Protein AF-A0A1G3WPD7-F1 (afdb_monomer_lite)

Sequence (418 aa):
MIDERFGSKCDIFFCYRESGSETAKSIKSYLRQHPKKHFGKVWYSDDESIGNFKLDVQKIISSATAIILFLTPDFTRGFLLPDGKINYDGYVDETGHAYTGCITVEEMIEIERQRQQRDIRIISVNINSYAMTETDLNCLSSVFAQSGILCDTSIPFYSNLNRNNYSRRETQIESFADRLTKGLIKKQVAIDENQPAPEVKKNIFSGLFQNRSSGIEVISEDSYKKIFNDFFVSGKYNKVKVFGYTGEVVNNDLITYADRYIDNIELYMLHRNPIIEQNDELIHNARLANSEIREWDKASSIIKLAKEKWKFQMKREIRYYPHQPIIKGALFCDEVGNPLSAFVNFILWVPVPQDGGSEFKSVPSDMIYISAVVQKKNRDILDRLNSQFDYEWNRGLTQTQLIELYKETEHEKSTTQT

Secondary structure (DSSP, 8-state):
---TTS-S--SEEEE--HHHHHHHHHHHHHHHH-GGG----EEETT--SSS-GGGTHHHHHHH-SEEEEEE-TTTTTTPBPTTS-B---S-B-TTS-B---S--HHHHHHHHHHHHHS--EEEEEEETTS---HHHHHHHHHHHHHTT---SEEEEE-----TT-HHHHHHHHHHHHHHHHHHHHTTTT---S--PPPP------S-TTS---SSEEEE-HHHHHHHHHHHHHTT--SEEEEEESSHHIIIIIIS-TTGGG-TTEEEEEEEE-HHHHHHHHHHHHHHHTTSSSPPP--HHHHHHHHHSPP--SS-EEEEEESS--SEEEEEEEEETTEEEEEEEEEPEE-SS-TT-S-SEE---PPEEEEETTT-GGGHHHHHHHHHHHHHHHHHSBPHHHHHHHHHHHHHHHHHTT-

Radius of gyration: 28.21 Å; chains: 1; bounding box: 67×80×65 Å

pLDDT: mean 70.31, std 15.9, range [28.14, 93.31]

Foldseek 3Di:
DPDPVPPQAAAEEEEDFPVCVVVVVLLVVVCVVCCVLPHDHYYYQDPDDDDDPVVCLLSHLLRYQEYEYEDDLCSQQQAQAPVRDGRQPDDDDPVRHRPPTRDYLVSLLSNVVSVVVDNRAYEYEHEPCHPRDPVSVVSVVRSCVVSVPDHPYYHYQYPPDPVPCPPVVVVSSVVRSVVVSVSVCVVVPPDPPDDDDDDDDPDDPPCVPPDCQALKDFAALVRLVVVVVVCVVVVVFQEKEKEAQDPCCVDPRNDDPVRQPPPSYAYEYEYAQLVLVVVVQVVLCVVCVPPPADGADCSVVVLVVLPDDDDDPHNHFYFYDHDDFFWRMKMFGDDPPQGFKMWTHGWDAQSADPNHYDSTDDDRGGTIIHGCPSPVVSSVVSVVVVVVVVVSSVPTHGSVRSVVVVVVVVVVVVVVVD

Structure (mmCIF, N/CA/C/O backbone):
data_AF-A0A1G3WPD7-F1
#
_entry.id   AF-A0A1G3WPD7-F1
#
loop_
_atom_site.group_PDB
_atom_site.id
_atom_site.type_symbol
_atom_site.label_atom_id
_atom_site.label_alt_id
_atom_site.label_comp_id
_atom_site.label_asym_id
_atom_site.label_entity_id
_atom_site.label_seq_id
_atom_site.pdbx_PDB_ins_code
_atom_site.Cartn_x
_atom_site.Cartn_y
_atom_site.Cartn_z
_atom_site.occupancy
_atom_site.B_iso_or_equiv
_atom_site.auth_seq_id
_atom_site.auth_comp_id
_atom_site.auth_asym_id
_atom_site.auth_atom_id
_atom_site.pdbx_PDB_model_num
ATOM 1 N N . MET A 1 1 ? -16.827 37.307 -33.288 1.00 33.31 1 MET A N 1
ATOM 2 C CA . MET A 1 1 ? -17.334 38.313 -32.332 1.00 33.31 1 MET A CA 1
ATOM 3 C C . MET A 1 1 ? -17.676 37.576 -31.051 1.00 33.31 1 MET A C 1
ATOM 5 O O . MET A 1 1 ? -18.628 36.810 -31.063 1.00 33.31 1 MET A O 1
ATOM 9 N N . ILE A 1 2 ? -16.842 37.703 -30.018 1.00 36.09 2 ILE A N 1
ATOM 10 C CA . ILE A 1 2 ? -17.129 37.166 -28.680 1.00 36.09 2 ILE A CA 1
ATOM 11 C C . ILE A 1 2 ? -18.022 38.204 -27.996 1.00 36.09 2 ILE A C 1
ATOM 13 O O . ILE A 1 2 ? -17.684 39.384 -27.985 1.00 36.09 2 ILE A O 1
ATOM 17 N N . ASP A 1 3 ? -19.193 37.771 -27.540 1.00 36.69 3 ASP A N 1
ATOM 18 C CA . ASP A 1 3 ? -20.237 38.610 -26.951 1.00 36.69 3 ASP A CA 1
ATOM 19 C C . ASP A 1 3 ? -19.708 39.307 -25.677 1.00 36.69 3 ASP A C 1
ATOM 21 O O . ASP A 1 3 ? -19.331 38.645 -24.709 1.00 36.69 3 ASP A O 1
ATOM 25 N N . GLU A 1 4 ? -19.681 40.645 -25.657 1.00 41.97 4 GLU A N 1
ATOM 26 C CA . GLU A 1 4 ? -19.259 41.469 -24.504 1.00 41.97 4 GLU A CA 1
ATOM 27 C C . GLU A 1 4 ? -20.122 41.238 -23.244 1.00 41.97 4 GLU A C 1
ATOM 29 O O . GLU A 1 4 ? -19.782 41.689 -22.149 1.00 41.97 4 GLU A O 1
ATOM 34 N N . ARG A 1 5 ? -21.214 40.465 -23.350 1.00 46.66 5 ARG A N 1
ATOM 35 C CA . ARG A 1 5 ? -21.997 39.979 -22.202 1.00 46.66 5 ARG A CA 1
ATOM 36 C C . ARG A 1 5 ? -21.245 38.975 -21.318 1.00 46.66 5 ARG A C 1
ATOM 38 O O . ARG A 1 5 ? -21.642 38.774 -20.168 1.00 46.66 5 ARG A O 1
ATOM 45 N N . PHE A 1 6 ? -20.118 38.427 -21.775 1.00 50.19 6 PHE A N 1
ATOM 46 C CA . PHE A 1 6 ? -19.198 37.629 -20.956 1.00 50.19 6 PHE A CA 1
ATOM 47 C C . PHE A 1 6 ? -18.169 38.495 -20.212 1.00 50.19 6 PHE A C 1
ATOM 49 O O . PHE A 1 6 ? -16.981 38.183 -20.196 1.00 50.19 6 PHE A O 1
ATOM 56 N N . GLY A 1 7 ? -18.624 39.569 -19.554 1.00 50.00 7 GLY A N 1
ATOM 57 C CA . GLY A 1 7 ? -17.846 40.378 -18.604 1.00 50.00 7 GLY A CA 1
ATOM 58 C C . GLY A 1 7 ? -17.360 39.567 -17.388 1.00 50.00 7 GLY A C 1
ATOM 59 O O . GLY A 1 7 ? -17.998 39.550 -16.329 1.00 50.00 7 GLY A O 1
ATOM 60 N N . SER A 1 8 ? -16.327 38.758 -17.637 1.00 57.44 8 SER A N 1
ATOM 61 C CA . SER A 1 8 ? -14.985 38.663 -17.042 1.00 57.44 8 SER A CA 1
ATOM 62 C C . SER A 1 8 ? -14.787 38.665 -15.527 1.00 57.44 8 SER A C 1
ATOM 64 O O . SER A 1 8 ? -13.667 38.911 -15.078 1.00 57.44 8 SER A O 1
ATOM 66 N N . LYS A 1 9 ? -15.816 38.395 -14.724 1.00 70.44 9 LYS A N 1
ATOM 67 C CA . LYS A 1 9 ? -15.613 38.125 -13.297 1.00 70.44 9 LYS A CA 1
ATOM 68 C C . LYS A 1 9 ? -16.303 36.833 -12.891 1.00 70.44 9 LYS A C 1
ATOM 70 O O . LYS A 1 9 ? -17.529 36.761 -12.833 1.00 70.44 9 LYS A O 1
ATOM 75 N N . CYS A 1 10 ? -15.496 35.805 -12.673 1.00 81.44 10 CYS A N 1
ATOM 76 C CA . CYS A 1 10 ? -15.878 34.594 -11.974 1.00 81.44 10 CYS A CA 1
ATOM 77 C C . CYS A 1 10 ? -15.647 34.835 -10.482 1.00 81.44 10 CYS A C 1
ATOM 79 O O . CYS A 1 10 ? -14.570 35.260 -10.097 1.00 81.44 10 CYS A O 1
ATOM 81 N N . ASP A 1 11 ? -16.623 34.584 -9.621 1.00 83.12 11 ASP A N 1
ATOM 82 C CA . ASP A 1 11 ? -16.382 34.671 -8.179 1.00 83.12 11 ASP A CA 1
ATOM 83 C C . ASP A 1 11 ? -15.937 33.305 -7.654 1.00 83.12 11 ASP A C 1
ATOM 85 O O . ASP A 1 11 ? -14.952 33.225 -6.918 1.00 83.12 11 ASP A O 1
ATOM 89 N N . ILE A 1 12 ? -16.582 32.226 -8.117 1.00 86.19 12 ILE A N 1
ATOM 90 C CA . ILE A 1 12 ? -16.209 30.851 -7.774 1.00 86.19 12 ILE A CA 1
ATOM 91 C C . ILE A 1 12 ? -16.111 29.986 -9.029 1.00 86.19 12 ILE A C 1
ATOM 93 O O . ILE A 1 12 ? -17.072 29.895 -9.790 1.00 86.19 12 ILE A O 1
ATOM 97 N N . PHE A 1 13 ? -14.979 29.311 -9.209 1.00 87.44 13 PHE A N 1
ATOM 98 C CA . PHE A 1 13 ? -14.772 28.335 -10.275 1.00 87.44 13 PHE A CA 1
ATOM 99 C C . PHE A 1 13 ? -14.781 26.915 -9.700 1.00 87.44 13 PHE A C 1
ATOM 101 O O . PHE A 1 13 ? -14.020 26.624 -8.780 1.00 87.44 13 PHE A O 1
ATOM 108 N N . PHE A 1 14 ? -15.644 26.026 -10.192 1.00 87.81 14 PHE A N 1
ATOM 109 C CA . PHE A 1 14 ? -15.629 24.614 -9.804 1.00 87.81 14 PHE A CA 1
ATOM 110 C C . PHE A 1 14 ? -14.839 23.795 -10.825 1.00 87.81 14 PHE A C 1
ATOM 112 O O . PHE A 1 14 ? -15.170 23.774 -12.012 1.00 87.81 14 PHE A O 1
ATOM 119 N N . CYS A 1 15 ? -13.857 23.053 -10.330 1.00 85.31 15 CYS A N 1
ATOM 120 C CA . CYS A 1 15 ? -13.089 22.076 -11.083 1.00 85.31 15 CYS A CA 1
ATOM 121 C C . CYS A 1 15 ? -13.551 20.673 -10.698 1.00 85.31 15 CYS A C 1
ATOM 123 O O . CYS A 1 15 ? -13.460 20.295 -9.527 1.00 85.31 15 CYS A O 1
ATOM 125 N N . TYR A 1 16 ? -14.011 19.885 -11.665 1.00 81.75 16 TYR A N 1
ATOM 126 C CA . TYR A 1 16 ? -14.403 18.495 -11.437 1.00 81.75 16 TYR A CA 1
ATOM 127 C C . TYR A 1 16 ? -14.214 17.623 -12.678 1.00 81.75 16 TYR A C 1
ATOM 129 O O . TYR A 1 16 ? -14.131 18.115 -13.804 1.00 81.75 16 TYR A O 1
ATOM 137 N N . ARG A 1 17 ? -14.192 16.304 -12.463 1.00 76.06 17 ARG A N 1
ATOM 138 C CA . ARG A 1 17 ? -14.418 15.291 -13.507 1.00 76.06 17 ARG A CA 1
ATOM 139 C C . ARG A 1 17 ? -15.891 14.886 -13.545 1.00 76.06 17 ARG A C 1
ATOM 141 O O . ARG A 1 17 ? -16.662 15.251 -12.658 1.00 76.06 17 ARG A O 1
ATOM 148 N N . GLU A 1 18 ? -16.277 14.109 -14.555 1.00 73.25 18 GLU A N 1
ATOM 149 C CA . GLU A 1 18 ? -17.655 13.643 -14.750 1.00 73.25 18 GLU A CA 1
ATOM 150 C C . GLU A 1 18 ? -18.247 13.002 -13.484 1.00 73.25 18 GLU A C 1
ATOM 152 O O . GLU A 1 18 ? -19.363 13.343 -13.089 1.00 73.25 18 GLU A O 1
ATOM 157 N N . SER A 1 19 ? -17.472 12.175 -12.779 1.00 72.88 19 SER A N 1
ATOM 158 C CA . SER A 1 19 ? -17.876 11.528 -11.521 1.00 72.88 19 SER A CA 1
ATOM 159 C C . SER A 1 19 ? -18.213 12.515 -10.385 1.00 72.88 19 SER A C 1
ATOM 161 O O . SER A 1 19 ? -19.010 12.198 -9.498 1.00 72.88 19 SER A O 1
ATOM 163 N N . GLY A 1 20 ? -17.643 13.724 -10.414 1.00 75.12 20 GLY A N 1
ATOM 164 C CA . GLY A 1 20 ? -17.919 14.817 -9.479 1.00 75.12 20 GLY A CA 1
ATOM 165 C C . GLY A 1 20 ? -18.977 15.810 -9.970 1.00 75.12 20 GLY A C 1
ATOM 166 O O . GLY A 1 20 ? -19.434 16.649 -9.186 1.00 75.12 20 GLY A O 1
ATOM 167 N N . SER A 1 21 ? -19.402 15.710 -11.235 1.00 78.75 21 SER A N 1
ATOM 168 C CA . SER A 1 21 ? -20.260 16.700 -11.899 1.00 78.75 21 SER A CA 1
ATOM 169 C C . SER A 1 21 ? -21.636 16.839 -11.251 1.00 78.75 21 SER A C 1
ATOM 171 O O . SER A 1 21 ? -22.102 17.953 -11.022 1.00 78.75 21 SER A O 1
ATOM 173 N N . GLU A 1 22 ? -22.277 15.728 -10.881 1.00 78.56 22 GLU A N 1
ATOM 174 C CA . GLU A 1 22 ? -23.610 15.746 -10.271 1.00 78.56 22 GLU A CA 1
ATOM 175 C C . GLU A 1 22 ? -23.597 16.495 -8.929 1.00 78.56 22 GLU A C 1
ATOM 177 O O . GLU A 1 22 ? -24.483 17.306 -8.639 1.00 78.56 22 GLU A O 1
ATOM 182 N N . THR A 1 23 ? -22.557 16.265 -8.123 1.00 78.12 23 THR A N 1
ATOM 183 C CA . THR A 1 23 ? -22.353 16.936 -6.832 1.00 78.12 23 THR A CA 1
ATOM 184 C C . THR A 1 23 ? -22.113 18.428 -7.035 1.00 78.12 23 THR A C 1
ATOM 186 O O . THR A 1 23 ? -22.788 19.255 -6.416 1.00 78.12 23 THR A O 1
ATOM 189 N N . ALA A 1 24 ? -21.210 18.784 -7.948 1.00 81.88 24 ALA A N 1
ATOM 190 C CA . ALA A 1 24 ? -20.883 20.169 -8.257 1.00 81.88 24 ALA A CA 1
ATOM 191 C C . ALA A 1 24 ? -22.097 20.951 -8.799 1.00 81.88 24 ALA A C 1
ATOM 193 O O . ALA A 1 24 ? -22.402 22.041 -8.308 1.00 81.88 24 ALA A O 1
ATOM 194 N N . LYS A 1 25 ? -22.864 20.365 -9.730 1.00 82.50 25 LYS A N 1
ATOM 195 C CA . LYS A 1 25 ? -24.111 20.943 -10.266 1.00 82.50 25 LYS A CA 1
ATOM 196 C C . LYS A 1 25 ? -25.166 21.123 -9.176 1.00 82.50 25 LYS A C 1
ATOM 198 O O . LYS A 1 25 ? -25.787 22.184 -9.091 1.00 82.50 25 LYS A O 1
ATOM 203 N N . SER A 1 26 ? -25.313 20.137 -8.288 1.00 80.50 26 SER A N 1
ATOM 204 C CA . SER A 1 26 ? -26.239 20.218 -7.149 1.00 80.50 26 SER A CA 1
ATOM 205 C C . SER A 1 26 ? -25.877 21.369 -6.201 1.00 80.50 26 SER A C 1
ATOM 207 O O . SER A 1 26 ? -26.750 22.139 -5.797 1.00 80.50 26 SER A O 1
ATOM 209 N N . ILE A 1 27 ? -24.587 21.542 -5.894 1.00 80.75 27 ILE A N 1
ATOM 210 C CA . ILE A 1 27 ? -24.102 22.639 -5.046 1.00 80.75 27 ILE A CA 1
ATOM 211 C C . ILE A 1 27 ? -24.306 23.988 -5.736 1.00 80.75 27 ILE A C 1
ATOM 213 O O . ILE A 1 27 ? -24.829 24.903 -5.105 1.00 80.75 27 ILE A O 1
ATOM 217 N N . LYS A 1 28 ? -23.980 24.130 -7.029 1.00 83.50 28 LYS A N 1
ATOM 218 C CA . LYS A 1 28 ? -24.237 25.381 -7.769 1.00 83.50 28 LYS A CA 1
ATOM 219 C C . LYS A 1 28 ? -25.720 25.739 -7.758 1.00 83.50 28 LYS A C 1
ATOM 221 O O . LYS A 1 28 ? -26.060 26.893 -7.503 1.00 83.50 28 LYS A O 1
ATOM 226 N N . SER A 1 29 ? -26.597 24.761 -8.002 1.00 82.50 29 SER A N 1
ATOM 227 C CA . SER A 1 29 ? -28.047 24.968 -7.947 1.00 82.50 29 SER A CA 1
ATOM 228 C C . SER A 1 29 ? -28.475 25.483 -6.571 1.00 82.50 29 SER A C 1
ATOM 230 O O . SER A 1 29 ? -29.194 26.479 -6.491 1.00 82.50 29 SER A O 1
ATOM 232 N N . TYR A 1 30 ? -27.967 24.877 -5.492 1.00 80.69 30 TYR A N 1
ATOM 233 C CA . TYR A 1 30 ? -28.238 25.332 -4.129 1.00 80.69 30 TYR A CA 1
ATOM 234 C C . TYR A 1 30 ? -27.736 26.766 -3.889 1.00 80.69 30 TYR A C 1
ATOM 236 O O . TYR A 1 30 ? -28.498 27.603 -3.404 1.00 80.69 30 TYR A O 1
ATOM 244 N N . LEU A 1 31 ? -26.494 27.091 -4.276 1.00 77.94 31 LEU A N 1
ATOM 245 C CA . LEU A 1 31 ? -25.928 28.440 -4.112 1.00 77.94 31 LEU A CA 1
ATOM 246 C C . LEU A 1 31 ? -26.734 29.498 -4.886 1.00 77.94 31 LEU A C 1
ATOM 248 O O . LEU A 1 31 ? -26.989 30.579 -4.359 1.00 77.94 31 LEU A O 1
ATOM 252 N N . ARG A 1 32 ? -27.203 29.172 -6.099 1.00 78.69 32 ARG A N 1
ATOM 253 C CA . ARG A 1 32 ? -28.047 30.051 -6.927 1.00 78.69 32 ARG A CA 1
ATOM 254 C C . ARG A 1 32 ? -29.429 30.289 -6.314 1.00 78.69 32 ARG A C 1
ATOM 256 O O . ARG A 1 32 ? -29.962 31.390 -6.424 1.00 78.69 32 ARG A O 1
ATOM 263 N N . GLN A 1 33 ? -30.015 29.270 -5.687 1.00 78.62 33 GLN A N 1
ATOM 264 C CA . GLN A 1 33 ? -31.327 29.359 -5.034 1.00 78.62 33 GLN A CA 1
ATOM 265 C C . GLN A 1 33 ? -31.285 30.121 -3.698 1.00 78.62 33 GLN A C 1
ATOM 267 O O . GLN A 1 33 ? -32.326 30.569 -3.223 1.00 78.62 33 GLN A O 1
ATOM 272 N N . HIS A 1 34 ? -30.095 30.336 -3.121 1.00 75.00 34 HIS A N 1
ATOM 273 C CA . HIS A 1 34 ? -29.908 31.004 -1.827 1.00 75.00 34 HIS A CA 1
ATOM 274 C C . HIS A 1 34 ? -29.049 32.285 -1.938 1.00 75.00 34 HIS A C 1
ATOM 276 O O . HIS A 1 34 ? -28.017 32.408 -1.269 1.00 75.00 34 HIS A O 1
ATOM 282 N N . PRO A 1 35 ? -29.483 33.298 -2.718 1.00 59.06 35 PRO A N 1
ATOM 283 C CA . PRO A 1 35 ? -28.684 34.486 -3.047 1.00 59.06 35 PRO A CA 1
ATOM 284 C C . PRO A 1 35 ? -28.351 35.375 -1.839 1.00 59.06 35 PRO A C 1
ATOM 286 O O . PRO A 1 35 ? -2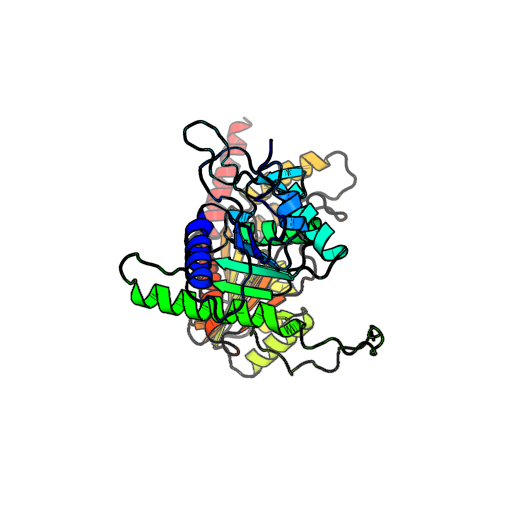7.406 36.159 -1.889 1.00 59.06 35 PRO A O 1
ATOM 289 N N . LYS A 1 36 ? -29.072 35.219 -0.718 1.00 57.66 36 LYS A N 1
ATOM 290 C CA . LYS A 1 36 ? -28.793 35.919 0.549 1.00 57.66 36 LYS A CA 1
ATOM 291 C C . LYS A 1 36 ? -27.421 35.574 1.154 1.00 57.66 36 LYS A C 1
ATOM 293 O O . LYS A 1 36 ? -26.998 36.251 2.083 1.00 57.66 36 LYS A O 1
ATOM 298 N N . LYS A 1 37 ? -26.732 34.545 0.643 1.00 57.28 37 LYS A N 1
ATOM 299 C CA . LYS A 1 37 ? -25.370 34.159 1.052 1.00 57.28 37 LYS A CA 1
ATOM 300 C C . LYS A 1 37 ? -24.254 34.811 0.201 1.00 57.28 37 LYS A C 1
ATOM 302 O O . LYS A 1 37 ? -23.095 34.475 0.394 1.00 57.28 37 LYS A O 1
ATOM 307 N N . HIS A 1 38 ? -24.583 35.764 -0.689 1.00 55.50 38 HIS A N 1
ATOM 308 C CA . HIS A 1 38 ? -23.642 36.581 -1.485 1.00 55.50 38 HIS A CA 1
ATOM 309 C C . HIS A 1 38 ? -22.536 35.796 -2.209 1.00 55.50 38 HIS A C 1
ATOM 311 O O . HIS A 1 38 ? -21.370 36.186 -2.212 1.00 55.50 38 HIS A O 1
ATOM 317 N N . PHE A 1 39 ? -22.903 34.711 -2.881 1.00 64.12 39 PHE A N 1
ATOM 318 C CA . PHE A 1 39 ? -22.011 34.105 -3.864 1.00 64.12 39 PHE A CA 1
ATOM 319 C C . PHE A 1 39 ? -22.238 34.786 -5.201 1.00 64.12 39 PHE A C 1
ATOM 321 O O . PHE A 1 39 ? -23.373 34.858 -5.673 1.00 64.12 39 PHE A O 1
ATOM 328 N N . GLY A 1 40 ? -21.178 35.351 -5.773 1.00 68.00 40 GLY A N 1
ATOM 329 C CA . GLY A 1 40 ? -21.253 35.956 -7.094 1.00 68.00 40 GLY A CA 1
ATOM 330 C C . GLY A 1 40 ? -21.352 34.903 -8.210 1.00 68.00 40 GLY A C 1
ATOM 331 O O . GLY A 1 40 ? -21.926 33.829 -8.020 1.00 68.00 40 GLY A O 1
ATOM 332 N N . LYS A 1 41 ? -20.837 35.190 -9.407 1.00 79.56 41 LYS A N 1
ATOM 333 C CA . LYS A 1 41 ? -20.963 34.290 -10.566 1.00 79.56 41 LYS A CA 1
ATOM 334 C C . LYS A 1 41 ? -20.178 32.992 -10.329 1.00 79.56 41 LYS A C 1
ATOM 336 O O . LYS A 1 41 ? -18.951 33.017 -10.238 1.00 79.56 41 LYS A O 1
ATOM 341 N N . VAL A 1 42 ? -20.891 31.864 -10.262 1.00 79.44 42 VAL A N 1
ATOM 342 C CA . VAL A 1 42 ? -20.303 30.518 -10.158 1.00 79.44 42 VAL A CA 1
ATOM 343 C C . VAL A 1 42 ? -20.179 29.897 -11.547 1.00 79.44 42 VAL A C 1
ATOM 345 O O . VAL A 1 42 ? -21.186 29.725 -12.237 1.00 79.44 42 VAL A O 1
ATOM 348 N N . TRP A 1 43 ? -18.961 29.525 -11.921 1.00 79.94 43 TRP A N 1
ATOM 349 C CA . TRP A 1 43 ? -18.622 28.853 -13.175 1.00 79.94 43 TRP A CA 1
ATOM 350 C C . TRP A 1 43 ? -18.096 27.450 -12.897 1.00 79.94 43 TRP A C 1
ATOM 352 O O . TRP A 1 43 ? -17.606 27.182 -11.802 1.00 79.94 43 TRP A O 1
ATOM 362 N N . TYR A 1 44 ? -18.185 26.550 -13.872 1.00 76.81 44 TYR A N 1
ATOM 363 C CA . TYR A 1 44 ? -17.569 25.235 -13.758 1.00 76.81 44 TYR A CA 1
ATOM 364 C C . TYR A 1 44 ? -17.063 24.699 -15.089 1.00 76.81 44 TYR A C 1
ATOM 366 O O . TYR A 1 44 ? -17.417 25.214 -16.147 1.00 76.81 44 TYR A O 1
ATOM 374 N N . SER A 1 45 ? -16.220 23.674 -15.014 1.00 66.12 45 SER A N 1
ATOM 375 C CA . SER A 1 45 ? -15.400 23.193 -16.126 1.00 66.12 45 SER A CA 1
ATOM 376 C C . SER A 1 45 ? -16.162 22.538 -17.297 1.00 66.12 45 SER A C 1
ATOM 378 O O . SER A 1 45 ? -15.574 22.387 -18.362 1.00 66.12 45 SER A O 1
ATOM 380 N N . ASP A 1 46 ? -17.440 22.162 -17.142 1.00 64.69 46 ASP A N 1
ATOM 381 C CA . ASP A 1 46 ? -18.259 21.493 -18.180 1.00 64.69 46 ASP A CA 1
ATOM 382 C C . ASP A 1 46 ? -19.572 22.226 -18.566 1.00 64.69 46 ASP A C 1
ATOM 384 O O . ASP A 1 46 ? -20.478 21.590 -19.107 1.00 64.69 46 ASP A O 1
ATOM 388 N N . ASP A 1 47 ? -19.727 23.531 -18.286 1.00 50.00 47 ASP A N 1
ATOM 389 C CA . ASP A 1 47 ? -21.003 24.253 -18.496 1.00 50.00 47 ASP A CA 1
ATOM 390 C C . ASP A 1 47 ? -21.381 24.416 -19.985 1.00 50.00 47 ASP A C 1
ATOM 392 O O . ASP A 1 47 ? -21.004 25.371 -20.651 1.00 50.00 47 ASP A O 1
ATOM 396 N N . GLU A 1 48 ? -22.122 23.410 -20.459 1.00 44.94 48 GLU A N 1
ATOM 397 C CA . GLU A 1 48 ? -23.139 23.308 -21.516 1.00 44.94 48 GLU A CA 1
ATOM 398 C C . GLU A 1 48 ? -22.899 23.810 -22.963 1.00 44.94 48 GLU A C 1
ATOM 400 O O . GLU A 1 48 ? -22.733 24.986 -23.266 1.00 44.94 48 GLU A O 1
ATOM 405 N N . SER A 1 49 ? -23.119 22.845 -23.871 1.00 37.72 49 SER A N 1
ATOM 406 C CA . SER A 1 49 ? -23.810 22.858 -25.182 1.00 37.72 49 SER A CA 1
ATOM 407 C C . SER A 1 49 ? -23.398 23.804 -26.318 1.00 37.72 49 SER A C 1
ATOM 409 O O . SER A 1 49 ? -23.774 23.533 -27.460 1.00 37.72 49 SER A O 1
ATOM 411 N N . ILE A 1 50 ? -22.585 24.836 -26.094 1.00 34.22 50 ILE A N 1
ATOM 412 C CA . ILE A 1 50 ? -22.135 25.728 -27.174 1.00 34.22 50 ILE A CA 1
ATOM 413 C C . ILE A 1 50 ? -20.613 25.871 -27.123 1.00 34.22 50 ILE A C 1
ATOM 415 O O . ILE A 1 50 ? -20.075 26.693 -26.399 1.00 34.22 50 ILE A O 1
ATOM 419 N N . GLY A 1 51 ? -19.942 25.036 -27.920 1.00 36.12 51 GLY A N 1
ATOM 420 C CA . GLY A 1 51 ? -18.649 25.296 -28.562 1.00 36.12 51 GLY A CA 1
ATOM 421 C C . GLY A 1 51 ? -17.511 25.896 -27.724 1.00 36.12 51 GLY A C 1
ATOM 422 O O . GLY A 1 51 ? -17.432 27.100 -27.535 1.00 36.12 51 GLY A O 1
ATOM 423 N N . ASN A 1 52 ? -16.513 25.061 -27.415 1.00 41.72 52 ASN A N 1
ATOM 424 C CA . ASN A 1 52 ? -15.111 25.459 -27.222 1.00 41.72 52 ASN A CA 1
ATOM 425 C C . ASN A 1 52 ? -14.823 26.587 -26.210 1.00 41.72 52 ASN A C 1
ATOM 427 O O . ASN A 1 52 ? -14.166 27.571 -26.541 1.00 41.72 52 ASN A O 1
ATOM 431 N N . PHE A 1 53 ? -15.155 26.379 -24.934 1.00 48.44 53 PHE A N 1
ATOM 432 C CA . PHE A 1 53 ? -14.606 27.213 -23.853 1.00 48.44 53 PHE A CA 1
ATOM 433 C C . PHE A 1 53 ? -13.209 26.805 -23.371 1.00 48.44 53 PHE A C 1
ATOM 435 O O . PHE A 1 53 ? -12.625 27.551 -22.589 1.00 48.44 53 PHE A O 1
ATOM 442 N N . LYS A 1 54 ? -12.605 25.711 -23.874 1.00 52.38 54 LYS A N 1
ATOM 443 C CA . LYS A 1 54 ? -11.197 25.366 -23.562 1.00 52.38 54 LYS A CA 1
ATOM 444 C C . LYS A 1 54 ? -10.236 26.553 -23.761 1.00 52.38 54 LYS A C 1
ATOM 446 O O . LYS A 1 54 ? -9.241 26.650 -23.059 1.00 52.38 54 LYS A O 1
ATOM 451 N N . LEU A 1 55 ? -10.547 27.474 -24.679 1.00 52.19 55 LEU A N 1
ATOM 452 C CA . LEU A 1 55 ? -9.721 28.652 -24.961 1.00 52.19 55 LEU A CA 1
ATOM 453 C C . LEU A 1 55 ? -9.849 29.790 -23.927 1.00 52.19 55 LEU A C 1
ATOM 455 O O . LEU A 1 55 ? -8.977 30.654 -23.890 1.00 52.19 55 LEU A O 1
ATOM 459 N N . ASP A 1 56 ? -10.877 29.793 -23.070 1.00 68.44 56 ASP A N 1
ATOM 460 C CA . ASP A 1 56 ? -11.124 30.867 -22.092 1.00 68.44 56 ASP A CA 1
ATOM 461 C C . ASP A 1 56 ? -11.123 30.398 -20.622 1.00 68.44 56 ASP A C 1
ATOM 463 O O . ASP A 1 56 ? -11.201 31.240 -19.723 1.00 68.44 56 ASP A O 1
ATOM 467 N N . VAL A 1 57 ? -10.954 29.098 -20.335 1.00 74.81 57 VAL A N 1
ATOM 468 C CA . VAL A 1 57 ? -10.869 28.577 -18.951 1.00 74.81 57 VAL A CA 1
ATOM 469 C C . VAL A 1 57 ? -9.774 29.282 -18.146 1.00 74.81 57 VAL A C 1
ATOM 471 O O . VAL A 1 57 ? -10.017 29.702 -17.018 1.00 74.81 57 VAL A O 1
ATOM 474 N N . GLN A 1 58 ? -8.603 29.523 -18.739 1.00 75.56 58 GLN A N 1
ATOM 475 C CA . GLN A 1 58 ? -7.519 30.257 -18.073 1.00 75.56 58 GLN A CA 1
ATOM 476 C C . GLN A 1 58 ? -7.916 31.693 -17.700 1.00 75.56 58 GLN A C 1
ATOM 478 O O . GLN A 1 58 ? -7.534 32.179 -16.635 1.00 75.56 58 GLN A O 1
ATOM 483 N N . LYS A 1 59 ? -8.721 32.378 -18.528 1.00 78.19 59 LYS A N 1
ATOM 484 C CA . LYS A 1 59 ? -9.241 33.718 -18.202 1.00 78.19 59 LYS A CA 1
ATOM 485 C C . LYS A 1 59 ? -10.272 33.657 -17.079 1.00 78.19 59 LYS A C 1
ATOM 487 O O . LYS A 1 59 ? -10.276 34.528 -16.212 1.00 78.19 59 LYS A O 1
ATOM 492 N N . ILE A 1 60 ? -11.117 32.626 -17.072 1.00 79.69 60 ILE A N 1
ATOM 493 C CA . ILE A 1 60 ? -12.101 32.396 -16.007 1.00 79.69 60 ILE A CA 1
ATOM 494 C C . ILE A 1 60 ? -11.373 32.144 -14.682 1.00 79.69 60 ILE A C 1
ATOM 496 O O . ILE A 1 60 ? -11.640 32.866 -13.721 1.00 79.69 60 ILE A O 1
ATOM 500 N N . ILE A 1 61 ? -10.395 31.228 -14.663 1.00 82.19 61 ILE A N 1
ATOM 501 C CA . ILE A 1 61 ? -9.500 30.960 -13.522 1.00 82.19 61 ILE A CA 1
ATOM 502 C C . ILE A 1 61 ? -8.809 32.251 -13.073 1.00 82.19 61 ILE A C 1
ATOM 504 O O . ILE A 1 61 ? -8.856 32.599 -11.898 1.00 82.19 61 ILE A O 1
ATOM 508 N N . SER A 1 62 ? -8.255 33.019 -14.015 1.00 82.12 62 SER A N 1
ATOM 509 C CA . SER A 1 62 ? -7.594 34.302 -13.738 1.00 82.12 62 SER A CA 1
ATOM 510 C C . SER A 1 62 ? -8.515 35.356 -13.126 1.00 82.12 62 SER A C 1
ATOM 512 O O . SER A 1 62 ? -8.023 36.332 -12.565 1.00 82.12 62 SER A O 1
ATOM 514 N N . SER A 1 63 ? -9.832 35.225 -13.275 1.00 84.75 63 SER A N 1
ATOM 515 C CA . SER A 1 63 ? -10.808 36.152 -12.694 1.00 84.75 63 SER A CA 1
ATOM 516 C C . SER A 1 63 ? -11.435 35.636 -11.397 1.00 84.75 63 SER A C 1
ATOM 518 O O . SER A 1 63 ? -12.073 36.426 -10.705 1.00 84.75 63 SER A O 1
ATOM 520 N N . ALA A 1 64 ? -11.244 34.348 -11.078 1.00 87.44 64 ALA A N 1
ATOM 521 C CA . ALA A 1 64 ? -11.834 33.659 -9.937 1.00 87.44 64 ALA A CA 1
ATOM 522 C C . ALA A 1 64 ? -11.285 34.178 -8.602 1.00 87.44 64 ALA A C 1
ATOM 524 O O . ALA A 1 64 ? -10.076 34.293 -8.422 1.00 87.44 64 ALA A O 1
ATOM 525 N N . THR A 1 65 ? -12.169 34.438 -7.632 1.00 84.75 65 THR A N 1
ATOM 526 C CA . THR A 1 65 ? -11.758 34.725 -6.240 1.00 84.75 65 THR A CA 1
ATOM 527 C C . THR A 1 65 ? -11.612 33.455 -5.401 1.00 84.75 65 THR A C 1
ATOM 529 O O . THR A 1 65 ? -10.849 33.412 -4.435 1.00 84.75 65 THR A O 1
ATOM 532 N N . ALA A 1 66 ? -12.327 32.398 -5.787 1.00 85.69 66 ALA A N 1
ATOM 533 C CA . ALA A 1 66 ? -12.227 31.079 -5.194 1.00 85.69 66 ALA A CA 1
ATOM 534 C C . ALA A 1 66 ? -12.306 29.988 -6.263 1.00 85.69 66 ALA A C 1
ATOM 536 O O . ALA A 1 66 ? -13.029 30.105 -7.254 1.00 85.69 66 ALA A O 1
ATOM 537 N N . ILE A 1 67 ? -11.590 28.900 -6.022 1.00 87.44 67 ILE A N 1
ATOM 538 C CA . ILE A 1 67 ? -11.520 27.720 -6.867 1.00 87.44 67 ILE A CA 1
ATOM 539 C C . ILE A 1 67 ? -11.833 26.510 -5.998 1.00 87.44 67 ILE A C 1
ATOM 541 O O . ILE A 1 67 ? -11.248 26.325 -4.931 1.00 87.44 67 ILE A O 1
ATOM 545 N N . ILE A 1 68 ? -12.792 25.702 -6.435 1.00 86.94 68 ILE A N 1
ATOM 546 C CA . ILE A 1 68 ? -13.266 24.532 -5.704 1.00 86.94 68 ILE A CA 1
ATOM 547 C C . ILE A 1 68 ? -12.928 23.282 -6.497 1.00 86.94 68 ILE A C 1
ATOM 549 O O . ILE A 1 68 ? -13.472 23.067 -7.575 1.00 86.94 68 ILE A O 1
ATOM 553 N N . LEU A 1 69 ? -12.055 22.449 -5.942 1.00 86.81 69 LEU A N 1
ATOM 554 C CA . LEU A 1 69 ? -11.608 21.200 -6.541 1.00 86.81 69 LEU A CA 1
ATOM 555 C C . LEU A 1 69 ? -12.449 20.047 -5.993 1.00 86.81 69 LEU A C 1
ATOM 557 O O . LEU A 1 69 ? -12.312 19.683 -4.829 1.00 86.81 69 LEU A O 1
ATOM 561 N N . PHE A 1 70 ? -13.311 19.458 -6.811 1.00 84.81 70 PHE A N 1
ATOM 562 C CA . PHE A 1 70 ? -14.071 18.266 -6.442 1.00 84.81 70 PHE A CA 1
ATOM 563 C C . PHE A 1 70 ? -13.236 17.023 -6.716 1.00 84.81 70 PHE A C 1
ATOM 565 O O . PHE A 1 70 ? -13.190 16.527 -7.840 1.00 84.81 70 PHE A O 1
ATOM 572 N N . LEU A 1 71 ? -12.561 16.546 -5.675 1.00 81.19 71 LEU A N 1
ATOM 573 C CA . LEU A 1 71 ? -11.638 15.428 -5.740 1.00 81.19 71 LEU A CA 1
ATOM 574 C C . LEU A 1 71 ? -12.410 14.110 -5.696 1.00 81.19 71 LEU A C 1
ATOM 576 O O . LEU A 1 71 ? -13.098 13.790 -4.724 1.00 81.19 71 LEU A O 1
ATOM 580 N N . THR A 1 72 ? -12.271 13.364 -6.779 1.00 77.31 72 THR A N 1
ATOM 581 C CA . THR A 1 72 ? -12.778 12.013 -7.017 1.00 77.31 72 THR A CA 1
ATOM 582 C C . THR A 1 72 ? -11.598 11.108 -7.391 1.00 77.31 72 THR A C 1
ATOM 584 O O . THR A 1 72 ? -10.540 11.629 -7.756 1.00 77.31 72 THR A O 1
ATOM 587 N N . PRO A 1 73 ? -11.718 9.769 -7.309 1.00 71.38 73 PRO A N 1
ATOM 588 C CA . PRO A 1 73 ? -10.624 8.860 -7.682 1.00 71.38 73 PRO A CA 1
ATOM 589 C C . PRO A 1 73 ? -10.069 9.106 -9.094 1.00 71.38 73 PRO A C 1
ATOM 591 O O . PRO A 1 73 ? -8.874 9.021 -9.333 1.00 71.38 73 PRO A O 1
ATOM 594 N N . ASP A 1 74 ? -10.931 9.498 -10.031 1.00 72.06 74 ASP A N 1
ATOM 595 C CA . ASP A 1 74 ? -10.576 9.806 -11.417 1.00 72.06 74 ASP A CA 1
ATOM 596 C C . ASP A 1 74 ? -10.103 11.255 -11.646 1.00 72.06 74 ASP A C 1
ATOM 598 O O . ASP A 1 74 ? -9.814 11.628 -12.784 1.00 72.06 74 ASP A O 1
ATOM 602 N N . PHE A 1 75 ? -10.001 12.088 -10.602 1.00 76.25 75 PHE A N 1
ATOM 603 C CA . PHE A 1 75 ? -9.677 13.513 -10.735 1.00 76.25 75 PHE A CA 1
ATOM 604 C C . PHE A 1 75 ? -8.360 13.759 -11.484 1.00 76.25 75 PHE A C 1
ATOM 606 O O . PHE A 1 75 ? -8.294 14.629 -12.358 1.00 76.25 75 PHE A O 1
ATOM 613 N N . THR A 1 76 ? -7.338 12.953 -11.194 1.00 69.50 76 THR A N 1
ATOM 614 C CA . THR A 1 76 ? -5.989 13.053 -11.777 1.00 69.50 76 THR A CA 1
ATOM 615 C C . THR A 1 76 ? -5.782 12.219 -13.036 1.00 69.50 76 THR A C 1
ATOM 617 O O . THR A 1 76 ? -4.673 12.201 -13.572 1.00 69.50 76 THR A O 1
ATOM 620 N N . ARG A 1 77 ? -6.814 11.538 -13.552 1.00 69.38 77 ARG A N 1
ATOM 621 C CA . ARG A 1 77 ? -6.692 10.819 -14.827 1.00 69.38 77 ARG A CA 1
ATOM 622 C C . ARG A 1 77 ? -6.368 11.798 -15.953 1.00 69.38 77 ARG A C 1
ATOM 624 O O . ARG A 1 77 ? -6.971 12.864 -16.062 1.00 69.38 77 ARG A O 1
ATOM 631 N N . GLY A 1 78 ? -5.407 11.429 -16.788 1.00 61.19 78 GLY A N 1
ATOM 632 C CA . GLY A 1 78 ? -4.856 12.264 -17.850 1.00 61.19 78 GLY A CA 1
ATOM 633 C C . GLY A 1 78 ? -3.743 13.215 -17.400 1.00 61.19 78 GLY A C 1
ATOM 634 O O . GLY A 1 78 ? -3.209 13.933 -18.240 1.00 61.19 78 GLY A O 1
ATOM 635 N N . PHE A 1 79 ? -3.368 13.240 -16.115 1.00 66.88 79 PHE A N 1
ATOM 636 C CA . PHE A 1 79 ? -2.230 14.040 -15.659 1.00 66.88 79 PHE A CA 1
ATOM 637 C C . PHE A 1 79 ? -0.904 13.342 -15.937 1.00 66.88 79 PHE A C 1
ATOM 639 O O . PHE A 1 79 ? -0.809 12.118 -15.850 1.00 66.88 79 PHE A O 1
ATOM 646 N N . LEU A 1 80 ? 0.124 14.127 -16.258 1.00 58.25 80 LEU A N 1
ATOM 647 C CA . LEU A 1 80 ? 1.487 13.628 -16.366 1.00 58.25 80 LEU A CA 1
ATOM 648 C C . LEU A 1 80 ? 1.996 13.286 -14.958 1.00 58.25 80 LEU A C 1
ATOM 650 O O . LEU A 1 80 ? 2.024 14.137 -14.073 1.00 58.25 80 LEU A O 1
ATOM 654 N N . LEU A 1 81 ? 2.351 12.026 -14.755 1.00 60.16 81 LEU A N 1
ATOM 655 C CA . LEU A 1 81 ? 2.971 11.499 -13.551 1.00 60.16 81 LEU A CA 1
ATOM 656 C C . LEU A 1 81 ? 4.447 11.925 -13.475 1.00 60.16 81 LEU A C 1
ATOM 658 O O . LEU A 1 81 ? 5.052 12.274 -14.494 1.00 60.16 81 LEU A O 1
ATOM 662 N N . PRO A 1 82 ? 5.073 11.839 -12.285 1.00 49.50 82 PRO A N 1
ATOM 663 C CA . PRO A 1 82 ? 6.487 12.171 -12.101 1.00 49.50 82 PRO A CA 1
ATOM 664 C C . PRO A 1 82 ? 7.470 11.408 -12.981 1.00 49.50 82 PRO A C 1
ATOM 666 O O . PRO A 1 82 ? 8.560 11.906 -13.240 1.00 49.50 82 PRO A O 1
ATOM 669 N N . ASP A 1 83 ? 7.101 10.212 -13.434 1.00 62.78 83 ASP A N 1
ATOM 670 C CA . ASP A 1 83 ? 7.915 9.390 -14.329 1.00 62.78 83 ASP A CA 1
ATOM 671 C C . ASP A 1 83 ? 7.721 9.748 -15.817 1.00 62.78 83 ASP A C 1
ATOM 673 O O . ASP A 1 83 ? 8.227 9.049 -16.694 1.00 62.78 83 ASP A O 1
ATOM 677 N N . GLY A 1 84 ? 6.988 10.828 -16.110 1.00 60.84 84 GLY A N 1
ATOM 678 C CA . GLY A 1 84 ? 6.700 11.302 -17.462 1.00 60.84 84 GLY A CA 1
ATOM 679 C C . GLY A 1 84 ? 5.592 10.526 -18.176 1.00 60.84 84 GLY A C 1
ATOM 680 O O . GLY A 1 84 ? 5.309 10.817 -19.338 1.00 60.84 84 GLY A O 1
ATOM 681 N N . LYS A 1 85 ? 4.947 9.552 -17.521 1.00 64.50 85 LYS A N 1
ATOM 682 C CA . LYS A 1 85 ? 3.797 8.840 -18.093 1.00 64.50 85 LYS A CA 1
ATOM 683 C C . LYS A 1 85 ? 2.510 9.584 -17.805 1.00 64.50 85 LYS A C 1
ATOM 685 O O . LYS A 1 85 ? 2.356 10.195 -16.762 1.00 64.50 85 LYS A O 1
ATOM 690 N N . ILE A 1 86 ? 1.543 9.500 -18.703 1.00 61.00 86 ILE A N 1
ATOM 691 C CA . ILE A 1 86 ? 0.204 10.022 -18.431 1.00 61.00 86 ILE A CA 1
ATOM 692 C C . ILE A 1 86 ? -0.553 8.985 -17.591 1.00 61.00 86 ILE A C 1
ATOM 694 O O . ILE A 1 86 ? -0.534 7.792 -17.900 1.00 61.00 86 ILE A O 1
ATOM 698 N N . ASN A 1 87 ? -1.217 9.435 -16.526 1.00 63.47 87 ASN A N 1
ATOM 699 C CA . ASN A 1 87 ? -2.088 8.608 -15.702 1.00 63.47 87 ASN A CA 1
ATOM 700 C C . ASN A 1 87 ? -3.325 8.185 -16.511 1.00 63.47 87 ASN A C 1
ATOM 702 O O . ASN A 1 87 ? -4.330 8.896 -16.544 1.00 63.47 87 ASN A O 1
ATOM 706 N N . TYR A 1 88 ? -3.243 7.041 -17.184 1.00 61.62 88 TYR A N 1
ATOM 707 C CA . TYR A 1 88 ? -4.317 6.496 -18.016 1.00 61.62 88 TYR A CA 1
ATOM 708 C C . TYR A 1 88 ? -5.196 5.472 -17.302 1.00 61.62 88 TYR A C 1
ATOM 710 O O . TYR A 1 88 ? -5.913 4.744 -17.984 1.00 61.62 88 TYR A O 1
ATOM 718 N N . ASP A 1 89 ? -5.147 5.376 -15.971 1.00 52.41 89 ASP A N 1
ATOM 719 C CA . ASP A 1 89 ? -5.757 4.256 -15.255 1.00 52.41 89 ASP A CA 1
ATOM 720 C C . ASP A 1 89 ? -7.283 4.168 -15.501 1.00 52.41 89 ASP A C 1
ATOM 722 O O . ASP A 1 89 ? -8.097 4.834 -14.858 1.00 52.41 89 ASP A O 1
ATOM 726 N N . GLY A 1 90 ? -7.673 3.344 -16.482 1.00 49.47 90 GLY A N 1
ATOM 727 C CA . GLY A 1 90 ? -8.910 2.574 -16.479 1.00 49.47 90 GLY A CA 1
ATOM 728 C C . GLY A 1 90 ? -10.050 2.898 -17.450 1.00 49.47 90 GLY A C 1
ATOM 729 O O . GLY A 1 90 ? -10.943 2.065 -17.495 1.00 49.47 90 GLY A O 1
ATOM 730 N N . TYR A 1 91 ? -10.109 3.994 -18.218 1.00 47.97 91 TYR A N 1
ATOM 731 C CA . TYR A 1 91 ? -11.268 4.224 -19.117 1.00 47.97 91 TYR A CA 1
ATOM 732 C C . TYR A 1 91 ? -10.902 4.972 -20.405 1.00 47.97 91 TYR A C 1
ATOM 734 O O . TYR A 1 91 ? -10.861 6.203 -20.464 1.00 47.97 91 TYR A O 1
ATOM 742 N N . VAL A 1 92 ? -10.665 4.187 -21.451 1.00 52.50 92 VAL A N 1
ATOM 743 C CA . VAL A 1 92 ? -10.823 4.609 -22.841 1.00 52.50 92 VAL A CA 1
ATOM 744 C C . VAL A 1 92 ? -12.270 4.276 -23.198 1.00 52.50 92 VAL A C 1
ATOM 746 O O . VAL A 1 92 ? -12.724 3.182 -22.854 1.00 52.50 92 VAL A O 1
ATOM 749 N N . ASP A 1 93 ? -13.025 5.202 -23.786 1.00 52.50 93 ASP A N 1
ATOM 750 C CA . ASP A 1 93 ? -14.389 4.872 -24.202 1.00 52.50 93 ASP A CA 1
ATOM 751 C C . ASP A 1 93 ? -14.385 3.750 -25.259 1.00 52.50 93 ASP A C 1
ATOM 753 O O . ASP A 1 93 ? -13.341 3.363 -25.793 1.00 52.50 93 ASP A O 1
ATOM 757 N N . GLU A 1 94 ? -15.562 3.215 -25.582 1.00 48.75 94 GLU A N 1
ATOM 758 C CA . GLU A 1 94 ? -15.721 2.133 -26.567 1.00 48.75 94 GLU A CA 1
ATOM 759 C C . GLU A 1 94 ? -15.152 2.488 -27.958 1.00 48.75 94 GLU A C 1
ATOM 761 O O . GLU A 1 94 ? -14.962 1.612 -28.801 1.00 48.75 94 GLU A O 1
ATOM 766 N N . THR A 1 95 ? -14.864 3.770 -28.199 1.00 51.75 95 THR A N 1
ATOM 767 C CA . THR A 1 95 ? -14.328 4.302 -29.453 1.00 51.75 95 THR A CA 1
ATOM 768 C C . THR A 1 95 ? -12.820 4.554 -29.419 1.00 51.75 95 THR A C 1
ATOM 770 O O . THR A 1 95 ? -12.257 5.020 -30.409 1.00 51.75 95 THR A O 1
ATOM 773 N N . GLY A 1 96 ? -12.137 4.225 -28.319 1.00 50.66 96 GLY A N 1
ATOM 774 C CA . GLY A 1 96 ? -10.694 4.415 -28.204 1.00 50.66 96 GLY A CA 1
ATOM 775 C C . GLY A 1 96 ? -10.282 5.840 -27.811 1.00 50.66 96 GLY A C 1
ATOM 776 O O . GLY A 1 96 ? -9.086 6.139 -27.798 1.00 50.66 96 GLY A O 1
ATOM 777 N N . HIS A 1 97 ? -11.229 6.713 -27.448 1.00 52.00 97 HIS A N 1
ATOM 778 C CA . HIS A 1 97 ? -10.908 8.046 -26.952 1.00 52.00 97 HIS A CA 1
ATOM 779 C C . HIS A 1 97 ? -10.684 8.008 -25.440 1.00 52.00 97 HIS A C 1
ATOM 781 O O . HIS A 1 97 ? -11.540 7.593 -24.655 1.00 52.00 97 HIS A O 1
ATOM 787 N N . ALA A 1 98 ? -9.501 8.454 -25.014 1.00 51.94 98 ALA A N 1
ATOM 788 C CA . ALA A 1 98 ? -9.249 8.718 -23.607 1.00 51.94 98 ALA A CA 1
ATOM 789 C C . ALA A 1 98 ? -10.220 9.810 -23.148 1.00 51.94 98 ALA A C 1
ATOM 791 O O . ALA A 1 98 ? -10.273 10.882 -23.758 1.00 51.94 98 ALA A O 1
ATOM 792 N N . TYR A 1 99 ? -10.978 9.544 -22.083 1.00 51.19 99 TYR A N 1
ATOM 793 C CA . TYR A 1 99 ? -11.894 10.524 -21.511 1.00 51.19 99 TYR A CA 1
ATOM 794 C C . TYR A 1 99 ? -11.122 11.798 -21.140 1.00 51.19 99 TYR A C 1
ATOM 796 O O . TYR A 1 99 ? -10.391 11.851 -20.148 1.00 51.19 99 TYR A O 1
ATOM 804 N N . THR A 1 100 ? -11.275 12.852 -21.944 1.00 50.62 100 THR A N 1
ATOM 805 C CA . THR A 1 100 ? -10.711 14.164 -21.637 1.00 50.62 100 THR A CA 1
ATOM 806 C C . THR A 1 100 ? -11.590 14.805 -20.580 1.00 50.62 100 THR A C 1
ATOM 808 O O . THR A 1 100 ? -12.527 15.535 -20.897 1.00 50.62 100 THR A O 1
ATOM 811 N N . GLY A 1 101 ? -11.347 14.508 -19.307 1.00 49.62 101 GLY A N 1
ATOM 812 C CA . GLY A 1 101 ? -12.023 15.281 -18.271 1.00 49.62 101 GLY A CA 1
ATOM 813 C C . GLY A 1 101 ? -11.593 16.760 -18.307 1.00 49.62 101 GLY A C 1
ATOM 814 O O . GLY A 1 101 ? -10.618 17.141 -18.958 1.00 49.62 101 GLY A O 1
ATOM 815 N N . CYS A 1 102 ? -12.353 17.586 -17.604 1.00 59.69 102 CYS A N 1
ATOM 816 C CA . CYS A 1 102 ? -12.467 19.011 -17.887 1.00 59.69 102 CYS A CA 1
ATOM 817 C C . CYS A 1 102 ? -11.388 19.913 -17.263 1.00 59.69 102 CYS A C 1
ATOM 819 O O . CYS A 1 102 ? -11.461 21.119 -17.463 1.00 59.69 102 CYS A O 1
ATOM 821 N N . ILE A 1 103 ? -10.421 19.359 -16.518 1.00 66.38 103 ILE A N 1
ATOM 822 C CA . ILE A 1 103 ? -9.243 20.102 -16.059 1.00 66.38 103 ILE A CA 1
ATOM 823 C C . ILE A 1 103 ? -7.953 19.404 -16.496 1.00 66.38 103 ILE A C 1
ATOM 825 O O . ILE A 1 103 ? -7.796 18.187 -16.353 1.00 66.38 103 ILE A O 1
ATOM 829 N N . THR A 1 104 ? -7.052 20.180 -17.075 1.00 69.31 104 THR A N 1
ATOM 830 C CA . THR A 1 104 ? -5.745 19.789 -17.604 1.00 69.31 104 THR A CA 1
ATOM 831 C C . THR A 1 104 ? -4.640 20.116 -16.601 1.00 69.31 104 THR A C 1
ATOM 833 O O . THR A 1 104 ? -4.853 20.855 -15.636 1.00 69.31 104 THR A O 1
ATOM 836 N N . VAL A 1 105 ? -3.445 19.563 -16.815 1.00 67.81 105 VAL A N 1
ATOM 837 C CA . VAL A 1 105 ? -2.273 19.897 -15.990 1.00 67.81 105 VAL A CA 1
ATOM 838 C C . VAL A 1 105 ? -1.935 21.381 -16.143 1.00 67.81 105 VAL A C 1
ATOM 840 O O . VAL A 1 105 ? -1.639 22.053 -15.161 1.00 67.81 105 VAL A O 1
ATOM 843 N N . GLU A 1 106 ? -2.060 21.917 -17.354 1.00 70.25 106 GLU A N 1
ATOM 844 C CA . GLU A 1 106 ? -1.834 23.325 -17.665 1.00 70.25 106 GLU A CA 1
ATOM 845 C C . GLU A 1 106 ? -2.786 24.244 -16.889 1.00 70.25 106 GLU A C 1
ATOM 847 O O . GLU A 1 106 ? -2.368 25.277 -16.369 1.00 70.25 106 GLU A O 1
ATOM 852 N N . GLU A 1 107 ? -4.058 23.863 -16.757 1.00 76.38 107 GLU A N 1
ATOM 853 C CA . GLU A 1 107 ? -5.032 24.612 -15.955 1.00 76.38 107 GLU A CA 1
ATOM 854 C C . GLU A 1 107 ? -4.740 24.513 -14.452 1.00 76.38 107 GLU A C 1
ATOM 856 O O . GLU A 1 107 ? -4.921 25.494 -13.737 1.00 76.38 107 GLU A O 1
ATOM 861 N N . MET A 1 108 ? -4.228 23.378 -13.965 1.00 75.19 108 MET A N 1
ATOM 862 C CA . MET A 1 108 ? -3.786 23.230 -12.570 1.00 75.19 108 MET A CA 1
ATOM 863 C C . MET A 1 108 ? -2.553 24.087 -12.257 1.00 75.19 108 MET A C 1
ATOM 865 O O . MET A 1 108 ? -2.505 24.746 -11.217 1.00 75.19 108 MET A O 1
ATOM 869 N N . ILE A 1 109 ? -1.589 24.144 -13.178 1.00 73.38 109 ILE A N 1
ATOM 870 C CA . ILE A 1 109 ? -0.431 25.042 -13.082 1.00 73.38 109 ILE A CA 1
ATOM 871 C C . ILE A 1 109 ? -0.893 26.502 -13.082 1.00 73.38 109 ILE A C 1
ATOM 873 O O . ILE A 1 109 ? -0.410 27.305 -12.287 1.00 73.38 109 ILE A O 1
ATOM 877 N N . GLU A 1 110 ? -1.850 26.855 -13.941 1.00 78.75 110 GLU A N 1
ATOM 878 C CA . GLU A 1 110 ? -2.414 28.204 -13.992 1.00 78.75 110 GLU A CA 1
ATOM 879 C C . GLU A 1 110 ? -3.126 28.581 -12.684 1.00 78.75 110 GLU A C 1
ATOM 881 O O . GLU A 1 110 ? -2.958 29.699 -12.200 1.00 78.75 110 GLU A O 1
ATOM 886 N N . ILE A 1 111 ? -3.865 27.651 -12.069 1.00 81.19 111 ILE A N 1
ATOM 887 C CA . ILE A 1 111 ? -4.481 27.841 -10.747 1.00 81.19 111 ILE A CA 1
ATOM 888 C C . ILE A 1 111 ? -3.424 28.192 -9.698 1.00 81.19 111 ILE A C 1
ATOM 890 O O . ILE A 1 111 ? -3.586 29.181 -8.977 1.00 81.19 111 ILE A O 1
ATOM 894 N N . GLU A 1 112 ? -2.333 27.426 -9.628 1.00 77.69 112 GLU A N 1
ATOM 895 C CA . GLU A 1 112 ? -1.259 27.716 -8.675 1.00 77.69 112 GLU A CA 1
ATOM 896 C C . GLU A 1 112 ? -0.582 29.050 -8.986 1.00 77.69 112 GLU A C 1
ATOM 898 O O . GLU A 1 112 ? -0.366 29.867 -8.089 1.00 77.69 112 GLU A O 1
ATOM 903 N N . ARG A 1 113 ? -0.294 29.318 -10.262 1.00 79.12 113 ARG A N 1
ATOM 904 C CA . ARG A 1 113 ? 0.315 30.580 -10.689 1.00 79.12 113 ARG A CA 1
ATOM 905 C C . ARG A 1 113 ? -0.525 31.774 -10.242 1.00 79.12 113 ARG A C 1
ATOM 907 O O . ARG A 1 113 ? 0.017 32.766 -9.760 1.00 79.12 113 ARG A O 1
ATOM 914 N N . GLN A 1 114 ? -1.846 31.687 -10.380 1.00 81.19 114 GLN A N 1
ATOM 915 C CA . GLN A 1 114 ? -2.755 32.752 -9.962 1.00 81.19 114 GLN A CA 1
ATOM 916 C C . GLN A 1 114 ? -2.834 32.876 -8.436 1.00 81.19 114 GLN A C 1
ATOM 918 O O . GLN A 1 114 ? -2.850 33.998 -7.931 1.00 81.19 114 GLN A O 1
ATOM 923 N N . ARG A 1 115 ? -2.791 31.760 -7.699 1.00 81.06 115 ARG A N 1
ATOM 924 C CA . ARG A 1 115 ? -2.691 31.746 -6.230 1.00 81.06 115 ARG A CA 1
ATOM 925 C C . ARG A 1 115 ? -1.393 32.376 -5.712 1.00 81.06 115 ARG A C 1
ATOM 927 O O . ARG A 1 115 ? -1.402 33.040 -4.682 1.00 81.06 115 ARG A O 1
ATOM 934 N N . GLN A 1 116 ? -0.275 32.200 -6.410 1.00 76.94 116 GLN A N 1
ATOM 935 C CA . GLN A 1 116 ? 0.991 32.844 -6.037 1.00 76.94 116 GLN A CA 1
ATOM 936 C C . GLN A 1 116 ? 0.976 34.353 -6.305 1.00 76.94 116 GLN A C 1
ATOM 938 O O . GLN A 1 116 ? 1.641 35.117 -5.611 1.00 76.94 116 GLN A O 1
ATOM 943 N N . GLN A 1 117 ? 0.223 34.789 -7.316 1.00 81.12 117 GLN A N 1
ATOM 944 C CA . GLN A 1 117 ? 0.153 36.192 -7.722 1.00 81.12 117 GLN A CA 1
ATOM 945 C C . GLN A 1 117 ? -0.929 36.989 -6.984 1.00 81.12 117 GLN A C 1
ATOM 947 O O . GLN A 1 117 ? -0.867 38.219 -6.973 1.00 81.12 117 GLN A O 1
ATOM 952 N N . ARG A 1 118 ? -1.952 36.326 -6.431 1.00 83.06 118 ARG A N 1
ATOM 953 C CA . ARG A 1 118 ? -3.150 36.954 -5.849 1.00 83.06 118 ARG A CA 1
ATOM 954 C C . ARG A 1 118 ? -3.738 36.076 -4.746 1.00 83.06 118 ARG A C 1
ATOM 956 O O . ARG A 1 118 ? -3.562 34.866 -4.759 1.00 83.06 118 ARG A O 1
ATOM 963 N N . ASP A 1 119 ? -4.516 36.664 -3.837 1.00 77.56 119 ASP A N 1
ATOM 964 C CA . ASP A 1 119 ? -5.231 35.914 -2.787 1.00 77.56 119 ASP A CA 1
ATOM 965 C C . ASP A 1 119 ? -6.459 35.185 -3.367 1.00 77.56 119 ASP A C 1
ATOM 967 O O . ASP A 1 119 ? -7.605 35.603 -3.200 1.00 77.56 119 ASP A O 1
ATOM 971 N N . ILE A 1 120 ? -6.204 34.106 -4.110 1.00 81.19 120 ILE A N 1
ATOM 972 C CA . ILE A 1 120 ? -7.227 33.182 -4.607 1.00 81.19 120 ILE A CA 1
ATOM 973 C C . ILE A 1 120 ? -7.337 32.018 -3.638 1.00 81.19 120 ILE A C 1
ATOM 975 O O . ILE A 1 120 ? -6.335 31.416 -3.256 1.00 81.19 120 ILE A O 1
ATOM 979 N N . ARG A 1 121 ? -8.573 31.676 -3.271 1.00 81.00 121 ARG A N 1
ATOM 980 C CA . ARG A 1 121 ? -8.836 30.574 -2.341 1.00 81.00 121 ARG A CA 1
ATOM 981 C C . ARG A 1 121 ? -8.958 29.260 -3.078 1.00 81.00 121 ARG A C 1
ATOM 983 O O . ARG A 1 121 ? -9.796 29.158 -3.969 1.00 81.00 121 ARG A O 1
ATOM 990 N N . ILE A 1 122 ? -8.217 28.243 -2.658 1.00 81.69 122 ILE A N 1
ATOM 991 C CA . ILE A 1 122 ? -8.349 26.888 -3.205 1.00 81.69 122 ILE A CA 1
ATOM 992 C C . ILE A 1 122 ? -8.976 25.980 -2.150 1.00 81.69 122 ILE A C 1
ATOM 994 O O . ILE A 1 122 ? -8.393 25.723 -1.096 1.00 81.69 122 ILE A O 1
ATOM 998 N N . ILE A 1 123 ? -10.174 25.474 -2.435 1.00 80.38 123 ILE A N 1
ATOM 999 C CA . ILE A 1 123 ? -10.925 24.589 -1.541 1.00 80.38 123 ILE A CA 1
ATOM 1000 C C . ILE A 1 123 ? -11.033 23.214 -2.188 1.00 80.38 123 ILE A C 1
ATOM 1002 O O . ILE A 1 123 ? -11.612 23.084 -3.262 1.00 80.38 123 ILE A O 1
ATOM 1006 N N . SER A 1 124 ? -10.537 22.173 -1.524 1.00 79.81 124 SER A N 1
ATOM 1007 C CA . SER A 1 124 ? -10.754 20.794 -1.958 1.00 79.81 124 SER A CA 1
ATOM 1008 C C . SER A 1 124 ? -12.018 20.205 -1.342 1.00 79.81 124 SER A C 1
ATOM 1010 O O . SER A 1 124 ? -12.341 20.414 -0.171 1.00 79.81 124 SER A O 1
ATOM 1012 N N . VAL A 1 125 ? -12.749 19.448 -2.149 1.00 76.88 125 VAL A N 1
ATOM 1013 C CA . VAL A 1 125 ? -13.988 18.765 -1.798 1.00 76.88 125 VAL A CA 1
ATOM 1014 C C . VAL A 1 125 ? -13.792 17.291 -2.087 1.00 76.88 125 VAL A C 1
ATOM 1016 O O . VAL A 1 125 ? -13.846 16.878 -3.238 1.00 76.88 125 VAL A O 1
ATOM 1019 N N . ASN A 1 126 ? -13.563 16.497 -1.045 1.00 73.69 126 ASN A N 1
ATOM 1020 C CA . ASN A 1 126 ? -13.344 15.061 -1.202 1.00 73.69 126 ASN A CA 1
ATOM 1021 C C . ASN A 1 126 ? -14.698 14.365 -1.328 1.00 73.69 126 ASN A C 1
ATOM 1023 O O . ASN A 1 126 ? -15.427 14.255 -0.334 1.00 73.69 126 ASN A O 1
ATOM 1027 N N . ILE A 1 127 ? -15.049 13.930 -2.538 1.00 70.31 127 ILE A N 1
ATOM 1028 C CA . ILE A 1 127 ? -16.306 13.232 -2.812 1.00 70.31 127 ILE A CA 1
ATOM 1029 C C . ILE A 1 127 ? -16.125 11.753 -2.458 1.00 70.31 127 ILE A C 1
ATOM 1031 O O . ILE A 1 127 ? -15.492 10.984 -3.172 1.00 70.31 127 ILE A O 1
ATOM 1035 N N . ASN A 1 128 ? -16.720 11.355 -1.339 1.00 61.53 128 ASN A N 1
ATOM 1036 C CA . ASN A 1 128 ? -16.519 10.061 -0.692 1.00 61.53 128 ASN A CA 1
ATOM 1037 C C . ASN A 1 128 ? -17.441 8.937 -1.216 1.00 61.53 128 ASN A C 1
ATOM 1039 O O . ASN A 1 128 ? -17.499 7.883 -0.588 1.00 61.53 128 ASN A O 1
ATOM 1043 N N . SER A 1 129 ? -18.197 9.129 -2.313 1.00 50.81 129 SER A N 1
ATOM 1044 C CA . SER A 1 129 ? -19.016 8.040 -2.908 1.00 50.81 129 SER A CA 1
ATOM 1045 C C . SER A 1 129 ? -18.180 6.896 -3.458 1.00 50.81 129 SER A C 1
ATOM 1047 O O . SER A 1 129 ? -18.683 5.787 -3.598 1.00 50.81 129 SER A O 1
ATOM 1049 N N . TYR A 1 130 ? -16.925 7.168 -3.793 1.00 51.66 130 TYR A N 1
ATOM 1050 C CA . TYR A 1 130 ? -16.010 6.208 -4.378 1.00 51.66 130 TYR A CA 1
ATOM 1051 C C . TYR A 1 130 ? -14.763 6.243 -3.506 1.00 51.66 130 TYR A C 1
ATOM 1053 O O . TYR A 1 130 ? -14.107 7.278 -3.424 1.00 51.66 130 TYR A O 1
ATOM 1061 N N . ALA A 1 131 ? -14.493 5.167 -2.767 1.00 55.09 131 ALA A N 1
ATOM 1062 C CA . ALA A 1 131 ? -13.320 5.098 -1.904 1.00 55.09 131 ALA A CA 1
ATOM 1063 C C . ALA A 1 131 ? -12.066 5.368 -2.751 1.00 55.09 131 ALA A C 1
ATOM 1065 O O . ALA A 1 131 ? -11.749 4.575 -3.634 1.00 55.09 131 ALA A O 1
ATOM 1066 N N . MET A 1 132 ? -11.396 6.501 -2.518 1.00 57.66 132 MET A N 1
ATOM 1067 C CA . MET A 1 132 ? -10.131 6.809 -3.184 1.00 57.66 132 MET A CA 1
ATOM 1068 C C . MET A 1 132 ? -9.114 5.760 -2.757 1.00 57.66 132 MET A C 1
ATOM 1070 O O . MET A 1 132 ? -8.935 5.521 -1.558 1.00 57.66 132 MET A O 1
ATOM 1074 N N . THR A 1 133 ? -8.490 5.104 -3.727 1.00 58.38 133 THR A N 1
ATOM 1075 C CA . THR A 1 133 ? -7.420 4.154 -3.446 1.00 58.38 133 THR A CA 1
ATOM 1076 C C . THR A 1 133 ? -6.168 4.907 -2.996 1.00 58.38 133 THR A C 1
ATOM 1078 O O . THR A 1 133 ? -6.025 6.112 -3.210 1.00 58.38 133 THR A O 1
ATOM 1081 N N . GLU A 1 134 ? -5.233 4.201 -2.366 1.00 55.84 134 GLU A N 1
ATOM 1082 C CA . GLU A 1 134 ? -3.934 4.775 -2.005 1.00 55.84 134 GLU A CA 1
ATOM 1083 C C . GLU A 1 134 ? -3.171 5.274 -3.244 1.00 55.84 134 GLU A C 1
ATOM 1085 O O . GLU A 1 134 ? -2.533 6.322 -3.194 1.00 55.84 134 GLU A O 1
ATOM 1090 N N . THR A 1 135 ? -3.323 4.597 -4.387 1.00 60.59 135 THR A N 1
ATOM 1091 C CA . THR A 1 135 ? -2.797 5.043 -5.684 1.00 60.59 135 THR A CA 1
ATOM 1092 C C . THR A 1 135 ? -3.393 6.385 -6.106 1.00 60.59 135 THR A C 1
ATOM 1094 O O . THR A 1 135 ? -2.646 7.283 -6.495 1.00 60.59 135 THR A O 1
ATOM 1097 N N . ASP A 1 136 ? -4.710 6.564 -5.968 1.00 57.12 136 ASP A N 1
ATOM 1098 C CA . ASP A 1 136 ? -5.383 7.824 -6.311 1.00 57.12 136 ASP A CA 1
ATOM 1099 C C . ASP A 1 136 ? -4.907 8.967 -5.405 1.00 57.12 136 ASP A C 1
ATOM 1101 O O . ASP A 1 136 ? -4.614 10.067 -5.876 1.00 57.12 136 ASP A O 1
ATOM 1105 N N . LEU A 1 137 ? -4.772 8.695 -4.101 1.00 59.75 137 LEU A N 1
ATOM 1106 C CA . LEU A 1 137 ? -4.286 9.659 -3.110 1.00 59.75 137 LEU A CA 1
ATOM 1107 C C . LEU A 1 137 ? -2.818 10.032 -3.337 1.00 59.75 137 LEU A C 1
ATOM 1109 O O . LEU A 1 137 ? -2.467 11.210 -3.234 1.00 59.75 137 LEU A O 1
ATOM 1113 N N . ASN A 1 138 ? -1.970 9.064 -3.682 1.00 59.34 138 ASN A N 1
ATOM 1114 C CA . ASN A 1 138 ? -0.564 9.297 -4.003 1.00 59.34 138 ASN A CA 1
ATOM 1115 C C . ASN A 1 138 ? -0.413 10.065 -5.317 1.00 59.34 138 ASN A C 1
ATOM 1117 O O . ASN A 1 138 ? 0.395 10.988 -5.391 1.00 59.34 138 ASN A O 1
ATOM 1121 N N . CYS A 1 139 ? -1.227 9.753 -6.328 1.00 61.62 139 CYS A N 1
ATOM 1122 C CA . CYS A 1 139 ? -1.255 10.498 -7.581 1.00 61.62 139 CYS A CA 1
ATOM 1123 C C . CYS A 1 139 ? -1.696 11.951 -7.352 1.00 61.62 139 CYS A C 1
ATOM 1125 O O . CYS A 1 139 ? -1.016 12.872 -7.796 1.00 61.62 139 CYS A O 1
ATOM 1127 N N . LEU A 1 140 ? -2.771 12.178 -6.591 1.00 62.25 140 LEU A N 1
ATOM 1128 C CA . LEU A 1 140 ? -3.220 13.520 -6.198 1.00 62.25 140 LEU A CA 1
ATOM 1129 C C . LEU A 1 140 ? -2.159 14.287 -5.426 1.00 62.25 140 LEU A C 1
ATOM 1131 O O . LEU A 1 140 ? -1.860 15.428 -5.770 1.00 62.25 140 LEU A O 1
ATOM 1135 N N . SER A 1 141 ? -1.567 13.654 -4.417 1.00 62.84 141 SER A N 1
ATOM 1136 C CA . SER A 1 141 ? -0.521 14.269 -3.599 1.00 62.84 141 SER A CA 1
ATOM 1137 C C . SER A 1 141 ? 0.702 14.616 -4.440 1.00 62.84 141 SER A C 1
ATOM 1139 O O . SER A 1 141 ? 1.266 15.693 -4.286 1.00 62.84 141 SER A O 1
ATOM 1141 N N . SER A 1 142 ? 1.084 13.735 -5.366 1.00 62.00 142 SER A N 1
ATOM 1142 C CA . SER A 1 142 ? 2.213 13.940 -6.266 1.00 62.00 142 SER A CA 1
ATOM 1143 C C . SER A 1 142 ? 1.965 15.081 -7.250 1.00 62.00 142 SER A C 1
ATOM 1145 O O . SER A 1 142 ? 2.790 15.986 -7.351 1.00 62.00 142 SER A O 1
ATOM 1147 N N . VAL A 1 143 ? 0.803 15.102 -7.903 1.00 59.59 143 VAL A N 1
ATOM 1148 C CA . VAL A 1 143 ? 0.410 16.178 -8.821 1.00 59.59 143 VAL A CA 1
ATOM 1149 C C . VAL A 1 143 ? 0.344 17.507 -8.082 1.00 59.59 143 VAL A C 1
ATOM 1151 O O . VAL A 1 143 ? 0.827 18.515 -8.593 1.00 59.59 143 VAL A O 1
ATOM 1154 N N . PHE A 1 144 ? -0.238 17.531 -6.881 1.00 64.31 144 PHE A N 1
ATOM 1155 C CA . PHE A 1 144 ? -0.370 18.760 -6.102 1.00 64.31 144 PHE A CA 1
ATOM 1156 C C . PHE A 1 144 ? 0.997 19.239 -5.615 1.00 64.31 144 PHE A C 1
ATOM 1158 O O . PHE A 1 144 ? 1.280 20.428 -5.707 1.00 64.31 144 PHE A O 1
ATOM 1165 N N . ALA A 1 145 ? 1.880 18.330 -5.197 1.00 59.69 145 ALA A N 1
ATOM 1166 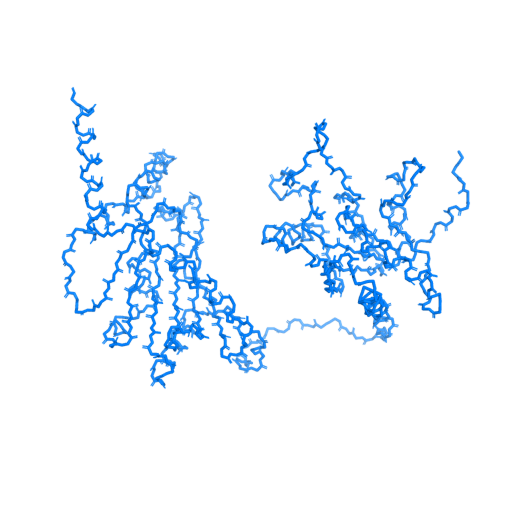C CA . ALA A 1 145 ? 3.251 18.664 -4.826 1.00 59.69 145 ALA A CA 1
ATOM 1167 C C . ALA A 1 145 ? 4.059 19.211 -6.015 1.00 59.69 145 ALA A C 1
ATOM 1169 O O . ALA A 1 145 ? 4.730 20.230 -5.878 1.00 59.69 145 ALA A O 1
ATOM 1170 N N . GLN A 1 146 ? 3.966 18.580 -7.190 1.00 58.03 146 GLN A N 1
ATOM 1171 C CA . GLN A 1 146 ? 4.659 19.025 -8.405 1.00 58.03 146 GLN A CA 1
ATOM 1172 C C . GLN A 1 146 ? 4.122 20.347 -8.942 1.00 58.03 146 GLN A C 1
ATOM 1174 O O . GLN A 1 146 ? 4.888 21.187 -9.405 1.00 58.03 146 GLN A O 1
ATOM 1179 N N . SER A 1 147 ? 2.807 20.531 -8.858 1.00 50.53 147 SER A N 1
ATOM 1180 C CA . SER A 1 147 ? 2.140 21.751 -9.306 1.00 50.53 147 SER A CA 1
ATOM 1181 C C . SER A 1 147 ? 2.179 22.855 -8.248 1.00 50.53 147 SER A C 1
ATOM 1183 O O . SER A 1 147 ? 1.645 23.920 -8.508 1.00 50.53 147 SER A O 1
ATOM 1185 N N . GLY A 1 148 ? 2.759 22.613 -7.063 1.00 51.06 148 GLY A N 1
ATOM 1186 C CA . GLY A 1 148 ? 2.809 23.561 -5.941 1.00 51.06 148 GLY A CA 1
ATOM 1187 C C . GLY A 1 148 ? 1.460 23.849 -5.266 1.00 51.06 148 GLY A C 1
ATOM 1188 O O . GLY A 1 148 ? 1.375 24.737 -4.420 1.00 51.06 148 GLY A O 1
ATOM 1189 N N . ILE A 1 149 ? 0.409 23.103 -5.612 1.00 56.16 149 ILE A N 1
ATOM 1190 C CA . ILE A 1 149 ? -0.972 23.375 -5.210 1.00 56.16 149 ILE A CA 1
ATOM 1191 C C . ILE A 1 149 ? -1.164 23.030 -3.739 1.00 56.16 149 ILE A C 1
ATOM 1193 O O . ILE A 1 149 ? -1.250 21.863 -3.354 1.00 56.16 149 ILE A O 1
ATOM 1197 N N . LEU A 1 150 ? -1.306 24.060 -2.907 1.00 56.06 150 LEU A N 1
ATOM 1198 C CA . LEU A 1 150 ? -1.726 23.913 -1.518 1.00 56.06 150 LEU A CA 1
ATOM 1199 C C . LEU A 1 150 ? -3.204 24.297 -1.417 1.00 56.06 150 LEU A C 1
ATOM 1201 O O . LEU A 1 150 ? -3.598 25.413 -1.752 1.00 56.06 150 LEU A O 1
ATOM 1205 N N . CYS A 1 151 ? -4.027 23.361 -0.950 1.00 59.69 151 CYS A N 1
ATOM 1206 C CA . CYS A 1 151 ? -5.432 23.630 -0.663 1.00 59.69 151 CYS A CA 1
ATOM 1207 C C . CYS A 1 151 ? -5.551 24.335 0.694 1.00 59.69 151 CYS A C 1
ATOM 1209 O O . CYS A 1 151 ? -5.082 23.811 1.704 1.00 59.69 151 CYS A O 1
ATOM 1211 N N . ASP A 1 152 ? -6.237 25.476 0.739 1.00 53.97 152 ASP A N 1
ATOM 1212 C CA . ASP A 1 152 ? -6.451 26.242 1.975 1.00 53.97 152 ASP A CA 1
ATOM 1213 C C . ASP A 1 152 ? -7.420 25.534 2.926 1.00 53.97 152 ASP A C 1
ATOM 1215 O O . ASP A 1 152 ? -7.411 25.734 4.141 1.00 53.97 152 ASP A O 1
ATOM 1219 N N . THR A 1 153 ? -8.345 24.749 2.376 1.00 61.97 153 THR A N 1
ATOM 1220 C CA . THR A 1 153 ? -9.379 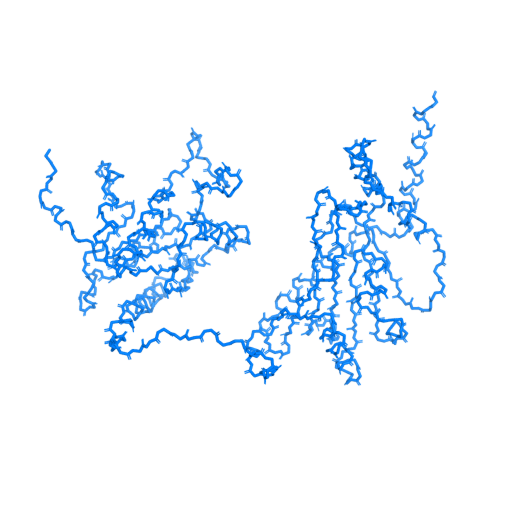24.052 3.142 1.00 61.97 153 THR A CA 1
ATOM 1221 C C . THR A 1 153 ? -9.774 22.774 2.424 1.00 61.97 153 THR A C 1
ATOM 1223 O O . THR A 1 153 ? -9.978 22.785 1.213 1.00 61.97 153 THR A O 1
ATOM 1226 N N . SER A 1 154 ? -9.934 21.688 3.180 1.00 62.44 154 SER A N 1
ATOM 1227 C CA . SER A 1 154 ? -10.468 20.426 2.671 1.00 62.44 154 SER A CA 1
ATOM 1228 C C . SER A 1 154 ? -11.799 20.101 3.338 1.00 62.44 154 SER A C 1
ATOM 1230 O O . SER A 1 154 ? -11.923 20.143 4.565 1.00 62.44 154 SER A O 1
ATOM 1232 N N . ILE A 1 155 ? -12.813 19.807 2.528 1.00 66.44 155 ILE A N 1
ATOM 1233 C CA . ILE A 1 155 ? -14.184 19.577 2.972 1.00 66.44 155 ILE A CA 1
ATOM 1234 C C . ILE A 1 155 ? -14.625 18.171 2.529 1.00 66.44 155 ILE A C 1
ATOM 1236 O O . ILE A 1 155 ? -14.832 17.945 1.338 1.00 66.44 155 ILE A O 1
ATOM 1240 N N . PRO A 1 156 ? -14.839 17.216 3.453 1.00 61.91 156 PRO A N 1
ATOM 1241 C CA . PRO A 1 156 ? -15.339 15.894 3.084 1.00 61.91 156 PRO A CA 1
ATOM 1242 C C . PRO A 1 156 ? -16.823 15.962 2.701 1.00 61.91 156 PRO A C 1
ATOM 1244 O O . PRO A 1 156 ? -17.630 16.520 3.455 1.00 61.91 156 PRO A O 1
ATOM 1247 N N . PHE A 1 157 ? -17.202 15.373 1.567 1.00 63.91 157 PHE A N 1
ATOM 1248 C CA . PHE A 1 157 ? -18.585 15.249 1.103 1.00 63.91 157 PHE A CA 1
ATOM 1249 C C . PHE A 1 157 ? -18.949 13.775 0.907 1.00 63.91 157 PHE A C 1
ATOM 1251 O O . PHE A 1 157 ? -18.423 13.105 0.028 1.00 63.91 157 PHE A O 1
ATOM 1258 N N . TYR A 1 158 ? -19.853 13.254 1.735 1.00 61.69 158 TYR A N 1
ATOM 1259 C CA . TYR A 1 158 ? -20.283 11.859 1.661 1.00 61.69 158 TYR A CA 1
ATOM 1260 C C . TYR A 1 158 ? -21.490 11.725 0.733 1.00 61.69 158 TYR A C 1
ATOM 1262 O O . TYR A 1 158 ? -22.629 11.876 1.169 1.00 61.69 158 TYR A O 1
ATOM 1270 N N . SER A 1 159 ? -21.258 11.393 -0.532 1.00 56.31 159 SER A N 1
ATOM 1271 C CA . SER A 1 159 ? -22.307 11.032 -1.492 1.00 56.31 159 SER A CA 1
ATOM 1272 C C . SER A 1 159 ? -22.744 9.573 -1.307 1.00 56.31 159 SER A C 1
ATOM 1274 O O . SER A 1 159 ? -22.734 8.778 -2.238 1.00 56.31 159 SER A O 1
ATOM 1276 N N . ASN A 1 160 ? -23.190 9.195 -0.105 1.00 48.94 160 ASN A N 1
ATOM 1277 C CA . ASN A 1 160 ? -23.973 7.962 0.068 1.00 48.94 160 ASN A CA 1
ATOM 1278 C C . ASN A 1 160 ? -25.410 8.219 -0.401 1.00 48.94 160 ASN A C 1
ATOM 1280 O O . ASN A 1 160 ? -26.354 8.273 0.388 1.00 48.94 160 ASN A O 1
ATOM 1284 N N . LEU A 1 161 ? -25.566 8.444 -1.703 1.00 47.69 161 LEU A N 1
ATOM 1285 C CA . LEU A 1 161 ? -26.844 8.739 -2.329 1.00 47.69 161 LEU A CA 1
ATOM 1286 C C . LEU A 1 161 ? -27.310 7.525 -3.123 1.00 47.69 161 LEU A C 1
ATOM 1288 O O . LEU A 1 161 ? -27.218 7.474 -4.344 1.00 47.69 161 LEU A O 1
ATOM 1292 N N . ASN A 1 162 ? -27.909 6.567 -2.414 1.00 42.62 162 ASN A N 1
ATOM 1293 C CA . ASN A 1 162 ? -28.971 5.789 -3.042 1.00 42.62 162 ASN A CA 1
ATOM 1294 C C . ASN A 1 162 ? -30.030 6.791 -3.530 1.00 42.62 162 ASN A C 1
ATOM 1296 O O . ASN A 1 162 ? -30.522 7.591 -2.731 1.00 42.62 162 ASN A O 1
ATOM 1300 N N . ARG A 1 163 ? -30.384 6.745 -4.824 1.00 47.72 163 ARG A N 1
ATOM 1301 C CA . ARG A 1 163 ? -31.315 7.669 -5.515 1.00 47.72 163 ARG A CA 1
ATOM 1302 C C . ARG A 1 163 ? -32.680 7.870 -4.821 1.00 47.72 163 ARG A C 1
ATOM 1304 O O . ARG A 1 163 ? -33.409 8.789 -5.170 1.00 47.72 163 ARG A O 1
ATOM 1311 N N . ASN A 1 164 ? -33.009 7.063 -3.813 1.00 47.75 164 ASN A N 1
ATOM 1312 C CA . ASN A 1 164 ? -34.329 6.977 -3.190 1.00 47.75 164 ASN A CA 1
ATOM 1313 C C . ASN A 1 164 ? -34.555 7.887 -1.961 1.00 47.75 164 ASN A C 1
ATOM 1315 O O . ASN A 1 164 ? -35.615 7.794 -1.354 1.00 47.75 164 ASN A O 1
ATOM 1319 N N . ASN A 1 165 ? -33.615 8.758 -1.563 1.00 49.91 165 ASN A N 1
ATOM 1320 C CA . ASN A 1 165 ? -33.797 9.656 -0.403 1.00 49.91 165 ASN A CA 1
ATOM 1321 C C . ASN A 1 165 ? -33.434 11.121 -0.714 1.00 49.91 165 ASN A C 1
ATOM 1323 O O . ASN A 1 165 ? -32.414 11.641 -0.256 1.00 49.91 165 ASN A O 1
ATOM 1327 N N . TYR A 1 166 ? -34.304 11.801 -1.467 1.00 51.66 166 TYR A N 1
ATOM 1328 C CA . TYR A 1 166 ? -34.159 13.216 -1.844 1.00 51.66 166 TYR A CA 1
ATOM 1329 C C . TYR A 1 166 ? -34.031 14.173 -0.642 1.00 51.66 166 TYR A C 1
ATOM 1331 O O . TYR A 1 166 ? -33.185 15.061 -0.661 1.00 51.66 166 TYR A O 1
ATOM 1339 N N . SER A 1 167 ? -34.788 13.962 0.440 1.00 56.22 167 SER A N 1
ATOM 1340 C CA . SER A 1 167 ? -34.758 14.857 1.611 1.00 56.22 167 SER A CA 1
ATOM 1341 C C . SER A 1 167 ? -33.417 14.838 2.354 1.00 56.22 167 SER A C 1
ATOM 1343 O O . SER A 1 167 ? -32.910 15.881 2.756 1.00 56.22 167 SER A O 1
ATOM 1345 N N . ARG A 1 168 ? -32.779 13.664 2.483 1.00 59.22 168 ARG A N 1
ATOM 1346 C CA . ARG A 1 168 ? -31.439 13.545 3.092 1.00 59.22 168 ARG A CA 1
ATOM 1347 C C . ARG A 1 168 ? -30.356 14.201 2.235 1.00 59.22 168 ARG A C 1
ATOM 1349 O O . ARG A 1 168 ? -29.394 14.735 2.784 1.00 59.22 168 ARG A O 1
ATOM 1356 N N . ARG A 1 169 ? -30.524 14.174 0.909 1.00 64.38 169 ARG A N 1
ATOM 1357 C CA . ARG A 1 169 ? -29.615 14.806 -0.052 1.00 64.38 169 ARG A CA 1
ATOM 1358 C C . ARG A 1 169 ? -29.603 16.325 0.101 1.00 64.38 169 ARG A C 1
ATOM 1360 O O . ARG A 1 169 ? -28.526 16.911 0.161 1.00 64.38 169 ARG A O 1
ATOM 1367 N N . GLU A 1 170 ? -30.773 16.950 0.207 1.00 66.38 170 GLU A N 1
ATOM 1368 C CA . GLU A 1 170 ? -30.885 18.404 0.384 1.00 66.38 170 GLU A CA 1
ATOM 1369 C C . GLU A 1 170 ? -30.237 18.874 1.689 1.00 66.38 170 GLU A C 1
ATOM 1371 O O . GLU A 1 170 ? -29.413 19.784 1.653 1.00 66.38 170 GLU A O 1
ATOM 1376 N N . THR A 1 171 ? -30.492 18.199 2.817 1.00 69.19 171 THR A N 1
ATOM 1377 C CA . THR A 1 171 ? -29.871 18.551 4.109 1.00 69.19 171 THR A CA 1
ATOM 1378 C C . THR A 1 171 ? -28.342 18.416 4.083 1.00 69.19 171 THR A C 1
ATOM 1380 O O . THR A 1 171 ? -27.628 19.215 4.691 1.00 69.19 171 THR A O 1
ATOM 1383 N N . GLN A 1 172 ? -27.809 17.419 3.368 1.00 67.62 172 GLN A N 1
ATOM 1384 C CA . GLN A 1 172 ? -26.361 17.244 3.209 1.00 67.62 172 GLN A CA 1
ATOM 1385 C C . GLN A 1 172 ? -25.740 18.314 2.310 1.00 67.62 172 GLN A C 1
ATOM 1387 O O . GLN A 1 172 ? -24.670 18.826 2.642 1.00 67.62 172 GLN A O 1
ATOM 1392 N N . ILE A 1 173 ? -26.398 18.668 1.203 1.00 71.94 173 ILE A N 1
ATOM 1393 C CA . ILE A 1 173 ? -25.954 19.748 0.311 1.00 71.94 173 ILE A CA 1
ATOM 1394 C C . ILE A 1 173 ? -26.003 21.088 1.040 1.00 71.94 173 ILE A C 1
ATOM 1396 O O . ILE A 1 173 ? -25.051 21.854 0.943 1.00 71.94 173 ILE A O 1
ATOM 1400 N N . GLU A 1 174 ? -27.055 21.353 1.810 1.00 73.69 174 GLU A N 1
ATOM 1401 C CA . GLU A 1 174 ? -27.190 22.561 2.623 1.00 73.69 174 GLU A CA 1
ATOM 1402 C C . GLU A 1 174 ? -26.085 22.657 3.679 1.00 73.69 174 GLU A C 1
ATOM 1404 O O . GLU A 1 174 ? -25.340 23.637 3.713 1.00 73.69 174 GLU A O 1
ATOM 1409 N N . SER A 1 175 ? -25.898 21.603 4.480 1.00 72.69 175 SER A N 1
ATOM 1410 C CA . SER A 1 175 ? -24.821 21.545 5.475 1.00 72.69 175 SER A CA 1
ATOM 1411 C C . SER A 1 175 ? -23.440 21.703 4.829 1.00 72.69 175 SER A C 1
ATOM 1413 O O . SER A 1 175 ? -22.560 22.393 5.353 1.00 72.69 175 SER A O 1
ATOM 1415 N N . PHE A 1 176 ? -23.237 21.096 3.658 1.00 72.31 176 PHE A N 1
ATOM 1416 C CA . PHE A 1 176 ? -22.009 21.236 2.890 1.00 72.31 176 PHE A CA 1
ATOM 1417 C C . PHE A 1 176 ? -21.806 22.673 2.399 1.00 72.31 176 PHE A C 1
ATOM 1419 O O . PHE A 1 176 ? -20.734 23.239 2.622 1.00 72.31 176 PHE A O 1
ATOM 1426 N N . ALA A 1 177 ? -22.824 23.269 1.781 1.00 71.12 177 ALA A N 1
ATOM 1427 C CA . ALA A 1 177 ? -22.791 24.631 1.274 1.00 71.12 177 ALA A CA 1
ATOM 1428 C C . ALA A 1 177 ? -22.548 25.635 2.407 1.00 71.12 177 ALA A C 1
ATOM 1430 O O . ALA A 1 177 ? -21.793 26.585 2.224 1.00 71.12 177 ALA A O 1
ATOM 1431 N N . ASP A 1 178 ? -23.076 25.395 3.607 1.00 71.88 178 ASP A N 1
ATOM 1432 C CA . ASP A 1 178 ? -22.790 26.206 4.794 1.00 71.88 178 ASP A CA 1
ATOM 1433 C C . ASP A 1 178 ? -21.334 26.115 5.247 1.00 71.88 178 ASP A C 1
ATOM 1435 O O . ASP A 1 178 ? -20.723 27.127 5.602 1.00 71.88 178 ASP A O 1
ATOM 1439 N N . ARG A 1 179 ? -20.736 24.920 5.232 1.00 69.31 179 ARG A N 1
ATOM 1440 C CA . ARG A 1 179 ? -19.301 24.768 5.534 1.00 69.31 179 ARG A CA 1
ATOM 1441 C C . ARG A 1 179 ? -18.439 25.430 4.470 1.00 69.31 179 ARG A C 1
ATOM 1443 O O . ARG A 1 179 ? -17.462 26.087 4.821 1.00 69.31 179 ARG A O 1
ATOM 1450 N N . LEU A 1 180 ? -18.828 25.298 3.204 1.00 68.69 180 LEU A N 1
ATOM 1451 C CA . LEU A 1 180 ? -18.166 25.962 2.092 1.00 68.69 180 LEU A CA 1
ATOM 1452 C C . LEU A 1 180 ? -18.232 27.488 2.257 1.00 68.69 180 LEU A C 1
ATOM 1454 O O . LEU A 1 180 ? -17.205 28.156 2.197 1.00 68.69 180 LEU A O 1
ATOM 1458 N N . THR A 1 181 ? -19.409 28.017 2.602 1.00 67.94 181 THR A N 1
ATOM 1459 C CA . THR A 1 181 ? -19.634 29.433 2.936 1.00 67.94 181 THR A CA 1
ATOM 1460 C C . THR A 1 181 ? -18.709 29.892 4.061 1.00 67.94 181 THR A C 1
ATOM 1462 O O . THR A 1 181 ? -18.031 30.907 3.945 1.00 67.94 181 THR A O 1
ATOM 1465 N N . LYS A 1 182 ? -18.624 29.123 5.152 1.00 68.00 182 LYS A N 1
ATOM 1466 C CA . LYS A 1 182 ? -17.756 29.448 6.295 1.00 68.00 182 LYS A CA 1
ATOM 1467 C C . LYS A 1 182 ? -16.270 29.426 5.926 1.00 68.00 182 LYS A C 1
ATOM 1469 O O . LYS A 1 182 ? -15.534 30.302 6.378 1.00 68.00 182 LYS A O 1
ATOM 1474 N N . GLY A 1 183 ? -15.831 28.471 5.103 1.00 63.12 183 GLY A N 1
ATOM 1475 C CA . GLY A 1 183 ? -14.464 28.425 4.564 1.00 63.12 183 GLY A CA 1
ATOM 1476 C C . GLY A 1 183 ? -14.145 29.640 3.685 1.00 63.12 183 GLY A C 1
ATOM 1477 O O . GLY A 1 183 ? -13.077 30.239 3.796 1.00 63.12 183 GLY A O 1
ATOM 1478 N N . LEU A 1 184 ? -15.125 30.092 2.902 1.00 66.62 184 LEU A N 1
ATOM 1479 C CA . LEU A 1 184 ? -15.045 31.315 2.103 1.00 66.62 184 LEU A CA 1
ATOM 1480 C C . LEU A 1 184 ? -15.115 32.612 2.932 1.00 66.62 184 LEU A C 1
ATOM 1482 O O . LEU A 1 184 ? -14.784 33.667 2.404 1.00 66.62 184 LEU A O 1
ATOM 1486 N N . ILE A 1 185 ? -15.415 32.579 4.235 1.00 57.78 185 ILE A N 1
ATOM 1487 C CA . ILE A 1 185 ? -15.476 33.786 5.089 1.00 57.78 185 ILE A CA 1
ATOM 1488 C C . ILE A 1 185 ? -14.285 33.886 6.064 1.00 57.78 185 ILE A C 1
ATOM 1490 O O . ILE A 1 185 ? -13.761 34.976 6.277 1.00 57.78 185 ILE A O 1
ATOM 1494 N N . LYS A 1 186 ? -13.784 32.773 6.625 1.00 52.41 186 LYS A N 1
ATOM 1495 C CA . LYS A 1 186 ? -12.851 32.786 7.778 1.00 52.41 186 LYS A CA 1
ATOM 1496 C C . LYS A 1 186 ? -11.500 33.508 7.598 1.00 52.41 186 LYS A C 1
ATOM 1498 O O . LYS A 1 186 ? -10.952 33.938 8.605 1.00 52.41 186 LYS A O 1
ATOM 1503 N N . LYS A 1 187 ? -10.970 33.692 6.383 1.00 46.31 187 LYS A N 1
ATOM 1504 C CA . LYS A 1 187 ? -9.714 34.448 6.157 1.00 46.31 187 LYS A CA 1
ATOM 1505 C C . LYS A 1 187 ? -9.934 35.958 5.969 1.00 46.31 187 LYS A C 1
ATOM 1507 O O . LYS A 1 187 ? -8.997 36.733 6.062 1.00 46.31 187 LYS A O 1
ATOM 1512 N N . GLN A 1 188 ? -11.179 36.394 5.769 1.00 40.62 188 GLN A N 1
ATOM 1513 C CA . GLN A 1 188 ? -11.504 37.807 5.536 1.00 40.62 188 GLN A CA 1
ATOM 1514 C C . GLN A 1 188 ? -11.425 38.665 6.815 1.00 40.62 188 GLN A C 1
ATOM 1516 O O . GLN A 1 188 ? -11.469 39.884 6.729 1.00 40.62 188 GLN A O 1
ATOM 1521 N N . VAL A 1 189 ? -11.307 38.031 7.992 1.00 36.53 189 VAL A N 1
ATOM 1522 C CA . VAL A 1 189 ? -11.303 38.689 9.315 1.00 36.53 189 VAL A CA 1
ATOM 1523 C C . VAL A 1 189 ? -9.899 38.730 9.950 1.00 36.53 189 VAL A C 1
ATOM 1525 O O . VAL A 1 189 ? -9.716 39.367 10.978 1.00 36.53 189 VAL A O 1
ATOM 1528 N N . ALA A 1 190 ? -8.887 38.098 9.346 1.00 35.38 190 ALA A N 1
ATOM 1529 C CA . ALA A 1 190 ? -7.523 38.058 9.880 1.00 35.38 190 ALA A CA 1
ATOM 1530 C C . ALA A 1 190 ? -6.532 38.739 8.925 1.00 35.38 190 ALA A C 1
ATOM 1532 O O . ALA A 1 190 ? -5.689 38.085 8.318 1.00 35.38 190 ALA A O 1
ATOM 1533 N N . ILE A 1 191 ? -6.658 40.059 8.788 1.00 34.91 191 ILE A N 1
ATOM 1534 C CA . ILE A 1 191 ? -5.587 40.934 8.304 1.00 34.91 191 ILE A CA 1
ATOM 1535 C C . ILE A 1 191 ? -5.515 42.093 9.303 1.00 34.91 191 ILE A C 1
ATOM 1537 O O . ILE A 1 191 ? -6.265 43.057 9.204 1.00 34.91 191 ILE A O 1
ATOM 1541 N N . ASP A 1 192 ? -4.658 41.939 10.309 1.00 32.03 192 ASP A N 1
ATOM 1542 C CA . ASP A 1 192 ? -4.093 43.055 11.066 1.00 32.03 192 ASP A CA 1
ATOM 1543 C C . ASP A 1 192 ? -2.596 43.049 10.716 1.00 32.03 192 ASP A C 1
ATOM 1545 O O . ASP A 1 192 ? -1.878 42.094 11.023 1.00 32.03 192 ASP A O 1
ATOM 1549 N N . GLU A 1 193 ? -2.166 44.034 9.927 1.00 37.06 193 GLU A N 1
ATOM 1550 C CA . GLU A 1 193 ? -0.952 44.029 9.086 1.00 37.06 193 GLU A CA 1
ATOM 1551 C C . GLU A 1 193 ? 0.383 44.172 9.850 1.00 37.06 193 GLU A C 1
ATOM 1553 O O . GLU A 1 193 ? 1.372 44.621 9.281 1.00 37.06 193 GLU A O 1
ATOM 1558 N N . ASN A 1 194 ? 0.468 43.787 11.127 1.00 36.00 194 ASN A N 1
ATOM 1559 C CA . ASN A 1 194 ? 1.625 44.135 11.970 1.00 36.00 194 ASN A CA 1
ATOM 1560 C C . ASN A 1 194 ? 2.293 42.984 12.741 1.00 36.00 194 ASN A C 1
ATOM 1562 O O . ASN A 1 194 ? 2.957 43.240 13.746 1.00 36.00 194 ASN A O 1
ATOM 1566 N N . GLN A 1 195 ? 2.202 41.726 12.294 1.00 30.62 195 GLN A N 1
ATOM 1567 C CA . GLN A 1 195 ? 3.026 40.657 12.885 1.00 30.62 195 GLN A CA 1
ATOM 1568 C C . GLN A 1 195 ? 4.152 40.184 11.955 1.00 30.62 195 GLN A C 1
ATOM 1570 O O . GLN A 1 195 ? 3.881 39.798 10.817 1.00 30.62 195 GLN A O 1
ATOM 1575 N N . PRO A 1 196 ? 5.418 40.187 12.423 1.00 32.25 196 PRO A N 1
ATOM 1576 C CA . PRO A 1 196 ? 6.533 39.684 11.638 1.00 32.25 196 PRO A CA 1
ATOM 1577 C C . PRO A 1 196 ? 6.444 38.161 11.508 1.00 32.25 196 PRO A C 1
ATOM 1579 O O . PRO A 1 196 ? 5.928 37.469 12.390 1.00 32.25 196 PRO A O 1
ATOM 1582 N N . ALA A 1 197 ? 6.973 37.647 10.396 1.00 28.86 197 ALA A N 1
ATOM 1583 C CA . ALA A 1 197 ? 7.037 36.220 10.111 1.00 28.86 197 ALA A CA 1
ATOM 1584 C C . ALA A 1 197 ? 7.681 35.453 11.287 1.00 28.86 197 ALA A C 1
ATOM 1586 O O . ALA A 1 197 ? 8.736 35.869 11.776 1.00 28.86 197 ALA A O 1
ATOM 1587 N N . PRO A 1 198 ? 7.076 34.349 11.763 1.00 29.88 198 PRO A N 1
ATOM 1588 C CA . PRO A 1 198 ? 7.585 33.649 12.930 1.00 29.88 198 PRO A CA 1
ATOM 1589 C C . PRO A 1 198 ? 8.897 32.926 12.609 1.00 29.88 198 PRO A C 1
ATOM 1591 O O . PRO A 1 198 ? 8.992 32.149 11.658 1.00 29.88 198 PRO A O 1
ATOM 1594 N N . GLU A 1 199 ? 9.904 33.172 13.449 1.00 28.14 199 GLU A N 1
ATOM 1595 C CA . GLU A 1 199 ? 11.167 32.436 13.478 1.00 28.14 199 GLU A CA 1
ATOM 1596 C C . GLU A 1 199 ? 10.936 30.941 13.726 1.00 28.14 199 GLU A C 1
ATOM 1598 O O . GLU A 1 199 ? 10.305 30.529 14.704 1.00 28.14 199 GLU A O 1
ATOM 1603 N N . VAL A 1 200 ? 11.551 30.112 12.884 1.00 28.73 200 VAL A N 1
ATOM 1604 C CA . VAL A 1 200 ? 11.650 28.665 13.085 1.00 28.73 200 VAL A CA 1
ATOM 1605 C C . VAL A 1 200 ? 12.632 28.390 14.229 1.00 28.73 200 VAL A C 1
ATOM 1607 O O . VAL A 1 200 ? 13.845 28.311 14.026 1.00 28.73 200 VAL A O 1
ATOM 1610 N N . LYS A 1 201 ? 12.121 28.231 15.456 1.00 29.64 201 LYS A N 1
ATOM 1611 C CA . LYS A 1 201 ? 12.923 27.764 16.596 1.00 29.64 201 LYS A CA 1
ATOM 1612 C C . LYS A 1 201 ? 12.948 26.238 16.671 1.00 29.64 201 LYS A C 1
ATOM 1614 O O . LYS A 1 201 ? 11.944 25.580 16.931 1.00 29.64 201 LYS A O 1
ATOM 1619 N N . LYS A 1 202 ? 14.158 25.696 16.500 1.00 34.69 202 LYS A N 1
ATOM 1620 C CA . LYS A 1 202 ? 14.578 24.348 16.902 1.00 34.69 202 LYS A CA 1
ATOM 1621 C C . LYS A 1 202 ? 14.366 24.173 18.411 1.00 34.69 202 LYS A C 1
ATOM 1623 O O . LYS A 1 202 ? 15.115 24.766 19.178 1.00 34.69 202 LYS A O 1
ATOM 1628 N N . ASN A 1 203 ? 13.354 23.402 18.818 1.00 34.78 203 ASN A N 1
ATOM 1629 C CA . ASN A 1 203 ? 13.324 22.551 20.024 1.00 34.78 203 ASN A CA 1
ATOM 1630 C C . ASN A 1 203 ? 11.895 22.029 20.264 1.00 34.78 203 ASN A C 1
ATOM 1632 O O . ASN A 1 203 ? 11.067 22.735 20.831 1.00 34.78 203 ASN A O 1
ATOM 1636 N N . ILE A 1 204 ? 11.607 20.783 19.863 1.00 32.62 204 ILE A N 1
ATOM 1637 C CA . ILE A 1 204 ? 10.323 20.105 20.132 1.00 32.62 204 ILE A CA 1
ATOM 1638 C C . ILE A 1 204 ? 10.590 18.650 20.555 1.00 32.62 204 ILE A C 1
ATOM 1640 O O . ILE A 1 204 ? 10.234 17.710 19.859 1.00 32.62 204 ILE A O 1
ATOM 1644 N N . PHE A 1 205 ? 11.248 18.447 21.699 1.00 29.31 205 PHE A N 1
ATOM 1645 C CA . PHE A 1 205 ? 11.317 17.125 22.352 1.00 29.31 205 PHE A CA 1
ATOM 1646 C C . PHE A 1 205 ? 10.733 17.115 23.777 1.00 29.31 205 PHE A C 1
ATOM 1648 O O . PHE A 1 205 ? 10.754 16.091 24.449 1.00 29.31 205 PHE A O 1
ATOM 1655 N N . SER A 1 206 ? 10.125 18.211 24.241 1.00 32.47 206 SER A N 1
ATOM 1656 C CA . SER A 1 206 ? 9.533 18.309 25.588 1.00 32.47 206 SER A CA 1
ATOM 1657 C C . SER A 1 206 ? 8.022 18.012 25.660 1.00 32.47 206 SER A C 1
ATOM 1659 O O . SER A 1 206 ? 7.437 18.106 26.733 1.00 32.47 206 SER A O 1
ATOM 1661 N N . GLY A 1 207 ? 7.377 17.624 24.551 1.00 29.06 207 GLY A N 1
ATOM 1662 C CA . GLY A 1 207 ? 5.918 17.424 24.457 1.00 29.06 207 GLY A CA 1
ATOM 1663 C C . GLY A 1 207 ? 5.438 15.968 24.347 1.00 29.06 207 GLY A C 1
ATOM 1664 O O . GLY A 1 207 ? 4.344 15.734 23.840 1.00 29.06 207 GLY A O 1
ATOM 1665 N N . LEU A 1 208 ? 6.240 14.986 24.773 1.00 33.78 208 LEU A N 1
ATOM 1666 C CA . LEU A 1 208 ? 6.116 13.559 24.409 1.00 33.78 208 LEU A CA 1
ATOM 1667 C C . LEU A 1 208 ? 4.819 12.809 24.817 1.00 33.78 208 LEU A C 1
ATOM 1669 O O . LEU A 1 208 ? 4.708 11.617 24.528 1.00 33.78 208 LEU A O 1
ATOM 1673 N N . PHE A 1 209 ? 3.809 13.456 25.416 1.00 40.31 209 PHE A N 1
ATOM 1674 C CA . PHE A 1 209 ? 2.557 12.781 25.811 1.00 40.31 209 PHE A CA 1
ATOM 1675 C C . PHE A 1 209 ? 1.244 13.568 25.646 1.00 40.31 209 PHE A C 1
ATOM 1677 O O . PHE A 1 209 ? 0.221 13.094 26.131 1.00 40.31 209 PHE A O 1
ATOM 1684 N N . GLN A 1 210 ? 1.199 14.721 24.966 1.00 35.38 210 GLN A N 1
ATOM 1685 C CA . GLN A 1 210 ? -0.012 15.570 25.023 1.00 35.38 210 GLN A CA 1
ATOM 1686 C C . GLN A 1 210 ? -0.811 15.803 23.735 1.00 35.38 210 GLN A C 1
ATOM 1688 O O . GLN A 1 210 ? -1.774 16.553 23.784 1.00 35.38 210 GLN A O 1
ATOM 1693 N N . ASN A 1 211 ? -0.550 15.109 22.622 1.00 40.78 211 ASN A N 1
ATOM 1694 C CA . ASN A 1 211 ? -1.490 15.116 21.484 1.00 40.78 211 ASN A CA 1
ATOM 1695 C C . ASN A 1 211 ? -1.511 13.785 20.713 1.00 40.78 211 ASN A C 1
ATOM 1697 O O . ASN A 1 211 ? -1.310 13.742 19.505 1.00 40.78 211 ASN A O 1
ATOM 1701 N N . ARG A 1 212 ? -1.791 12.676 21.408 1.00 48.47 212 ARG A N 1
ATOM 1702 C CA . ARG A 1 212 ? -2.003 11.355 20.780 1.00 48.47 212 ARG A CA 1
ATOM 1703 C C . ARG A 1 212 ? -3.436 11.190 20.260 1.00 48.47 212 ARG A C 1
ATOM 1705 O O . ARG A 1 212 ? -4.143 10.254 20.623 1.00 48.47 212 ARG A O 1
ATOM 1712 N N . SER A 1 213 ? -3.928 12.149 19.479 1.00 54.22 213 SER A N 1
ATOM 1713 C CA . SER A 1 213 ? -5.353 12.226 19.126 1.00 54.22 213 SER A CA 1
ATOM 1714 C C . SER A 1 213 ? -5.773 11.319 17.966 1.00 54.22 213 SER A C 1
ATOM 1716 O O . SER A 1 213 ? -6.954 11.309 17.642 1.00 54.22 213 SER A O 1
ATOM 1718 N N . SER A 1 214 ? -4.870 10.555 17.342 1.00 66.31 214 SER A N 1
ATOM 1719 C CA . SER A 1 214 ? -5.181 9.632 16.232 1.00 66.31 214 SER A CA 1
ATOM 1720 C C . SER A 1 214 ? -5.062 8.148 16.602 1.00 66.31 214 SER A C 1
ATOM 1722 O O . SER A 1 214 ? -5.590 7.296 15.892 1.00 66.31 214 SER A O 1
ATOM 1724 N N . GLY A 1 215 ? -4.345 7.803 17.677 1.00 75.25 215 GLY A N 1
ATOM 1725 C CA . GLY A 1 215 ? -3.990 6.410 17.974 1.00 75.25 215 GLY A CA 1
ATOM 1726 C C . GLY A 1 215 ? -3.201 5.710 16.855 1.00 75.25 215 GLY A C 1
ATOM 1727 O O . GLY A 1 215 ? -3.179 4.484 16.842 1.00 75.25 215 GLY A O 1
ATOM 1728 N N . ILE A 1 216 ? -2.615 6.463 15.916 1.00 83.69 216 ILE A N 1
ATOM 1729 C CA . ILE A 1 216 ? -1.716 5.987 14.855 1.00 83.69 216 ILE A CA 1
ATOM 1730 C C . ILE A 1 216 ? -0.497 6.903 14.858 1.00 83.69 216 ILE A C 1
ATOM 1732 O O . ILE A 1 216 ? -0.645 8.111 14.653 1.00 83.69 216 ILE A O 1
ATOM 1736 N N . GLU A 1 217 ? 0.680 6.344 15.114 1.00 86.62 217 GLU A N 1
ATOM 1737 C CA . GLU A 1 217 ? 1.911 7.099 15.347 1.00 86.62 217 GLU A CA 1
ATOM 1738 C C . GLU A 1 217 ? 3.095 6.400 14.688 1.00 86.62 217 GLU A C 1
ATOM 1740 O O . GLU A 1 217 ? 3.216 5.182 14.765 1.00 86.62 217 GLU A O 1
ATOM 1745 N N . VAL A 1 218 ? 3.986 7.172 14.071 1.00 85.31 218 VAL A N 1
ATOM 1746 C CA . VAL A 1 218 ? 5.304 6.682 13.663 1.00 85.31 218 VAL A CA 1
ATOM 1747 C C . VAL A 1 218 ? 6.211 6.751 14.891 1.00 85.31 218 VAL A C 1
ATOM 1749 O O . VAL A 1 218 ? 6.329 7.808 15.512 1.00 85.31 218 VAL A O 1
ATOM 1752 N N . ILE A 1 219 ? 6.796 5.622 15.281 1.00 83.94 219 ILE A N 1
ATOM 1753 C CA . ILE A 1 219 ? 7.611 5.481 16.486 1.00 83.94 219 ILE A CA 1
ATOM 1754 C C . ILE A 1 219 ? 8.961 4.849 16.158 1.00 83.94 219 ILE A C 1
ATOM 1756 O O . ILE A 1 219 ? 9.052 3.949 15.329 1.00 83.94 219 ILE A O 1
ATOM 1760 N N . SER A 1 220 ? 10.008 5.283 16.856 1.00 83.88 220 SER A N 1
ATOM 1761 C CA . SER A 1 220 ? 11.327 4.665 16.728 1.00 83.88 220 SER A CA 1
ATOM 1762 C C . SER A 1 220 ? 11.347 3.242 17.290 1.00 83.88 220 SER A C 1
ATOM 1764 O O . SER A 1 220 ? 10.503 2.872 18.110 1.00 83.88 220 SER A O 1
ATOM 1766 N N . GLU A 1 221 ? 12.358 2.460 16.916 1.00 77.44 221 GLU A N 1
ATOM 1767 C CA . GLU A 1 221 ? 12.589 1.114 17.456 1.00 77.44 221 GLU A CA 1
ATOM 1768 C C . GLU A 1 221 ? 12.717 1.110 18.993 1.00 77.44 221 GLU A C 1
ATOM 1770 O O . GLU A 1 221 ? 12.111 0.277 19.667 1.00 77.44 221 GLU A O 1
ATOM 1775 N N . ASP A 1 222 ? 13.426 2.088 19.568 1.00 81.31 222 ASP A N 1
ATOM 1776 C CA . ASP A 1 222 ? 13.549 2.240 21.026 1.00 81.31 222 ASP A CA 1
ATOM 1777 C C . ASP A 1 222 ? 12.196 2.527 21.691 1.00 81.31 222 ASP A C 1
ATOM 1779 O O . ASP A 1 222 ? 11.869 1.982 22.750 1.00 81.31 222 ASP A O 1
ATOM 1783 N N . SER A 1 223 ? 11.384 3.374 21.050 1.00 83.44 223 SER A N 1
ATOM 1784 C CA . SER A 1 223 ? 10.035 3.693 21.524 1.00 83.44 223 SER A CA 1
ATOM 1785 C C . SER A 1 223 ? 9.134 2.466 21.454 1.00 83.44 223 SER A C 1
ATOM 1787 O O . SER A 1 223 ? 8.386 2.201 22.393 1.00 83.44 223 SER A O 1
ATOM 1789 N N . TYR A 1 224 ? 9.239 1.696 20.372 1.00 83.31 224 TYR A N 1
ATOM 1790 C CA . TYR A 1 224 ? 8.549 0.427 20.199 1.00 83.31 224 TYR A CA 1
ATOM 1791 C C . TYR A 1 224 ? 8.899 -0.545 21.331 1.00 83.31 224 TYR A C 1
ATOM 1793 O O . TYR A 1 224 ? 7.998 -0.975 22.050 1.00 83.31 224 TYR A O 1
ATOM 1801 N N . LYS A 1 225 ? 10.190 -0.827 21.543 1.00 80.44 225 LYS A N 1
ATOM 1802 C CA . LYS A 1 225 ? 10.665 -1.761 22.575 1.00 80.44 225 LYS A CA 1
ATOM 1803 C C . LYS A 1 225 ? 10.163 -1.373 23.960 1.00 80.44 225 LYS A C 1
ATOM 1805 O O . LYS A 1 225 ? 9.719 -2.230 24.721 1.00 80.44 225 LYS A O 1
ATOM 1810 N N . LYS A 1 226 ? 10.173 -0.075 24.274 1.00 81.69 226 LYS A N 1
ATOM 1811 C CA . LYS A 1 226 ? 9.625 0.435 25.533 1.00 81.69 226 LYS A CA 1
ATOM 1812 C C . LYS A 1 226 ? 8.122 0.177 25.651 1.00 81.69 226 LYS A C 1
ATOM 1814 O O . LYS A 1 226 ? 7.687 -0.387 26.647 1.00 81.69 226 LYS A O 1
ATOM 1819 N N . ILE A 1 227 ? 7.339 0.554 24.640 1.00 76.12 227 ILE A N 1
ATOM 1820 C CA . ILE A 1 227 ? 5.876 0.390 24.655 1.00 76.12 227 ILE A CA 1
ATOM 1821 C C . ILE A 1 227 ? 5.495 -1.097 24.722 1.00 76.12 227 ILE A C 1
ATOM 1823 O O . ILE A 1 227 ? 4.583 -1.467 25.461 1.00 76.12 227 ILE A O 1
ATOM 1827 N N . PHE A 1 228 ? 6.191 -1.947 23.968 1.00 77.62 228 PHE A N 1
ATOM 1828 C CA . PHE A 1 228 ? 6.012 -3.394 23.991 1.00 77.62 228 PHE A CA 1
ATOM 1829 C C . PHE A 1 228 ? 6.257 -3.942 25.400 1.00 77.62 228 PHE A C 1
ATOM 1831 O O . PHE A 1 228 ? 5.350 -4.528 25.989 1.00 77.62 228 PHE A O 1
ATOM 1838 N N . ASN A 1 229 ? 7.418 -3.649 25.995 1.00 75.81 229 ASN A N 1
ATOM 1839 C CA . ASN A 1 229 ? 7.751 -4.090 27.351 1.00 75.81 229 ASN A CA 1
ATOM 1840 C C . ASN A 1 229 ? 6.748 -3.587 28.397 1.00 75.81 229 ASN A C 1
ATOM 1842 O O . ASN A 1 229 ? 6.282 -4.374 29.220 1.00 75.81 229 ASN A O 1
ATOM 1846 N N . ASP A 1 230 ? 6.360 -2.310 28.341 1.00 71.06 230 ASP A N 1
ATOM 1847 C CA . ASP A 1 230 ? 5.409 -1.715 29.286 1.00 71.06 230 ASP A CA 1
ATOM 1848 C C . ASP A 1 230 ? 4.050 -2.436 29.245 1.00 71.06 230 ASP A C 1
ATOM 1850 O O . ASP A 1 230 ? 3.426 -2.682 30.282 1.00 71.06 230 ASP A O 1
ATOM 1854 N N . PHE A 1 231 ? 3.579 -2.825 28.057 1.00 69.75 231 PHE A N 1
ATOM 1855 C CA . PHE A 1 231 ? 2.312 -3.539 27.924 1.00 69.75 231 PHE A CA 1
ATOM 1856 C C . PHE A 1 231 ? 2.376 -5.014 28.321 1.00 69.75 231 PHE A C 1
ATOM 1858 O O . PHE A 1 231 ? 1.389 -5.551 28.827 1.00 69.75 231 PHE A O 1
ATOM 1865 N N . PHE A 1 232 ? 3.522 -5.660 28.131 1.00 65.94 232 PHE A N 1
ATOM 1866 C CA . PHE A 1 232 ? 3.710 -7.050 28.529 1.00 65.94 232 PHE A CA 1
ATOM 1867 C C . PHE A 1 232 ? 3.901 -7.212 30.030 1.00 65.94 232 PHE A C 1
ATOM 1869 O O . PHE A 1 232 ? 3.237 -8.045 30.644 1.00 65.94 232 PHE A O 1
ATOM 1876 N N . VAL A 1 233 ? 4.739 -6.373 30.641 1.00 62.34 233 VAL A N 1
ATOM 1877 C CA . VAL A 1 233 ? 4.953 -6.382 32.095 1.00 62.34 233 VAL A CA 1
ATOM 1878 C C . VAL A 1 233 ? 3.660 -6.032 32.839 1.00 62.34 233 VAL A C 1
ATOM 1880 O O . VAL A 1 233 ? 3.404 -6.568 33.913 1.00 62.34 233 VAL A O 1
ATOM 1883 N N . SER A 1 234 ? 2.806 -5.184 32.257 1.00 62.81 234 SER A N 1
ATOM 1884 C CA . SER A 1 234 ? 1.495 -4.852 32.832 1.00 62.81 234 SER A CA 1
ATOM 1885 C C . SER A 1 234 ? 0.406 -5.909 32.602 1.00 62.81 234 SER A C 1
ATOM 1887 O O . SER A 1 234 ? -0.707 -5.725 33.093 1.00 62.81 234 SER A O 1
ATOM 1889 N N . GLY A 1 235 ? 0.690 -7.002 31.880 1.00 62.81 235 GLY A N 1
ATOM 1890 C CA . GLY A 1 235 ? -0.280 -8.072 31.612 1.00 62.81 235 GLY A CA 1
ATOM 1891 C C . GLY A 1 235 ? -1.456 -7.633 30.735 1.00 62.81 235 GLY A C 1
ATOM 1892 O O . GLY A 1 235 ? -2.521 -8.241 30.774 1.00 62.81 235 GLY A O 1
ATOM 1893 N N . LYS A 1 236 ? -1.288 -6.555 29.960 1.00 64.12 236 LYS A N 1
ATOM 1894 C CA . LYS A 1 236 ? -2.359 -5.969 29.142 1.00 64.12 236 LYS A CA 1
ATOM 1895 C C . LYS A 1 236 ? -2.718 -6.828 27.925 1.00 64.12 236 LYS A C 1
ATOM 1897 O O . LYS A 1 236 ? -3.808 -6.685 27.378 1.00 64.12 236 LYS A O 1
ATOM 1902 N N . TYR A 1 237 ? -1.800 -7.683 27.482 1.00 66.56 237 TYR A N 1
ATOM 1903 C CA . TYR A 1 237 ? -1.989 -8.558 26.330 1.00 66.56 237 TYR A CA 1
ATOM 1904 C C . TYR A 1 237 ? -1.845 -10.017 26.741 1.00 66.56 237 TYR A C 1
ATOM 1906 O O . TYR A 1 237 ? -0.880 -10.395 27.403 1.00 66.56 237 TYR A O 1
ATOM 1914 N N . ASN A 1 238 ? -2.796 -10.835 26.296 1.00 65.38 238 ASN A N 1
ATOM 1915 C CA . ASN A 1 238 ? -2.816 -12.273 26.579 1.00 65.38 238 ASN A CA 1
ATOM 1916 C C . ASN A 1 238 ? -2.210 -13.087 25.434 1.00 65.38 238 ASN A C 1
ATOM 1918 O O . ASN A 1 238 ? -1.961 -14.278 25.591 1.00 65.38 238 ASN A O 1
ATOM 1922 N N . LYS A 1 239 ? -2.035 -12.458 24.269 1.00 72.56 239 LYS A N 1
ATOM 1923 C CA . LYS A 1 239 ? -1.497 -13.089 23.074 1.00 72.56 239 LYS A CA 1
ATOM 1924 C C . LYS A 1 239 ? -0.806 -12.057 22.199 1.00 72.56 239 LYS A C 1
ATOM 1926 O O . LYS A 1 239 ? -1.341 -10.970 21.978 1.00 72.56 239 LYS A O 1
ATOM 1931 N N . VAL A 1 240 ? 0.355 -12.422 21.665 1.00 73.88 240 VAL A N 1
ATOM 1932 C CA . VAL A 1 240 ? 1.005 -11.659 20.597 1.00 73.88 240 VAL A CA 1
ATOM 1933 C C . VAL A 1 240 ? 1.292 -12.542 19.408 1.00 73.88 240 VAL A C 1
ATOM 1935 O O . VAL A 1 240 ? 1.893 -13.601 19.571 1.00 73.88 240 VAL A O 1
ATOM 1938 N N . LYS A 1 241 ? 0.859 -12.081 18.230 1.00 79.19 241 LYS A N 1
ATOM 1939 C CA . LYS A 1 241 ? 1.201 -12.671 16.935 1.00 79.19 241 LYS A CA 1
ATOM 1940 C C . LYS A 1 241 ? 2.338 -11.869 16.315 1.00 79.19 241 LYS A C 1
ATOM 1942 O O . LYS A 1 241 ? 2.223 -10.653 16.161 1.00 79.19 241 LYS A O 1
ATOM 1947 N N . VAL A 1 242 ? 3.417 -12.554 15.944 1.00 76.44 242 VAL A N 1
ATOM 1948 C CA . VAL A 1 242 ? 4.614 -11.926 15.368 1.00 76.44 242 VAL A CA 1
ATOM 1949 C C . VAL A 1 242 ? 4.803 -12.348 13.923 1.00 76.44 242 VAL A C 1
ATOM 1951 O O . VAL A 1 242 ? 5.168 -13.489 13.675 1.00 76.44 242 VAL A O 1
ATOM 1954 N N . PHE A 1 243 ? 4.627 -11.412 12.999 1.00 77.56 243 PHE A N 1
ATOM 1955 C CA . PHE A 1 243 ? 4.958 -11.539 11.587 1.00 77.56 243 PHE A CA 1
ATOM 1956 C C . PHE A 1 243 ? 6.342 -10.946 11.327 1.00 77.56 243 PHE A C 1
ATOM 1958 O O . PHE A 1 243 ? 6.646 -9.851 11.790 1.00 77.56 243 PHE A O 1
ATOM 1965 N N . GLY A 1 244 ? 7.163 -11.614 10.525 1.00 74.88 244 GLY A N 1
ATOM 1966 C CA . GLY A 1 244 ? 8.391 -11.022 10.013 1.00 74.88 244 GLY A CA 1
ATOM 1967 C C . GLY A 1 244 ? 8.873 -11.742 8.773 1.00 74.88 244 GLY A C 1
ATOM 1968 O O . GLY A 1 244 ? 8.879 -12.969 8.744 1.00 74.88 244 GLY A O 1
ATOM 1969 N N . TYR A 1 245 ? 9.291 -10.954 7.782 1.00 71.12 245 TYR A N 1
ATOM 1970 C CA . TYR A 1 245 ? 9.757 -11.397 6.469 1.00 71.12 245 TYR A CA 1
ATOM 1971 C C . TYR A 1 245 ? 10.957 -12.355 6.549 1.00 71.12 245 TYR A C 1
ATOM 1973 O O . TYR A 1 245 ? 11.164 -13.201 5.675 1.00 71.12 245 TYR A O 1
ATOM 1981 N N . THR A 1 246 ? 11.769 -12.241 7.602 1.00 71.38 246 THR A N 1
ATOM 1982 C CA . THR A 1 246 ? 12.869 -13.168 7.856 1.00 71.38 246 THR A CA 1
ATOM 1983 C C . THR A 1 246 ? 12.925 -13.603 9.315 1.00 71.38 246 THR A C 1
ATOM 1985 O O . THR A 1 246 ? 12.463 -12.919 10.230 1.00 71.38 246 THR A O 1
ATOM 1988 N N . GLY A 1 247 ? 13.596 -14.741 9.511 1.00 66.12 247 GLY A N 1
ATOM 1989 C CA . GLY A 1 247 ? 14.094 -15.228 10.792 1.00 66.12 247 GLY A CA 1
ATOM 1990 C C . GLY A 1 247 ? 14.746 -14.117 11.599 1.00 66.12 247 GLY A C 1
ATOM 1991 O O . GLY A 1 247 ? 14.445 -13.955 12.773 1.00 66.12 247 GLY A O 1
ATOM 1992 N N . GLU A 1 248 ? 15.606 -13.355 10.932 1.00 70.81 248 GLU A N 1
ATOM 1993 C CA . GLU A 1 248 ? 16.368 -12.245 11.488 1.00 70.81 248 GLU A CA 1
ATOM 1994 C C . GLU A 1 248 ? 15.476 -11.095 11.952 1.00 70.81 248 GLU A C 1
ATOM 1996 O O . GLU A 1 248 ? 15.610 -10.679 13.093 1.00 70.81 248 GLU A O 1
ATOM 2001 N N . VAL A 1 249 ? 14.508 -10.652 11.140 1.00 74.75 249 VAL A N 1
ATOM 2002 C CA . VAL A 1 249 ? 13.594 -9.563 11.522 1.00 74.75 249 VAL A CA 1
ATOM 2003 C C . VAL A 1 249 ? 12.818 -9.923 12.784 1.00 74.75 249 VAL A C 1
ATOM 2005 O O . VAL A 1 249 ? 12.744 -9.132 13.718 1.00 74.75 249 VAL A O 1
ATOM 2008 N N . VAL A 1 250 ? 12.272 -11.138 12.859 1.00 73.25 250 VAL A N 1
ATOM 2009 C CA . VAL A 1 250 ? 11.579 -11.562 14.082 1.00 73.25 250 VAL A CA 1
ATOM 2010 C C . VAL A 1 250 ? 12.557 -11.630 15.249 1.00 73.25 250 VAL A C 1
ATOM 2012 O O . VAL A 1 250 ? 12.288 -11.093 16.315 1.00 73.25 250 VAL A O 1
ATOM 2015 N N . ASN A 1 251 ? 13.703 -12.272 15.043 1.00 69.94 251 ASN A N 1
ATOM 2016 C CA . ASN A 1 251 ? 14.640 -12.584 16.110 1.00 69.94 251 ASN A CA 1
ATOM 2017 C C . ASN A 1 251 ? 15.417 -11.371 16.652 1.00 69.94 251 ASN A C 1
ATOM 2019 O O . ASN A 1 251 ? 15.824 -11.415 17.813 1.00 69.94 251 ASN A O 1
ATOM 2023 N N . ASN A 1 252 ? 15.672 -10.360 15.827 1.00 70.25 252 ASN A N 1
ATOM 2024 C CA . ASN A 1 252 ? 16.578 -9.258 16.141 1.00 70.25 252 ASN A CA 1
ATOM 2025 C C . ASN A 1 252 ? 15.847 -7.915 16.211 1.00 70.25 252 ASN A C 1
ATOM 2027 O O . ASN A 1 252 ? 16.172 -7.106 17.080 1.00 70.25 252 ASN A O 1
ATOM 2031 N N . ASP A 1 253 ? 14.851 -7.698 15.346 1.00 72.94 253 ASP A N 1
ATOM 2032 C CA . ASP A 1 253 ? 14.200 -6.390 15.216 1.00 72.94 253 ASP A CA 1
ATOM 2033 C C . ASP A 1 253 ? 12.915 -6.318 16.050 1.00 72.94 253 ASP A C 1
ATOM 2035 O O . ASP A 1 253 ? 12.620 -5.292 16.660 1.00 72.94 253 ASP A O 1
ATOM 2039 N N . LEU A 1 254 ? 12.130 -7.402 16.071 1.00 75.88 254 LEU A N 1
ATOM 2040 C CA . LEU A 1 254 ? 10.798 -7.392 16.675 1.00 75.88 254 LEU A CA 1
ATOM 2041 C C . LEU A 1 254 ? 10.802 -7.872 18.122 1.00 75.88 254 LEU A C 1
ATOM 2043 O O . LEU A 1 254 ? 10.299 -7.165 18.980 1.00 75.88 254 LEU A O 1
ATOM 2047 N N . ILE A 1 255 ? 11.351 -9.043 18.430 1.00 75.81 255 ILE A N 1
ATOM 2048 C CA . ILE A 1 255 ? 11.328 -9.572 19.802 1.00 75.81 255 ILE A CA 1
ATOM 2049 C C . ILE A 1 255 ? 12.741 -9.811 20.310 1.00 75.81 255 ILE A C 1
ATOM 2051 O O . ILE A 1 255 ? 13.602 -10.305 19.580 1.00 75.81 255 ILE A O 1
ATOM 2055 N N . THR A 1 256 ? 12.993 -9.498 21.581 1.00 73.88 256 THR A N 1
ATOM 2056 C CA . THR A 1 256 ? 14.280 -9.832 22.187 1.00 73.88 256 THR A CA 1
ATOM 2057 C C . THR A 1 256 ? 14.401 -11.343 22.373 1.00 73.88 256 THR A C 1
ATOM 2059 O O . THR A 1 256 ? 13.427 -12.099 22.322 1.00 73.88 256 THR A O 1
ATOM 2062 N N . TYR A 1 257 ? 15.625 -11.817 22.608 1.00 70.19 257 TYR A N 1
ATOM 2063 C CA . TYR A 1 257 ? 15.850 -13.226 22.919 1.00 70.19 257 TYR A CA 1
ATOM 2064 C C . TYR A 1 257 ? 15.070 -13.682 24.163 1.00 70.19 257 TYR A C 1
ATOM 2066 O O . TYR A 1 257 ? 14.600 -14.814 24.192 1.00 70.19 257 TYR A O 1
ATOM 2074 N N . ALA A 1 258 ? 14.917 -12.808 25.164 1.00 69.88 258 ALA A N 1
ATOM 2075 C CA . ALA A 1 258 ? 14.191 -13.114 26.393 1.00 69.88 258 ALA A CA 1
ATOM 2076 C C . ALA A 1 258 ? 12.676 -13.211 26.157 1.00 69.88 258 ALA A C 1
ATOM 2078 O O . ALA A 1 258 ? 12.051 -14.147 26.653 1.00 69.88 258 ALA A O 1
ATOM 2079 N N . ASP A 1 259 ? 12.112 -12.315 25.339 1.00 72.25 259 ASP A N 1
ATOM 2080 C CA . ASP A 1 259 ? 10.663 -12.252 25.084 1.00 72.25 259 ASP A CA 1
ATOM 2081 C C . ASP A 1 259 ? 10.121 -13.549 24.485 1.00 72.25 259 ASP A C 1
ATOM 2083 O O . ASP A 1 259 ? 8.995 -13.952 24.751 1.00 72.25 259 ASP A O 1
ATOM 2087 N N . ARG A 1 260 ? 10.956 -14.259 23.725 1.00 67.94 260 ARG A N 1
ATOM 2088 C CA . ARG A 1 260 ? 10.625 -15.561 23.137 1.00 67.94 260 ARG A CA 1
ATOM 2089 C C . ARG A 1 260 ? 10.103 -16.564 24.170 1.00 67.94 260 ARG A C 1
ATOM 2091 O O . ARG A 1 260 ? 9.237 -17.364 23.859 1.00 67.94 260 ARG A O 1
ATOM 2098 N N . TYR A 1 261 ? 10.601 -16.536 25.400 1.00 67.31 261 TYR A N 1
ATOM 2099 C CA . TYR A 1 261 ? 10.258 -17.538 26.412 1.00 67.31 261 TYR A CA 1
ATOM 2100 C C . TYR A 1 261 ? 9.018 -17.185 27.243 1.00 67.31 261 TYR A C 1
ATOM 2102 O O . TYR A 1 261 ? 8.749 -17.848 28.239 1.00 67.31 261 TYR A O 1
ATOM 2110 N N . ILE A 1 262 ? 8.272 -16.147 26.863 1.00 70.19 262 ILE A N 1
ATOM 2111 C CA . ILE A 1 262 ? 7.044 -15.751 27.550 1.00 70.19 262 ILE A CA 1
ATOM 2112 C C . ILE A 1 262 ? 5.894 -16.654 27.075 1.00 70.19 262 ILE A C 1
ATOM 2114 O O . ILE A 1 262 ? 5.559 -16.655 25.891 1.00 70.19 262 ILE A O 1
ATOM 2118 N N . ASP A 1 263 ? 5.249 -17.370 28.004 1.00 64.38 263 ASP A N 1
ATOM 2119 C CA . ASP A 1 263 ? 4.208 -18.385 27.730 1.00 64.38 263 ASP A CA 1
ATOM 2120 C C . ASP A 1 263 ? 3.009 -17.875 26.900 1.00 64.38 263 ASP A C 1
ATOM 2122 O O . ASP A 1 263 ? 2.315 -18.654 26.250 1.00 64.38 263 ASP A O 1
ATOM 2126 N N . ASN A 1 264 ? 2.787 -16.559 26.883 1.00 66.81 264 ASN A N 1
ATOM 2127 C CA . ASN A 1 264 ? 1.673 -15.900 26.198 1.00 66.81 264 ASN A CA 1
ATOM 2128 C C . ASN A 1 264 ? 2.046 -15.324 24.813 1.00 66.81 264 ASN A C 1
ATOM 2130 O O . ASN A 1 264 ? 1.271 -14.567 24.225 1.00 66.81 264 ASN A O 1
ATOM 2134 N N . ILE A 1 265 ? 3.230 -15.641 24.277 1.00 70.25 265 ILE A N 1
ATOM 2135 C CA . ILE A 1 265 ? 3.650 -15.222 22.932 1.00 70.25 265 ILE A CA 1
ATOM 2136 C C . ILE A 1 265 ? 3.555 -16.404 21.962 1.00 70.25 265 ILE A C 1
ATOM 2138 O O . ILE A 1 265 ? 4.206 -17.431 22.137 1.00 70.25 265 ILE A O 1
ATOM 2142 N N . GLU A 1 266 ? 2.778 -16.236 20.889 1.00 72.69 266 GLU A N 1
ATOM 2143 C CA . GLU A 1 266 ? 2.686 -17.211 19.803 1.00 72.69 266 GLU A CA 1
ATOM 2144 C C . GLU A 1 266 ? 3.387 -16.667 18.550 1.00 72.69 266 GLU A C 1
ATOM 2146 O O . GLU A 1 266 ? 2.982 -15.670 17.948 1.00 72.69 266 GLU A O 1
ATOM 2151 N N . LEU A 1 267 ? 4.464 -17.331 18.133 1.00 72.88 267 LEU A N 1
ATOM 2152 C CA . LEU A 1 267 ? 5.293 -16.859 17.025 1.00 72.88 267 LEU A CA 1
ATOM 2153 C C . LEU A 1 267 ? 4.833 -17.474 15.702 1.00 72.88 267 LEU A C 1
ATOM 2155 O O . LEU A 1 267 ? 5.014 -18.671 15.470 1.00 72.88 267 LEU A O 1
ATOM 2159 N N . TYR A 1 268 ? 4.299 -16.639 14.811 1.00 75.69 268 TYR A N 1
ATOM 2160 C CA . TYR A 1 268 ? 3.799 -17.055 13.502 1.00 75.69 268 TYR A CA 1
ATOM 2161 C C . TYR A 1 268 ? 4.580 -16.404 12.363 1.00 75.69 268 TYR A C 1
ATOM 2163 O O . TYR A 1 268 ? 4.291 -15.295 11.920 1.00 75.69 268 TYR A O 1
ATOM 2171 N N . MET A 1 269 ? 5.573 -17.109 11.838 1.00 77.88 269 MET A N 1
ATOM 2172 C CA . MET A 1 269 ? 6.533 -16.508 10.921 1.00 77.88 269 MET A CA 1
ATOM 2173 C C . MET A 1 269 ? 6.220 -16.786 9.458 1.00 77.88 269 MET A C 1
ATOM 2175 O O . MET A 1 269 ? 6.033 -17.933 9.057 1.00 77.88 269 MET A O 1
ATOM 2179 N N . LEU A 1 270 ? 6.238 -15.737 8.641 1.00 79.38 270 LEU A N 1
ATOM 2180 C CA . LEU A 1 270 ? 6.033 -15.828 7.201 1.00 79.38 270 LEU A CA 1
ATOM 2181 C C . LEU A 1 270 ? 7.359 -15.589 6.480 1.00 79.38 270 LEU A C 1
ATOM 2183 O O . LEU A 1 270 ? 7.936 -14.511 6.554 1.00 79.38 270 LEU A O 1
ATOM 2187 N N . HIS A 1 271 ? 7.837 -16.600 5.765 1.00 82.31 271 HIS A N 1
ATOM 2188 C CA . HIS A 1 271 ? 9.037 -16.530 4.941 1.00 82.31 271 HIS A CA 1
ATOM 2189 C C . HIS A 1 271 ? 8.683 -16.553 3.459 1.00 82.31 271 HIS A C 1
ATOM 2191 O O . HIS A 1 271 ? 7.690 -17.145 3.046 1.00 82.31 271 HIS A O 1
ATOM 2197 N N . ARG A 1 272 ? 9.540 -15.975 2.623 1.00 83.44 272 ARG A N 1
ATOM 2198 C CA . ARG A 1 272 ? 9.401 -16.145 1.179 1.00 83.44 272 ARG A CA 1
ATOM 2199 C C . ARG A 1 272 ? 9.707 -17.582 0.762 1.00 83.44 272 ARG A C 1
ATOM 2201 O O . ARG A 1 272 ? 10.555 -18.251 1.355 1.00 83.44 272 ARG A O 1
ATOM 2208 N N . ASN A 1 273 ? 9.000 -18.055 -0.257 1.00 87.44 273 ASN A N 1
ATOM 2209 C CA . ASN A 1 273 ? 9.251 -19.341 -0.879 1.00 87.44 273 ASN A CA 1
ATOM 2210 C C . ASN A 1 273 ? 10.648 -19.318 -1.531 1.00 87.44 273 ASN A C 1
ATOM 2212 O O . ASN A 1 273 ? 10.882 -18.493 -2.417 1.00 87.44 273 ASN A O 1
ATOM 2216 N N . PRO A 1 274 ? 11.563 -20.217 -1.133 1.00 89.06 274 PRO A N 1
ATOM 2217 C CA . PRO A 1 274 ? 12.930 -20.241 -1.639 1.00 89.06 274 PRO A CA 1
ATOM 2218 C C . PRO A 1 274 ? 13.043 -20.527 -3.138 1.00 89.06 274 PRO A C 1
ATOM 2220 O O . PRO A 1 274 ? 14.038 -20.142 -3.733 1.00 89.06 274 PRO A O 1
ATOM 2223 N N . ILE A 1 275 ? 12.053 -21.168 -3.767 1.00 88.50 275 ILE A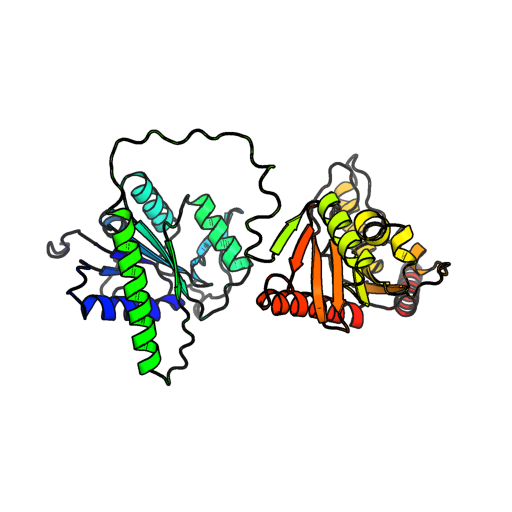 N 1
ATOM 2224 C CA . ILE A 1 275 ? 12.054 -21.384 -5.223 1.00 88.50 275 ILE A CA 1
ATOM 2225 C C . ILE A 1 275 ? 11.907 -20.043 -5.946 1.00 88.50 275 ILE A C 1
ATOM 2227 O O . ILE A 1 275 ? 12.639 -19.754 -6.889 1.00 88.50 275 ILE A O 1
ATOM 2231 N N . ILE A 1 276 ? 10.984 -19.202 -5.472 1.00 88.81 276 ILE A N 1
ATOM 2232 C CA . ILE A 1 276 ? 10.779 -17.864 -6.034 1.00 88.81 276 ILE A CA 1
ATOM 2233 C C . ILE A 1 276 ? 11.953 -16.950 -5.667 1.00 88.81 276 ILE A C 1
ATOM 2235 O O . ILE A 1 276 ? 12.437 -16.216 -6.522 1.00 88.81 276 ILE A O 1
ATOM 2239 N N . GLU A 1 277 ? 12.443 -17.029 -4.425 1.00 89.81 277 GLU A N 1
ATOM 2240 C CA . GLU A 1 277 ? 13.646 -16.304 -3.994 1.00 89.81 277 GLU A CA 1
ATOM 2241 C C . GLU A 1 277 ? 14.837 -16.626 -4.909 1.00 89.81 277 GLU A C 1
ATOM 2243 O O . GLU A 1 277 ? 15.470 -15.712 -5.420 1.00 89.81 277 GLU A O 1
ATOM 2248 N N . GLN A 1 278 ? 15.079 -17.909 -5.201 1.00 91.81 278 GLN A N 1
ATOM 2249 C CA . GLN A 1 278 ? 16.169 -18.345 -6.075 1.00 91.81 278 GLN A CA 1
ATOM 2250 C C . GLN A 1 278 ? 16.011 -17.815 -7.505 1.00 91.81 278 GLN A C 1
ATOM 2252 O O . GLN A 1 278 ? 16.996 -17.444 -8.139 1.00 91.81 278 GLN A O 1
ATOM 2257 N N . ASN A 1 279 ? 14.789 -17.790 -8.038 1.00 90.75 279 ASN A N 1
ATOM 2258 C CA . ASN A 1 279 ? 14.550 -17.252 -9.374 1.00 90.75 279 ASN A CA 1
ATOM 2259 C C . ASN A 1 279 ? 14.885 -15.753 -9.449 1.00 90.75 279 ASN A C 1
ATOM 2261 O O . ASN A 1 279 ? 15.562 -15.315 -10.379 1.00 90.75 279 ASN A O 1
ATOM 2265 N N . ASP A 1 280 ? 14.455 -14.979 -8.454 1.00 89.81 280 ASP A N 1
ATOM 2266 C CA . ASP A 1 280 ? 14.760 -13.549 -8.388 1.00 89.81 280 ASP A CA 1
ATOM 2267 C C . ASP A 1 280 ? 16.254 -13.290 -8.165 1.00 89.81 280 ASP A C 1
ATOM 2269 O O . ASP A 1 280 ? 16.812 -12.398 -8.802 1.00 89.81 280 ASP A O 1
ATOM 2273 N N . GLU A 1 281 ? 16.910 -14.096 -7.326 1.00 92.62 281 GLU A N 1
ATOM 2274 C CA . GLU A 1 281 ? 18.363 -14.076 -7.122 1.00 92.62 281 GLU A CA 1
ATOM 2275 C C . GLU A 1 281 ? 19.116 -14.260 -8.435 1.00 92.62 281 GLU A C 1
ATOM 2277 O O . GLU A 1 281 ? 19.993 -13.462 -8.755 1.00 92.62 281 GLU A O 1
ATOM 2282 N N . LEU A 1 282 ? 18.746 -15.267 -9.233 1.00 92.44 282 LEU A N 1
ATOM 2283 C CA . LEU A 1 282 ? 19.378 -15.530 -10.527 1.00 92.44 282 LEU A CA 1
ATOM 2284 C C . LEU A 1 282 ? 19.212 -14.350 -11.489 1.00 92.44 282 LEU A C 1
ATOM 2286 O O . LEU A 1 282 ? 20.179 -13.938 -12.128 1.00 92.44 282 LEU A O 1
ATOM 2290 N N . ILE A 1 283 ? 18.004 -13.787 -11.580 1.00 90.69 283 ILE A N 1
ATOM 2291 C CA . ILE A 1 283 ? 17.722 -12.637 -12.449 1.00 90.69 283 ILE A CA 1
ATOM 2292 C C . ILE A 1 283 ? 18.514 -11.408 -11.990 1.00 90.69 283 ILE A C 1
ATOM 2294 O O . ILE A 1 283 ? 19.100 -10.707 -12.816 1.00 90.69 283 ILE A O 1
ATOM 2298 N N . HIS A 1 284 ? 18.529 -11.139 -10.687 1.00 89.44 284 HIS A N 1
ATOM 2299 C CA . HIS A 1 284 ? 19.223 -9.996 -10.108 1.00 89.44 284 HIS A CA 1
ATOM 2300 C C . HIS A 1 284 ? 20.743 -10.126 -10.261 1.00 89.44 284 HIS A C 1
ATOM 2302 O O . HIS A 1 284 ? 21.383 -9.231 -10.811 1.00 89.44 284 HIS A O 1
ATOM 2308 N N . ASN A 1 285 ? 21.320 -11.267 -9.881 1.00 93.31 285 ASN A N 1
ATOM 2309 C CA . ASN A 1 285 ? 22.758 -11.512 -9.989 1.00 93.31 285 ASN A CA 1
ATOM 2310 C C . ASN A 1 285 ? 23.223 -11.506 -11.453 1.00 93.31 285 ASN A C 1
ATOM 2312 O O . ASN A 1 285 ? 24.278 -10.954 -11.753 1.00 93.31 285 ASN A O 1
ATOM 2316 N N . ALA A 1 286 ? 22.414 -12.005 -12.397 1.00 91.25 286 ALA A N 1
ATOM 2317 C CA . ALA A 1 286 ? 22.728 -11.911 -13.825 1.00 91.25 286 ALA A CA 1
ATOM 2318 C C . ALA A 1 286 ? 22.828 -10.455 -14.317 1.00 91.25 286 ALA A C 1
ATOM 2320 O O . ALA A 1 286 ? 23.692 -10.141 -15.137 1.00 91.25 286 ALA A O 1
ATOM 2321 N N . ARG A 1 287 ? 21.992 -9.544 -13.795 1.00 89.06 287 ARG A N 1
ATOM 2322 C CA . ARG A 1 287 ? 22.094 -8.099 -14.089 1.00 89.06 287 ARG A CA 1
ATOM 2323 C C . ARG A 1 287 ? 23.365 -7.477 -13.504 1.00 89.06 287 ARG A C 1
ATOM 2325 O O . ARG A 1 287 ? 23.838 -6.473 -14.029 1.00 89.06 287 ARG A O 1
ATOM 2332 N N . LEU A 1 288 ? 23.908 -8.071 -12.444 1.00 88.56 288 LEU A N 1
ATOM 2333 C CA . LEU A 1 288 ? 25.074 -7.591 -11.704 1.00 88.56 288 LEU A CA 1
ATOM 2334 C C . LEU A 1 288 ? 26.384 -8.315 -12.046 1.00 88.56 288 LEU A C 1
ATOM 2336 O O . LEU A 1 288 ? 27.407 -7.976 -11.459 1.00 88.56 288 LEU A O 1
ATOM 2340 N N . ALA A 1 289 ? 26.390 -9.244 -13.008 1.00 84.81 289 ALA A N 1
ATOM 2341 C CA . ALA A 1 289 ? 27.505 -10.162 -13.281 1.00 84.81 289 ALA A CA 1
ATOM 2342 C C . ALA A 1 289 ? 28.875 -9.498 -13.554 1.00 84.81 289 ALA A C 1
ATOM 2344 O O . ALA A 1 289 ? 29.905 -10.149 -13.426 1.00 84.81 289 ALA A O 1
ATOM 2345 N N . ASN A 1 290 ? 28.896 -8.210 -13.919 1.00 85.50 290 ASN A N 1
ATOM 2346 C CA . ASN A 1 290 ? 30.118 -7.428 -14.158 1.00 85.50 290 ASN A CA 1
ATOM 2347 C C . ASN A 1 290 ? 30.304 -6.266 -13.165 1.00 85.50 290 ASN A C 1
ATOM 2349 O O . ASN A 1 290 ? 31.075 -5.344 -13.425 1.00 85.50 290 ASN A O 1
ATOM 2353 N N . SER A 1 291 ? 29.552 -6.258 -12.067 1.00 84.88 291 SER A N 1
ATOM 2354 C CA . SER A 1 291 ? 29.670 -5.260 -11.006 1.00 84.88 291 SER A CA 1
ATOM 2355 C C . SER A 1 291 ? 30.534 -5.790 -9.861 1.00 84.88 291 SER A C 1
ATOM 2357 O O . SER A 1 291 ? 30.618 -6.993 -9.642 1.00 84.88 291 SER A O 1
ATOM 2359 N N . GLU A 1 292 ? 31.141 -4.891 -9.087 1.00 87.19 292 GLU A N 1
ATOM 2360 C CA . GLU A 1 292 ? 31.841 -5.244 -7.838 1.00 87.19 292 GLU A CA 1
ATOM 2361 C C . GLU A 1 292 ? 30.869 -5.443 -6.654 1.00 87.19 292 GLU A C 1
ATOM 2363 O O . GLU A 1 292 ? 31.282 -5.561 -5.500 1.00 87.19 292 GLU A O 1
ATOM 2368 N N . ILE A 1 293 ? 29.559 -5.442 -6.921 1.00 87.69 293 ILE A N 1
ATOM 2369 C CA . ILE A 1 293 ? 28.513 -5.519 -5.905 1.00 87.69 293 ILE A CA 1
ATOM 2370 C C . ILE A 1 293 ? 28.345 -6.974 -5.463 1.00 87.69 293 ILE A C 1
ATOM 2372 O O . ILE A 1 293 ? 28.287 -7.891 -6.277 1.00 87.69 293 ILE A O 1
ATOM 2376 N N . ARG A 1 294 ? 28.236 -7.185 -4.148 1.00 91.00 294 ARG A N 1
ATOM 2377 C CA . ARG A 1 294 ? 28.012 -8.509 -3.559 1.00 91.00 294 ARG A CA 1
ATOM 2378 C C . ARG A 1 294 ? 26.715 -9.135 -4.079 1.00 91.00 294 ARG A C 1
ATOM 2380 O O . ARG A 1 294 ? 25.661 -8.503 -4.042 1.00 91.00 294 ARG A O 1
ATOM 2387 N N . GLU A 1 295 ? 26.784 -10.406 -4.453 1.00 90.31 295 GLU A N 1
ATOM 2388 C CA . GLU A 1 295 ? 25.633 -11.176 -4.923 1.00 90.31 295 GLU A CA 1
ATOM 2389 C C . GLU A 1 295 ? 24.572 -11.412 -3.836 1.00 90.31 295 GLU A C 1
ATOM 2391 O O . GLU A 1 295 ? 24.826 -11.407 -2.622 1.00 90.31 295 GLU A O 1
ATOM 2396 N N . TRP A 1 296 ? 23.348 -11.642 -4.300 1.00 91.25 296 TRP A N 1
ATOM 2397 C CA . TRP A 1 296 ? 22.235 -12.099 -3.485 1.00 91.25 296 TRP A CA 1
ATOM 2398 C C . TRP A 1 296 ? 22.226 -13.631 -3.407 1.00 91.25 296 TRP A C 1
ATOM 2400 O O . TRP A 1 296 ? 22.083 -14.303 -4.421 1.00 91.25 296 TRP A O 1
ATOM 2410 N N . ASP A 1 297 ? 22.367 -14.162 -2.188 1.00 89.81 297 ASP A N 1
ATOM 2411 C CA . ASP A 1 297 ? 22.290 -15.596 -1.872 1.00 89.81 297 ASP A CA 1
ATOM 2412 C C . ASP A 1 297 ? 21.515 -15.811 -0.559 1.00 89.81 297 ASP A C 1
ATOM 2414 O O . ASP A 1 297 ? 22.066 -15.769 0.544 1.00 89.81 297 ASP A O 1
ATOM 2418 N N . LYS A 1 298 ? 20.194 -15.953 -0.653 1.00 87.38 298 LYS A N 1
ATOM 2419 C CA . LYS A 1 298 ? 19.275 -16.079 0.486 1.00 87.38 298 LYS A CA 1
ATOM 2420 C C . LYS A 1 298 ? 18.378 -17.309 0.382 1.00 87.38 298 LYS A C 1
ATOM 2422 O O . LYS A 1 298 ? 18.039 -17.885 1.421 1.00 87.38 298 LYS A O 1
ATOM 2427 N N . ALA A 1 299 ? 18.038 -17.769 -0.818 1.00 89.94 299 ALA A N 1
ATOM 2428 C CA . ALA A 1 299 ? 17.236 -18.965 -1.047 1.00 89.94 299 ALA A CA 1
ATOM 2429 C C . ALA A 1 299 ? 17.855 -20.200 -0.376 1.00 89.94 299 ALA A C 1
ATOM 2431 O O . ALA A 1 299 ? 17.155 -20.971 0.290 1.00 89.94 299 ALA A O 1
ATOM 2432 N N . SER A 1 300 ? 19.182 -20.334 -0.463 1.00 87.75 300 SER A N 1
ATOM 2433 C CA . SER A 1 300 ? 19.960 -21.393 0.190 1.00 87.75 300 SER A CA 1
ATOM 2434 C C . SER A 1 300 ? 19.772 -21.394 1.715 1.00 87.75 300 SER A C 1
ATOM 2436 O O . SER A 1 300 ? 19.497 -22.433 2.324 1.00 87.75 300 SER A O 1
ATOM 2438 N N . SER A 1 301 ? 19.829 -20.211 2.331 1.00 85.25 301 SER A N 1
ATOM 2439 C CA . SER A 1 301 ? 19.641 -20.007 3.770 1.00 85.25 301 SER A CA 1
ATOM 2440 C C . SER A 1 301 ? 18.211 -20.321 4.215 1.00 85.25 301 SER A C 1
ATOM 2442 O O . SER A 1 301 ? 18.015 -20.937 5.265 1.00 85.25 301 SER A O 1
ATOM 2444 N N . ILE A 1 302 ? 17.206 -19.961 3.409 1.00 85.50 302 ILE A N 1
ATOM 2445 C CA . ILE A 1 302 ? 15.796 -20.285 3.679 1.00 85.50 302 ILE A CA 1
ATOM 2446 C C . ILE A 1 302 ? 15.577 -21.805 3.645 1.00 85.50 302 ILE A C 1
ATOM 2448 O O . ILE A 1 302 ? 14.938 -22.348 4.548 1.00 85.50 302 ILE A O 1
ATOM 2452 N N . ILE A 1 303 ? 16.140 -22.507 2.656 1.00 87.19 303 ILE A N 1
ATOM 2453 C CA . ILE A 1 303 ? 16.049 -23.974 2.562 1.00 87.19 303 ILE A CA 1
ATOM 2454 C C . ILE A 1 303 ? 16.767 -24.658 3.718 1.00 87.19 303 ILE A C 1
ATOM 2456 O O . ILE A 1 303 ? 16.240 -25.616 4.285 1.00 87.19 303 ILE A O 1
ATOM 2460 N N . LYS A 1 304 ? 17.957 -24.177 4.088 1.00 86.19 304 LYS A N 1
ATOM 2461 C CA . LYS A 1 304 ? 18.692 -24.705 5.239 1.00 86.19 304 LYS A CA 1
ATOM 2462 C C . LYS A 1 304 ? 17.851 -24.592 6.509 1.00 86.19 304 LYS A C 1
ATOM 2464 O O . LYS A 1 304 ? 17.650 -25.597 7.186 1.00 86.19 304 LYS A O 1
ATOM 2469 N N . LEU A 1 305 ? 17.279 -23.414 6.765 1.00 80.88 305 LEU A N 1
ATOM 2470 C CA . LEU A 1 305 ? 16.373 -23.184 7.891 1.00 80.88 305 LEU A CA 1
ATOM 2471 C C . LEU A 1 305 ? 15.156 -24.122 7.847 1.00 80.88 305 LEU A C 1
ATOM 2473 O O . LEU A 1 305 ? 14.779 -24.682 8.871 1.00 80.88 305 LEU A O 1
ATOM 2477 N N . ALA A 1 306 ? 14.570 -24.335 6.665 1.00 83.69 306 ALA A N 1
ATOM 2478 C CA . ALA A 1 306 ? 13.449 -25.253 6.479 1.00 83.69 306 ALA A CA 1
ATOM 2479 C C . ALA A 1 306 ? 13.823 -26.726 6.719 1.00 83.69 306 ALA A C 1
ATOM 2481 O O . ALA A 1 306 ? 12.946 -27.527 7.010 1.00 83.69 306 ALA A O 1
ATOM 2482 N N . LYS A 1 307 ? 15.094 -27.124 6.602 1.00 83.94 307 LYS A N 1
ATOM 2483 C CA . LYS A 1 307 ? 15.545 -28.511 6.834 1.00 83.94 307 LYS A CA 1
ATOM 2484 C C . LYS A 1 307 ? 15.972 -28.772 8.281 1.00 83.94 307 LYS A C 1
ATOM 2486 O O . LYS A 1 307 ? 16.002 -29.926 8.711 1.00 83.94 307 LYS A O 1
ATOM 2491 N N . GLU A 1 308 ? 16.321 -27.734 9.034 1.00 80.19 308 GLU A N 1
ATOM 2492 C CA . GLU A 1 308 ? 16.790 -27.874 10.411 1.00 80.19 308 GLU A CA 1
ATOM 2493 C C . GLU A 1 308 ? 15.655 -28.296 11.360 1.00 80.19 308 GLU A C 1
ATOM 2495 O O . GLU A 1 308 ? 14.579 -27.697 11.403 1.00 80.19 308 GLU A O 1
ATOM 2500 N N . LYS A 1 309 ? 15.902 -29.340 12.169 1.00 66.12 309 LYS A N 1
ATOM 2501 C CA . LYS A 1 309 ? 15.010 -29.687 13.282 1.00 66.12 309 LYS A CA 1
ATOM 2502 C C . LYS A 1 309 ? 15.112 -28.602 14.346 1.00 66.12 309 LYS A C 1
ATOM 2504 O O . LYS A 1 309 ? 16.181 -28.382 14.918 1.00 66.12 309 LYS A O 1
ATOM 2509 N N . TRP A 1 310 ? 13.991 -27.947 14.609 1.00 63.16 310 TRP A N 1
ATOM 2510 C CA . TRP A 1 310 ? 13.928 -26.846 15.556 1.00 63.16 310 TRP A CA 1
ATOM 2511 C C . TRP A 1 310 ? 14.209 -27.320 16.988 1.00 63.16 310 TRP A C 1
ATOM 2513 O O . TRP A 1 310 ? 13.739 -28.378 17.403 1.00 63.16 310 TRP A O 1
ATOM 2523 N N . LYS A 1 311 ? 14.998 -26.540 17.737 1.00 57.34 311 LYS A N 1
ATOM 2524 C CA . LYS A 1 311 ? 15.511 -26.919 19.069 1.00 57.34 311 LYS A CA 1
ATOM 2525 C C . LYS A 1 311 ? 14.837 -26.195 20.243 1.00 57.34 311 LYS A C 1
ATOM 2527 O O . LYS A 1 311 ? 15.226 -26.423 21.383 1.00 57.34 311 LYS A O 1
ATOM 2532 N N . PHE A 1 312 ? 13.867 -25.316 19.995 1.00 55.12 312 PHE A N 1
ATOM 2533 C CA . PHE A 1 312 ? 13.247 -24.493 21.041 1.00 55.12 312 PHE A CA 1
ATOM 2534 C C . PHE A 1 312 ? 11.866 -25.028 21.451 1.00 55.12 312 PHE A C 1
ATOM 2536 O O . PHE A 1 312 ? 11.147 -25.566 20.617 1.00 55.12 312 PHE A O 1
ATOM 2543 N N . GLN A 1 313 ? 11.494 -24.846 22.725 1.00 49.84 313 GLN A N 1
ATOM 2544 C CA . GLN A 1 313 ? 10.244 -25.342 23.332 1.00 49.84 313 GLN A CA 1
ATOM 2545 C C . GLN A 1 313 ? 8.970 -24.564 22.936 1.00 49.84 313 GLN A C 1
ATOM 2547 O O . GLN A 1 313 ? 7.871 -24.975 23.292 1.00 49.84 313 GLN A O 1
ATOM 2552 N N . MET A 1 314 ? 9.089 -23.452 22.208 1.00 55.66 314 MET A N 1
ATOM 2553 C CA . MET A 1 314 ? 7.948 -22.613 21.824 1.00 55.66 314 MET A CA 1
ATOM 2554 C C . MET A 1 314 ? 7.133 -23.192 20.662 1.00 55.66 314 MET A C 1
ATOM 2556 O O . MET A 1 314 ? 7.693 -23.781 19.732 1.00 55.66 314 MET A O 1
ATOM 2560 N N . LYS A 1 315 ? 5.832 -22.873 20.624 1.00 56.91 315 LYS A N 1
ATOM 2561 C CA . LYS A 1 315 ? 4.978 -23.046 19.440 1.00 56.91 315 LYS A CA 1
ATOM 2562 C C . LYS A 1 315 ? 5.309 -21.966 18.398 1.00 56.91 315 LYS A C 1
ATOM 2564 O O . LYS A 1 315 ? 4.648 -20.936 18.316 1.00 56.91 315 LYS A O 1
ATOM 2569 N N . ARG A 1 316 ? 6.387 -22.186 17.639 1.00 67.94 316 ARG A N 1
ATOM 2570 C CA . ARG A 1 316 ? 6.735 -21.392 16.453 1.00 67.94 316 ARG A CA 1
ATOM 2571 C C . ARG A 1 316 ? 6.291 -22.148 15.216 1.00 67.94 316 ARG A C 1
ATOM 2573 O O . ARG A 1 316 ? 6.791 -23.238 14.947 1.00 67.94 316 ARG A O 1
ATOM 2580 N N . GLU A 1 317 ? 5.405 -21.544 14.446 1.00 77.06 317 GLU A N 1
ATOM 2581 C CA . GLU A 1 317 ? 5.034 -22.064 13.138 1.00 77.06 317 GLU A CA 1
ATOM 2582 C C . GLU A 1 317 ? 5.673 -21.179 12.060 1.00 77.06 317 GLU A C 1
ATOM 2584 O O . GLU A 1 317 ? 5.773 -19.960 12.219 1.00 77.06 317 GLU A O 1
ATOM 2589 N N . ILE A 1 318 ? 6.113 -21.788 10.956 1.00 82.44 318 ILE A N 1
ATOM 2590 C CA . ILE A 1 318 ? 6.622 -21.069 9.782 1.00 82.44 318 ILE A CA 1
ATOM 2591 C C . ILE A 1 318 ? 5.780 -21.450 8.563 1.00 82.44 318 ILE A C 1
ATOM 2593 O O . ILE A 1 318 ? 5.454 -22.628 8.365 1.00 82.44 318 ILE A O 1
ATOM 2597 N N . ARG A 1 319 ? 5.440 -20.456 7.742 1.00 87.44 319 ARG A N 1
ATOM 2598 C CA . ARG A 1 319 ? 4.779 -20.633 6.444 1.00 87.44 319 ARG A CA 1
ATOM 2599 C C . ARG A 1 319 ? 5.558 -19.925 5.340 1.00 87.44 319 ARG A C 1
ATOM 2601 O O . ARG A 1 319 ? 6.192 -18.903 5.600 1.00 87.44 319 ARG A O 1
ATOM 2608 N N . TYR A 1 320 ? 5.510 -20.471 4.124 1.00 87.94 320 TYR A N 1
ATOM 2609 C CA . TYR A 1 320 ? 6.282 -19.984 2.977 1.00 87.94 320 TYR A CA 1
ATOM 2610 C C . TYR A 1 320 ? 5.384 -19.490 1.835 1.00 87.94 320 TYR A C 1
ATOM 2612 O O . TYR A 1 320 ? 4.546 -20.253 1.358 1.00 87.94 320 TYR A O 1
ATOM 2620 N N . TYR A 1 321 ? 5.561 -18.252 1.363 1.00 86.19 321 TYR A N 1
ATOM 2621 C CA . TYR A 1 321 ? 4.663 -17.619 0.378 1.00 86.19 321 TYR A CA 1
ATOM 2622 C C . TYR A 1 321 ? 5.374 -17.200 -0.927 1.00 86.19 321 TYR A C 1
ATOM 2624 O O . TYR A 1 321 ? 6.576 -16.930 -0.918 1.00 86.19 321 TYR A O 1
ATOM 2632 N N . PRO A 1 322 ? 4.669 -17.148 -2.075 1.00 82.88 322 PRO A N 1
ATOM 2633 C CA . PRO A 1 322 ? 5.304 -17.032 -3.392 1.00 82.88 322 PRO A CA 1
ATOM 2634 C C . PRO A 1 322 ? 5.494 -15.599 -3.924 1.00 82.88 322 PRO A C 1
ATOM 2636 O O . PRO A 1 322 ? 6.005 -15.438 -5.025 1.00 82.88 322 PRO A O 1
ATOM 2639 N N . HIS A 1 323 ? 5.083 -14.555 -3.207 1.00 81.38 323 HIS A N 1
ATOM 2640 C CA . HIS A 1 323 ? 5.183 -13.164 -3.679 1.00 81.38 323 HIS A CA 1
ATOM 2641 C C . HIS A 1 323 ? 6.251 -12.361 -2.926 1.00 81.38 323 HIS A C 1
ATOM 2643 O O . HIS A 1 323 ? 6.935 -12.869 -2.039 1.00 81.38 323 HIS A O 1
ATOM 2649 N N . GLN A 1 324 ? 6.435 -11.101 -3.319 1.00 78.81 324 GLN A N 1
ATOM 2650 C CA . GLN A 1 324 ? 7.343 -10.179 -2.645 1.00 78.81 324 GLN A CA 1
ATOM 2651 C C . GLN A 1 324 ? 6.734 -9.697 -1.318 1.00 78.81 324 GLN A C 1
ATOM 2653 O O . GLN A 1 324 ? 5.510 -9.552 -1.212 1.00 78.81 324 GLN A O 1
ATOM 2658 N N . PRO A 1 325 ? 7.556 -9.475 -0.285 1.00 73.62 325 PRO A N 1
ATOM 2659 C CA . PRO A 1 325 ? 7.093 -8.898 0.973 1.00 73.62 325 PRO A CA 1
ATOM 2660 C C . PRO A 1 325 ? 6.805 -7.391 0.853 1.00 73.62 325 PRO A C 1
ATOM 2662 O O . PRO A 1 325 ? 7.623 -6.631 0.346 1.00 73.62 325 PRO A O 1
ATOM 2665 N N . ILE A 1 326 ? 5.673 -6.946 1.397 1.00 75.12 326 ILE A N 1
ATOM 2666 C CA . ILE A 1 326 ? 5.369 -5.512 1.578 1.00 75.12 326 ILE A CA 1
ATOM 2667 C C . ILE A 1 326 ? 5.685 -5.094 3.020 1.00 75.12 326 ILE A C 1
ATOM 2669 O O . ILE A 1 326 ? 6.340 -4.085 3.278 1.00 75.12 326 ILE A O 1
ATOM 2673 N N . ILE A 1 327 ? 5.249 -5.914 3.975 1.00 78.19 327 ILE A N 1
ATOM 2674 C CA . ILE A 1 327 ? 5.490 -5.718 5.401 1.00 78.19 327 ILE A CA 1
ATOM 2675 C C . ILE A 1 327 ? 6.831 -6.381 5.744 1.00 78.19 327 ILE A C 1
ATOM 2677 O O . ILE A 1 327 ? 7.068 -7.540 5.397 1.00 78.19 327 ILE A O 1
ATOM 2681 N N . LYS A 1 328 ? 7.714 -5.650 6.427 1.00 80.12 328 LYS A N 1
ATOM 2682 C CA . LYS A 1 328 ? 8.970 -6.188 6.969 1.00 80.12 328 LYS A CA 1
ATOM 2683 C C . LYS A 1 328 ? 8.662 -7.060 8.185 1.00 80.12 328 LYS A C 1
ATOM 2685 O O . LYS A 1 328 ? 9.195 -8.159 8.312 1.00 80.12 328 LYS A O 1
ATOM 2690 N N . GLY A 1 329 ? 7.757 -6.593 9.032 1.00 82.81 329 GLY A N 1
ATOM 2691 C CA . GLY A 1 329 ? 7.423 -7.157 10.323 1.00 82.81 329 GLY A CA 1
ATOM 2692 C C . GLY A 1 329 ? 6.184 -6.505 10.930 1.00 82.81 329 GLY A C 1
ATOM 2693 O O . GLY A 1 329 ? 5.913 -5.321 10.733 1.00 82.81 329 GLY A O 1
ATOM 2694 N N . ALA A 1 330 ? 5.399 -7.296 11.650 1.00 83.38 330 ALA A N 1
ATOM 2695 C CA . ALA A 1 330 ? 4.228 -6.814 12.355 1.00 83.38 330 ALA A CA 1
ATOM 2696 C C . ALA A 1 330 ? 4.040 -7.567 13.668 1.00 83.38 330 ALA A C 1
ATOM 2698 O O . ALA A 1 330 ? 4.262 -8.772 13.752 1.00 83.38 330 ALA A O 1
ATOM 2699 N N . LEU A 1 331 ? 3.608 -6.848 14.691 1.00 84.31 331 LEU A N 1
ATOM 2700 C CA . LEU A 1 331 ? 3.274 -7.391 15.997 1.00 84.31 331 LEU A CA 1
ATOM 2701 C C . LEU A 1 331 ? 1.839 -7.025 16.289 1.00 84.31 331 LEU A C 1
ATOM 2703 O O . LEU A 1 331 ? 1.544 -5.841 16.417 1.00 84.31 331 LEU A O 1
ATOM 2707 N N . PHE A 1 332 ? 0.968 -8.020 16.397 1.00 82.75 332 PHE A N 1
ATOM 2708 C CA . PHE A 1 332 ? -0.415 -7.820 16.812 1.00 82.75 332 PHE A CA 1
ATOM 2709 C C . PHE A 1 332 ? -0.545 -8.197 18.276 1.00 82.75 332 PHE A C 1
ATOM 2711 O O . PHE A 1 332 ? -0.188 -9.307 18.674 1.00 82.75 332 PHE A O 1
ATOM 2718 N N . CYS A 1 333 ? -1.017 -7.244 19.067 1.00 78.75 333 CYS A N 1
ATOM 2719 C CA . CYS A 1 333 ? -1.229 -7.391 20.491 1.00 78.75 333 CYS A CA 1
ATOM 2720 C C . CYS A 1 333 ? -2.716 -7.565 20.771 1.00 78.75 333 CYS A C 1
ATOM 2722 O O . CYS A 1 333 ? -3.491 -6.608 20.658 1.00 78.75 333 CYS A O 1
ATOM 2724 N N . ASP A 1 334 ? -3.088 -8.785 21.151 1.00 78.06 334 ASP A N 1
ATOM 2725 C CA . ASP A 1 334 ? -4.474 -9.214 21.262 1.00 78.06 334 ASP A CA 1
ATOM 2726 C C . ASP A 1 334 ? -4.914 -9.344 22.723 1.00 78.06 334 ASP A C 1
ATOM 2728 O O . ASP A 1 334 ? -4.177 -9.798 23.608 1.00 78.06 334 ASP A O 1
ATOM 2732 N N . GLU A 1 335 ? -6.193 -9.057 22.943 1.00 64.94 335 GLU A N 1
ATOM 2733 C CA . GLU A 1 335 ? -6.947 -9.584 24.073 1.00 64.94 335 GLU A CA 1
ATOM 2734 C C . GLU A 1 335 ? -7.946 -10.613 23.525 1.00 64.94 335 GLU A C 1
ATOM 2736 O O . GLU A 1 335 ? -8.937 -10.258 22.888 1.00 64.94 335 GLU A O 1
ATOM 2741 N N . VAL A 1 336 ? -7.646 -11.906 23.708 1.00 60.38 336 VAL A N 1
ATOM 2742 C CA . VAL A 1 336 ? -8.531 -13.032 23.337 1.00 60.38 336 VAL A CA 1
ATOM 2743 C C . VAL A 1 336 ? -9.071 -12.910 21.897 1.00 60.38 336 VAL A C 1
ATOM 2745 O O . VAL A 1 336 ? -10.274 -12.827 21.663 1.00 60.38 336 VAL A O 1
ATOM 2748 N N . GLY A 1 337 ? -8.166 -12.849 20.914 1.00 58.47 337 GLY A N 1
ATOM 2749 C CA . GLY A 1 337 ? -8.526 -12.791 19.490 1.00 58.47 337 GLY A CA 1
ATOM 2750 C C . GLY A 1 337 ? -9.039 -11.435 18.994 1.00 58.47 337 GLY A C 1
ATOM 2751 O O . GLY A 1 337 ? -9.491 -11.354 17.856 1.00 58.47 337 GLY A O 1
ATOM 2752 N N . ASN A 1 338 ? -8.962 -10.382 19.815 1.00 66.75 338 ASN A N 1
ATOM 2753 C CA . ASN A 1 338 ? -9.262 -9.011 19.406 1.00 66.75 338 ASN A CA 1
ATOM 2754 C C . ASN A 1 338 ? -7.982 -8.163 19.425 1.00 66.75 338 ASN A C 1
ATOM 2756 O O . ASN A 1 338 ? -7.508 -7.839 20.522 1.00 66.75 338 ASN A O 1
ATOM 2760 N N . PRO A 1 339 ? -7.432 -7.767 18.262 1.00 70.25 339 PRO A N 1
ATOM 2761 C CA . PRO A 1 339 ? -6.240 -6.933 18.219 1.00 70.25 339 PRO A CA 1
ATOM 2762 C C . PRO A 1 339 ? -6.540 -5.552 18.804 1.00 70.25 339 PRO A C 1
ATOM 2764 O O . PRO A 1 339 ? -7.395 -4.796 18.332 1.00 70.25 339 PRO A O 1
ATOM 2767 N N . LEU A 1 340 ? -5.838 -5.221 19.884 1.00 80.56 340 LEU A N 1
ATOM 2768 C CA . LEU A 1 340 ? -5.952 -3.943 20.584 1.00 80.56 340 LEU A CA 1
ATOM 2769 C C . LEU A 1 340 ? -4.907 -2.944 20.112 1.00 80.56 340 LEU A C 1
ATOM 2771 O O . LEU A 1 340 ? -5.168 -1.736 20.124 1.00 80.56 340 LEU A O 1
ATOM 2775 N N . SER A 1 341 ? -3.751 -3.449 19.694 1.00 87.19 341 SER A N 1
ATOM 2776 C CA . SER A 1 341 ? -2.698 -2.640 19.109 1.00 87.19 341 SER A CA 1
ATOM 2777 C C . SER A 1 341 ? -1.899 -3.432 18.081 1.00 87.19 341 SER A C 1
ATOM 2779 O O . SER A 1 341 ? -1.839 -4.659 18.153 1.00 87.19 341 SER A O 1
ATOM 2781 N N . ALA A 1 342 ? -1.244 -2.726 17.164 1.00 89.25 342 ALA A N 1
ATOM 2782 C CA . ALA A 1 342 ? -0.226 -3.307 16.309 1.00 89.25 342 ALA A CA 1
ATOM 2783 C C . ALA A 1 342 ? 0.993 -2.399 16.165 1.00 89.25 342 ALA A C 1
ATOM 2785 O O . ALA A 1 342 ? 0.874 -1.174 16.218 1.00 89.25 342 ALA A O 1
ATOM 2786 N N . PHE A 1 343 ? 2.146 -3.018 15.941 1.00 88.69 343 PHE A N 1
ATOM 2787 C CA . PHE A 1 343 ? 3.370 -2.356 15.502 1.00 88.69 343 PHE A CA 1
ATOM 2788 C C . PHE A 1 343 ? 3.727 -2.913 14.139 1.00 88.69 343 PHE A C 1
ATOM 2790 O O . PHE A 1 343 ? 3.899 -4.120 14.021 1.00 88.69 343 PHE A O 1
ATOM 2797 N N . VAL A 1 344 ? 3.809 -2.069 13.116 1.00 87.00 344 VAL A N 1
ATOM 2798 C CA . VAL A 1 344 ? 4.005 -2.514 11.730 1.00 87.00 344 VAL A CA 1
ATOM 2799 C C . VAL A 1 344 ? 5.170 -1.761 11.111 1.00 87.00 344 VAL A C 1
ATOM 2801 O O . VAL A 1 344 ? 5.234 -0.538 11.211 1.00 87.00 344 VAL A O 1
ATOM 2804 N N . ASN A 1 345 ? 6.080 -2.472 10.454 1.00 85.38 345 ASN A N 1
ATOM 2805 C CA . ASN A 1 345 ? 7.116 -1.875 9.620 1.00 85.38 345 ASN A CA 1
ATOM 2806 C C . ASN A 1 345 ? 7.092 -2.459 8.201 1.00 85.38 345 ASN A C 1
ATOM 2808 O O . ASN A 1 345 ? 6.612 -3.567 7.957 1.00 85.38 345 ASN A O 1
ATOM 2812 N N . PHE A 1 346 ? 7.596 -1.683 7.247 1.00 82.25 346 PHE A N 1
ATOM 2813 C CA . PHE A 1 346 ? 7.513 -1.970 5.815 1.00 82.25 346 PHE A CA 1
ATOM 2814 C C . PHE A 1 346 ? 8.904 -2.162 5.222 1.00 82.25 346 PHE A C 1
ATOM 2816 O O . PHE A 1 346 ? 9.900 -1.705 5.784 1.00 82.25 346 PHE A O 1
ATOM 2823 N N . ILE A 1 347 ? 8.976 -2.866 4.097 1.00 80.38 347 ILE A N 1
ATOM 2824 C CA . ILE A 1 347 ? 10.231 -3.061 3.369 1.00 80.38 347 ILE A CA 1
ATOM 2825 C C . ILE A 1 347 ? 10.487 -1.884 2.443 1.00 80.38 347 ILE A C 1
ATOM 2827 O O . ILE A 1 347 ? 9.586 -1.416 1.750 1.00 80.38 347 ILE A O 1
ATOM 2831 N N . LEU A 1 348 ? 11.747 -1.456 2.390 1.00 80.69 348 LEU A N 1
ATOM 2832 C CA . LEU A 1 348 ? 12.222 -0.552 1.356 1.00 80.69 348 LEU A CA 1
ATOM 2833 C C . LEU A 1 348 ? 12.761 -1.369 0.178 1.00 80.69 348 LEU A C 1
ATOM 2835 O O . LEU A 1 348 ? 13.646 -2.210 0.357 1.00 80.69 348 LEU A O 1
ATOM 2839 N N . TRP A 1 349 ? 12.245 -1.107 -1.021 1.00 83.31 349 TRP A N 1
ATOM 2840 C CA . TRP A 1 349 ? 12.776 -1.684 -2.253 1.00 83.31 349 TRP A CA 1
ATOM 2841 C C . TRP A 1 349 ? 13.856 -0.776 -2.840 1.00 83.31 349 TRP A C 1
ATOM 2843 O O . TRP A 1 349 ? 13.621 0.405 -3.102 1.00 83.31 349 TRP A O 1
ATOM 2853 N N . VAL A 1 350 ? 15.048 -1.334 -3.031 1.00 85.62 350 VAL A N 1
ATOM 2854 C CA . VAL A 1 350 ? 16.212 -0.657 -3.602 1.00 85.62 350 VAL A CA 1
ATOM 2855 C C . VAL A 1 350 ? 16.711 -1.506 -4.772 1.00 85.62 350 VAL A C 1
ATOM 2857 O O . VAL A 1 350 ? 17.320 -2.545 -4.525 1.00 85.62 350 VAL A O 1
ATOM 2860 N N . PRO A 1 351 ? 16.484 -1.090 -6.034 1.00 82.69 351 PRO A N 1
ATOM 2861 C CA . PRO A 1 351 ? 16.789 -1.917 -7.205 1.00 82.69 351 PRO A CA 1
ATOM 2862 C C . PRO A 1 351 ? 18.244 -2.393 -7.295 1.00 82.69 351 PRO A C 1
ATOM 2864 O O . PRO A 1 351 ? 18.507 -3.501 -7.740 1.00 82.69 351 PRO A O 1
ATOM 2867 N N . VAL A 1 352 ? 19.202 -1.563 -6.875 1.00 84.81 352 VAL A N 1
ATOM 2868 C CA . VAL A 1 352 ? 20.620 -1.940 -6.793 1.00 84.81 352 VAL A CA 1
ATOM 2869 C C . VAL A 1 352 ? 21.181 -1.400 -5.482 1.00 84.81 352 VAL A C 1
ATOM 2871 O O . VAL A 1 352 ? 21.463 -0.202 -5.383 1.00 84.81 352 VAL A O 1
ATOM 2874 N N . PRO A 1 353 ? 21.299 -2.237 -4.444 1.00 84.31 353 PRO A N 1
ATOM 2875 C CA . PRO A 1 353 ? 21.799 -1.770 -3.167 1.00 84.31 353 PRO A CA 1
ATOM 2876 C C . PRO A 1 353 ? 23.312 -1.560 -3.160 1.00 84.31 353 PRO A C 1
ATOM 2878 O O . PRO A 1 353 ? 24.060 -2.355 -3.721 1.00 84.31 353 PRO A O 1
ATOM 2881 N N . GLN A 1 354 ? 23.773 -0.517 -2.464 1.00 85.44 354 GLN A N 1
ATOM 2882 C CA . GLN A 1 354 ? 25.201 -0.174 -2.388 1.00 85.44 354 GLN A CA 1
ATOM 2883 C C . GLN A 1 354 ? 26.050 -1.270 -1.721 1.00 85.44 354 GLN A C 1
ATOM 2885 O O . GLN A 1 354 ? 27.204 -1.464 -2.083 1.00 85.44 354 GLN A O 1
ATOM 2890 N N . ASP A 1 355 ? 25.475 -1.997 -0.763 1.00 84.00 355 ASP A N 1
ATOM 2891 C CA . ASP A 1 355 ? 26.080 -3.121 -0.036 1.00 84.00 355 ASP A CA 1
ATOM 2892 C C . ASP A 1 355 ? 25.835 -4.491 -0.708 1.00 84.00 355 ASP A C 1
ATOM 2894 O O . ASP A 1 355 ? 26.233 -5.542 -0.185 1.00 84.00 355 ASP A O 1
ATOM 2898 N N . GLY A 1 356 ? 25.144 -4.489 -1.852 1.00 85.38 356 GLY A N 1
ATOM 2899 C CA . GLY A 1 356 ? 24.731 -5.679 -2.586 1.00 85.38 356 GLY A CA 1
ATOM 2900 C C . GLY A 1 356 ? 23.696 -6.551 -1.884 1.00 85.38 356 GLY A C 1
ATOM 2901 O O . GLY A 1 356 ? 23.097 -6.182 -0.869 1.00 85.38 356 GLY A O 1
ATOM 2902 N N . GLY A 1 357 ? 23.475 -7.740 -2.431 1.00 87.75 357 GLY A N 1
ATOM 2903 C CA . GLY A 1 357 ? 22.435 -8.667 -2.001 1.00 87.75 357 GLY A CA 1
ATOM 2904 C C . GLY A 1 357 ? 21.022 -8.247 -2.419 1.00 87.75 357 GLY A C 1
ATOM 2905 O O . GLY A 1 357 ? 20.832 -7.471 -3.343 1.00 87.75 357 GLY A O 1
ATOM 2906 N N . SER A 1 358 ? 20.027 -8.777 -1.706 1.00 85.44 358 SER A N 1
ATOM 2907 C CA . SER A 1 358 ? 18.598 -8.571 -1.977 1.00 85.44 358 SER A CA 1
ATOM 2908 C C . SER A 1 358 ? 18.199 -7.101 -2.164 1.00 85.44 358 SER A C 1
ATOM 2910 O O . SER A 1 358 ? 18.524 -6.255 -1.325 1.00 85.44 358 SER A O 1
ATOM 2912 N N . GLU A 1 359 ? 17.374 -6.844 -3.186 1.00 84.25 359 GLU A N 1
ATOM 2913 C CA . GLU A 1 359 ? 16.712 -5.552 -3.432 1.00 84.25 359 GLU A CA 1
ATOM 2914 C C . GLU A 1 359 ? 15.743 -5.162 -2.297 1.00 84.25 359 GLU A C 1
ATOM 2916 O O . GLU A 1 359 ? 15.396 -3.995 -2.123 1.00 84.25 359 GLU A O 1
ATOM 2921 N N . PHE A 1 360 ? 15.301 -6.134 -1.494 1.00 84.19 360 PHE A N 1
ATOM 2922 C CA . PHE A 1 360 ? 14.466 -5.921 -0.309 1.00 84.19 360 PHE A CA 1
ATOM 2923 C C . PHE A 1 360 ? 15.342 -5.586 0.900 1.00 84.19 360 PHE A C 1
ATOM 2925 O O . PHE A 1 360 ? 15.968 -6.487 1.475 1.00 84.19 360 PHE A O 1
ATOM 2932 N N . LYS A 1 361 ? 15.399 -4.309 1.292 1.00 77.50 361 LYS A N 1
ATOM 2933 C CA . LYS A 1 361 ? 16.285 -3.838 2.362 1.00 77.50 361 LYS A CA 1
ATOM 2934 C C . LYS A 1 361 ? 15.591 -3.652 3.703 1.00 77.50 361 LYS A C 1
ATOM 2936 O O . LYS A 1 361 ? 14.571 -2.978 3.831 1.00 77.50 361 LYS A O 1
ATOM 2941 N N . SER A 1 362 ? 16.241 -4.218 4.719 1.00 64.25 362 SER A N 1
ATOM 2942 C CA . SER A 1 362 ? 15.943 -4.049 6.139 1.00 64.25 362 SER A CA 1
ATOM 2943 C C . SER A 1 362 ? 16.726 -2.858 6.690 1.00 64.25 362 SER A C 1
ATOM 2945 O O . SER A 1 362 ? 17.711 -3.028 7.397 1.00 64.25 362 SER A O 1
ATOM 2947 N N . VAL A 1 363 ? 16.321 -1.638 6.355 1.00 59.88 363 VAL A N 1
ATOM 2948 C CA . VAL A 1 363 ? 16.832 -0.444 7.055 1.00 59.88 363 VAL A CA 1
ATOM 2949 C C . VAL A 1 363 ? 16.172 -0.379 8.450 1.00 59.88 363 VAL A C 1
ATOM 2951 O O . VAL A 1 363 ? 15.063 -0.915 8.598 1.00 59.88 363 VAL A O 1
ATOM 2954 N N . PRO A 1 364 ? 16.799 0.211 9.490 1.00 61.56 364 PRO A N 1
ATOM 2955 C CA . PRO A 1 364 ? 16.106 0.545 10.731 1.00 61.56 364 PRO A CA 1
ATOM 2956 C C . PRO A 1 364 ? 15.007 1.547 10.387 1.00 61.56 364 PRO A C 1
ATOM 2958 O O . PRO A 1 364 ? 15.268 2.717 10.117 1.00 61.56 364 PRO A O 1
ATOM 2961 N N . SER A 1 365 ? 13.784 1.051 10.266 1.00 62.72 365 SER A N 1
ATOM 2962 C CA . SER A 1 365 ? 12.624 1.860 9.934 1.00 62.72 365 SER A CA 1
ATOM 2963 C C . SER A 1 365 ? 11.835 2.093 11.205 1.00 62.72 365 SER A C 1
ATOM 2965 O O . SER A 1 365 ? 11.553 1.136 11.935 1.00 62.72 365 SER A O 1
ATOM 2967 N N . ASP A 1 366 ? 11.416 3.335 11.412 1.00 77.00 366 ASP A N 1
ATOM 2968 C CA . ASP A 1 366 ? 10.349 3.631 12.352 1.00 77.00 366 ASP A CA 1
ATOM 2969 C C . ASP A 1 366 ? 9.155 2.691 12.108 1.00 77.00 366 ASP A C 1
ATOM 2971 O O . ASP A 1 366 ? 8.842 2.303 10.976 1.00 77.00 366 ASP A O 1
ATOM 2975 N N . MET A 1 367 ? 8.505 2.284 13.189 1.00 85.75 367 MET A N 1
ATOM 2976 C CA . MET A 1 367 ? 7.320 1.443 13.150 1.00 85.75 367 MET A CA 1
ATOM 2977 C C . MET A 1 367 ? 6.077 2.315 13.225 1.00 85.75 367 MET A C 1
ATOM 2979 O O . MET A 1 367 ? 6.045 3.315 13.937 1.00 85.75 367 MET A O 1
ATOM 2983 N N . ILE A 1 368 ? 5.013 1.906 12.550 1.00 86.94 368 ILE A N 1
ATOM 2984 C CA . ILE A 1 368 ? 3.692 2.478 12.773 1.00 86.94 368 ILE A CA 1
ATOM 2985 C C . ILE A 1 368 ? 3.063 1.746 13.955 1.00 86.94 368 ILE A C 1
ATOM 2987 O O . ILE A 1 368 ? 2.775 0.551 13.876 1.00 86.94 368 ILE A O 1
ATOM 2991 N N . TYR A 1 369 ? 2.845 2.468 15.048 1.00 89.69 369 TYR A N 1
ATOM 2992 C CA . TYR A 1 369 ? 2.041 2.027 16.176 1.00 89.69 369 TYR A CA 1
ATOM 2993 C C . TYR A 1 369 ? 0.584 2.412 15.961 1.00 89.69 369 TYR A C 1
ATOM 2995 O O . TYR A 1 369 ? 0.255 3.589 15.830 1.00 89.69 369 TYR A O 1
ATOM 3003 N N . ILE A 1 370 ? -0.293 1.415 15.958 1.00 88.50 370 ILE A N 1
ATOM 3004 C CA . ILE A 1 370 ? -1.740 1.567 15.820 1.00 88.50 370 ILE A CA 1
ATOM 3005 C C . ILE A 1 370 ? -2.376 1.069 17.113 1.00 88.50 370 ILE A C 1
ATOM 3007 O O . ILE A 1 370 ? -2.099 -0.047 17.540 1.00 88.50 370 ILE A O 1
ATOM 3011 N N . SER A 1 371 ? -3.252 1.859 17.730 1.00 86.69 371 SER A N 1
ATOM 3012 C CA . SER A 1 371 ? -3.932 1.494 18.973 1.00 86.69 371 SER A CA 1
ATOM 3013 C C . SER A 1 371 ? -5.435 1.731 18.899 1.00 86.69 371 SER A C 1
ATOM 3015 O O . SER A 1 371 ? -5.906 2.872 18.823 1.00 86.69 371 SER A O 1
ATOM 3017 N N . ALA A 1 372 ? -6.196 0.642 19.003 1.00 81.50 372 ALA A N 1
ATOM 3018 C CA . ALA A 1 372 ? -7.642 0.678 19.199 1.00 81.50 372 ALA A CA 1
ATOM 3019 C C . ALA A 1 372 ? -8.034 1.045 20.639 1.00 81.50 372 ALA A C 1
ATOM 3021 O O . ALA A 1 372 ? -9.176 1.440 20.876 1.00 81.50 372 ALA A O 1
ATOM 3022 N N . VAL A 1 373 ? -7.092 0.963 21.590 1.00 75.38 373 VAL A N 1
ATOM 3023 C CA . VAL A 1 373 ? -7.282 1.437 22.973 1.00 75.38 373 VAL A CA 1
ATOM 3024 C C . VAL A 1 373 ? -7.409 2.959 23.009 1.00 75.38 373 VAL A C 1
ATOM 3026 O O . VAL A 1 373 ? -8.221 3.495 23.756 1.00 75.38 373 VAL A O 1
ATOM 3029 N N . VAL A 1 374 ? -6.627 3.655 22.178 1.00 69.44 374 VAL A N 1
ATOM 3030 C CA . VAL A 1 374 ? -6.661 5.121 22.074 1.00 69.44 374 VAL A CA 1
ATOM 3031 C C . VAL A 1 374 ? -7.835 5.577 21.209 1.00 69.44 374 VAL A C 1
ATOM 3033 O O . VAL A 1 374 ? -8.539 6.516 21.576 1.00 69.44 374 VAL A O 1
ATOM 3036 N N . GLN A 1 375 ? -8.086 4.906 20.078 1.00 76.62 375 GLN A N 1
ATOM 3037 C CA . GLN A 1 375 ? -9.237 5.198 19.222 1.00 76.62 375 GLN A CA 1
ATOM 3038 C C . GLN A 1 375 ? -9.917 3.934 18.717 1.00 76.62 375 GLN A C 1
ATOM 3040 O O . GLN A 1 375 ? -9.387 3.236 17.858 1.00 76.62 375 GLN A O 1
ATOM 3045 N N . LYS A 1 376 ? -11.164 3.711 19.142 1.00 78.62 376 LYS A N 1
ATOM 3046 C CA . LYS A 1 376 ? -11.949 2.532 18.748 1.00 78.62 376 LYS A CA 1
ATOM 3047 C C . LYS A 1 376 ? -12.042 2.332 17.228 1.00 78.62 376 LYS A C 1
ATOM 3049 O O . LYS A 1 376 ? -12.046 1.194 16.781 1.00 78.62 376 LYS A O 1
ATOM 3054 N N . LYS A 1 377 ? -12.066 3.411 16.434 1.00 82.12 377 LYS A N 1
ATOM 3055 C CA . LYS A 1 377 ? -12.102 3.337 14.958 1.00 82.12 377 LYS A CA 1
ATOM 3056 C C . LYS A 1 377 ? -10.864 2.680 14.332 1.00 82.12 377 LYS A C 1
ATOM 3058 O O . LYS A 1 377 ? -10.945 2.197 13.213 1.00 82.12 377 LYS A O 1
ATOM 3063 N N . ASN A 1 378 ? -9.736 2.636 15.043 1.00 84.88 378 ASN A N 1
ATOM 3064 C CA . ASN A 1 378 ? -8.530 1.965 14.557 1.00 84.88 378 ASN A CA 1
ATOM 3065 C C . ASN A 1 378 ? -8.676 0.440 14.594 1.00 84.88 378 ASN A C 1
ATOM 3067 O O . ASN A 1 378 ? -7.864 -0.255 13.992 1.00 84.88 378 ASN A O 1
ATOM 3071 N N . ARG A 1 379 ? -9.719 -0.081 15.257 1.00 85.19 379 ARG A N 1
ATOM 3072 C CA . ARG A 1 379 ? -10.037 -1.509 15.266 1.00 85.19 379 ARG A CA 1
ATOM 3073 C C . ARG A 1 379 ? -10.238 -2.051 13.854 1.00 85.19 379 ARG A C 1
ATOM 3075 O O . ARG A 1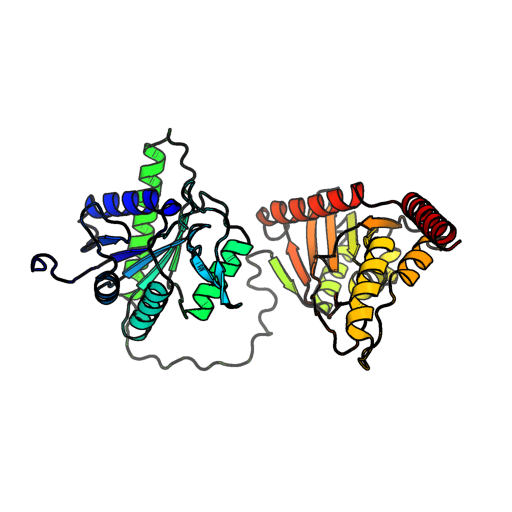 379 ? -9.622 -3.049 13.530 1.00 85.19 379 ARG A O 1
ATOM 3082 N N . ASP A 1 380 ? -10.945 -1.334 12.984 1.00 80.12 380 ASP A N 1
ATOM 3083 C CA . ASP A 1 380 ? -11.158 -1.778 11.600 1.00 80.12 380 ASP A CA 1
ATOM 3084 C C . ASP A 1 380 ? -9.838 -1.912 10.816 1.00 80.12 380 ASP A C 1
ATOM 3086 O O . ASP A 1 380 ? -9.706 -2.771 9.946 1.00 80.12 380 ASP A O 1
ATOM 3090 N N . ILE A 1 381 ? -8.844 -1.066 11.117 1.00 85.31 381 ILE A N 1
ATOM 3091 C CA . ILE A 1 381 ? -7.510 -1.134 10.502 1.00 85.31 381 ILE A CA 1
ATOM 3092 C C . ILE A 1 381 ? -6.764 -2.361 11.026 1.00 85.31 381 ILE A C 1
ATOM 3094 O O . ILE A 1 381 ? -6.204 -3.123 10.239 1.00 85.31 381 ILE A O 1
ATOM 3098 N N . LEU A 1 382 ? -6.784 -2.565 12.345 1.00 87.19 382 LEU A N 1
ATOM 3099 C CA . LEU A 1 382 ? -6.169 -3.725 12.988 1.00 87.19 382 LEU A CA 1
ATOM 3100 C C . LEU A 1 382 ? -6.794 -5.038 12.505 1.00 87.19 382 LEU A C 1
ATOM 3102 O O . LEU A 1 382 ? -6.060 -5.962 12.170 1.00 87.19 382 LEU A O 1
ATOM 3106 N N . ASP A 1 383 ? -8.120 -5.097 12.387 1.00 85.00 383 ASP A N 1
ATOM 3107 C CA . ASP A 1 383 ? -8.856 -6.268 11.910 1.00 85.00 383 ASP A CA 1
ATOM 3108 C C . ASP A 1 383 ? -8.517 -6.579 10.449 1.00 85.00 383 ASP A C 1
ATOM 3110 O O . ASP A 1 383 ? -8.297 -7.736 10.099 1.00 85.00 383 ASP A O 1
ATOM 3114 N N . ARG A 1 384 ? -8.401 -5.557 9.589 1.00 83.06 384 ARG A N 1
ATOM 3115 C CA . ARG A 1 384 ? -7.968 -5.738 8.193 1.00 83.06 384 ARG A CA 1
ATOM 3116 C C . ARG A 1 384 ? -6.535 -6.246 8.102 1.00 83.06 384 ARG A C 1
ATOM 3118 O O . ARG A 1 384 ? -6.277 -7.172 7.340 1.00 83.06 384 ARG A O 1
ATOM 3125 N N . LEU A 1 385 ? -5.616 -5.662 8.868 1.00 83.00 385 LEU A N 1
ATOM 3126 C CA . LEU A 1 385 ? -4.218 -6.093 8.895 1.00 83.00 385 LEU A CA 1
ATOM 3127 C C . LEU A 1 385 ? -4.087 -7.529 9.421 1.00 83.00 385 LEU A C 1
ATOM 3129 O O . LEU A 1 385 ? -3.410 -8.344 8.797 1.00 83.00 385 LEU A O 1
ATOM 3133 N N . ASN A 1 386 ? -4.786 -7.865 10.509 1.00 83.94 386 ASN A N 1
ATOM 3134 C CA . ASN A 1 386 ? -4.812 -9.226 11.037 1.00 83.94 386 ASN A CA 1
ATOM 3135 C C . ASN A 1 386 ? -5.483 -10.203 10.052 1.00 83.94 386 ASN A C 1
ATOM 3137 O O . ASN A 1 386 ? -4.986 -11.305 9.865 1.00 83.94 386 ASN A O 1
ATOM 3141 N N . SER A 1 387 ? -6.556 -9.803 9.362 1.00 82.69 387 SER A N 1
ATOM 3142 C CA . SER A 1 387 ? -7.204 -10.634 8.337 1.00 82.69 387 SER A CA 1
ATOM 3143 C C . SER A 1 387 ? -6.292 -10.910 7.142 1.00 82.69 387 SER A C 1
ATOM 3145 O O . SER A 1 387 ? -6.349 -12.010 6.595 1.00 82.69 387 SER A O 1
ATOM 3147 N N . GLN A 1 388 ? -5.479 -9.940 6.716 1.00 79.50 388 GLN A N 1
ATOM 3148 C CA . GLN A 1 388 ? -4.489 -10.153 5.656 1.00 79.50 388 GLN A CA 1
ATOM 3149 C C . GLN A 1 388 ? -3.399 -11.116 6.118 1.00 79.50 388 GLN A C 1
ATOM 3151 O O . GLN A 1 388 ? -3.031 -12.037 5.393 1.00 79.50 388 GLN A O 1
ATOM 3156 N N . PHE A 1 389 ? -2.941 -10.960 7.360 1.00 79.81 389 PHE A N 1
ATOM 3157 C CA . PHE A 1 389 ? -2.019 -11.909 7.963 1.00 79.81 389 PHE A CA 1
ATOM 3158 C C . PHE A 1 389 ? -2.608 -13.329 8.007 1.00 79.81 389 PHE A C 1
ATOM 3160 O O . PHE A 1 389 ? -1.960 -14.268 7.553 1.00 79.81 389 PHE A O 1
ATOM 3167 N N . ASP A 1 390 ? -3.842 -13.490 8.492 1.00 83.75 390 ASP A N 1
ATOM 3168 C CA . ASP A 1 390 ? -4.504 -14.793 8.581 1.00 83.75 390 ASP A CA 1
ATOM 3169 C C . ASP A 1 390 ? -4.715 -15.405 7.178 1.00 83.75 390 ASP A C 1
ATOM 3171 O O . ASP A 1 390 ? -4.586 -16.618 6.997 1.00 83.75 390 ASP A O 1
ATOM 3175 N N . TYR A 1 391 ? -4.994 -14.587 6.159 1.00 85.12 391 TYR A N 1
ATOM 3176 C CA . TYR A 1 391 ? -5.076 -15.036 4.766 1.00 85.12 391 TYR A CA 1
ATOM 3177 C C . TYR A 1 391 ? -3.737 -15.594 4.260 1.00 85.12 391 TYR A C 1
ATOM 3179 O O . TYR A 1 391 ? -3.700 -16.722 3.757 1.00 85.12 391 TYR A O 1
ATOM 3187 N N . GLU A 1 392 ? -2.640 -14.853 4.439 1.00 82.31 392 GLU A N 1
ATOM 3188 C CA . GLU A 1 392 ? -1.303 -15.304 4.029 1.00 82.31 392 GLU A CA 1
ATOM 3189 C C . GLU A 1 392 ? -0.854 -16.539 4.813 1.00 82.31 392 GLU A C 1
ATOM 3191 O O . GLU A 1 392 ? -0.321 -17.499 4.252 1.00 82.31 392 GLU A O 1
ATOM 3196 N N . TRP A 1 393 ? -1.145 -16.562 6.112 1.00 84.94 393 TRP A N 1
ATOM 3197 C CA . TRP A 1 393 ? -0.848 -17.680 6.996 1.00 84.94 393 TRP A CA 1
ATOM 3198 C C . TRP A 1 393 ? -1.486 -18.990 6.527 1.00 84.94 393 TRP A C 1
ATOM 3200 O O . TRP A 1 393 ? -0.834 -20.038 6.490 1.00 84.94 393 TRP A O 1
ATOM 3210 N N . ASN A 1 394 ? -2.761 -18.929 6.145 1.00 86.06 394 ASN A N 1
ATOM 3211 C CA . ASN A 1 394 ? -3.528 -20.101 5.734 1.00 86.06 394 ASN A CA 1
ATOM 3212 C C . ASN A 1 394 ? -3.183 -20.585 4.319 1.00 86.06 394 ASN A C 1
ATOM 3214 O O . ASN A 1 394 ? -3.408 -21.755 4.010 1.00 86.06 394 ASN A O 1
ATOM 3218 N N . ARG A 1 395 ? -2.645 -19.712 3.460 1.00 87.44 395 ARG A N 1
ATOM 3219 C CA . ARG A 1 395 ? -2.258 -20.053 2.081 1.00 87.44 395 ARG A CA 1
ATOM 3220 C C . ARG A 1 395 ? -0.786 -20.406 1.920 1.00 87.44 395 ARG A C 1
ATOM 3222 O O . ARG A 1 395 ? -0.425 -21.028 0.921 1.00 87.44 395 ARG A O 1
ATOM 3229 N N . GLY A 1 396 ? 0.061 -19.991 2.856 1.00 88.38 396 GLY A N 1
ATOM 3230 C CA . GLY A 1 396 ? 1.479 -20.301 2.815 1.00 88.38 396 GLY A CA 1
ATOM 3231 C C . GLY A 1 396 ? 1.737 -21.805 2.922 1.00 88.38 396 GLY A C 1
ATOM 3232 O O . GLY A 1 396 ? 1.014 -22.546 3.589 1.00 88.38 396 GLY A O 1
ATOM 3233 N N . LEU A 1 397 ? 2.808 -22.262 2.281 1.00 91.00 397 LEU A N 1
ATOM 3234 C CA . LEU A 1 397 ? 3.241 -23.649 2.367 1.00 91.00 397 LEU A CA 1
ATOM 3235 C C . LEU A 1 397 ? 3.758 -23.942 3.772 1.00 91.00 397 LEU A C 1
ATOM 3237 O O . LEU A 1 397 ? 4.488 -23.149 4.366 1.00 91.00 397 LEU A O 1
ATOM 3241 N N . THR A 1 398 ? 3.415 -25.108 4.296 1.00 90.31 398 THR A N 1
ATOM 3242 C CA . THR A 1 398 ? 4.070 -25.669 5.480 1.00 90.31 398 THR A CA 1
ATOM 3243 C C . THR A 1 398 ? 5.523 -26.045 5.166 1.00 90.31 398 THR A C 1
ATOM 3245 O O . THR A 1 398 ? 5.903 -26.209 4.007 1.00 90.31 398 THR A O 1
ATOM 3248 N N . GLN A 1 399 ? 6.341 -26.247 6.202 1.00 88.44 399 GLN A N 1
ATOM 3249 C CA . GLN A 1 399 ? 7.707 -26.766 6.054 1.00 88.44 399 GLN A CA 1
ATOM 3250 C C . GLN A 1 399 ? 7.747 -28.089 5.271 1.00 88.44 399 GLN A C 1
ATOM 3252 O O . GLN A 1 399 ? 8.572 -28.242 4.375 1.00 88.44 399 GLN A O 1
ATOM 3257 N N . THR A 1 400 ? 6.839 -29.022 5.568 1.00 88.69 400 THR A N 1
ATOM 3258 C CA . THR A 1 400 ? 6.753 -30.317 4.877 1.00 88.69 400 THR A CA 1
ATOM 3259 C C . THR A 1 400 ? 6.451 -30.141 3.392 1.00 88.69 400 THR A C 1
ATOM 3261 O O . THR A 1 400 ? 7.214 -30.623 2.561 1.00 88.69 400 THR A O 1
ATOM 3264 N N . GLN A 1 401 ? 5.405 -29.374 3.070 1.00 92.12 401 GLN A N 1
ATOM 3265 C CA . GLN A 1 401 ? 5.015 -29.095 1.683 1.00 92.12 401 GLN A CA 1
ATOM 3266 C C . GLN A 1 401 ? 6.132 -28.393 0.907 1.00 92.12 401 GLN A C 1
ATOM 3268 O O . GLN A 1 401 ? 6.370 -28.706 -0.255 1.00 9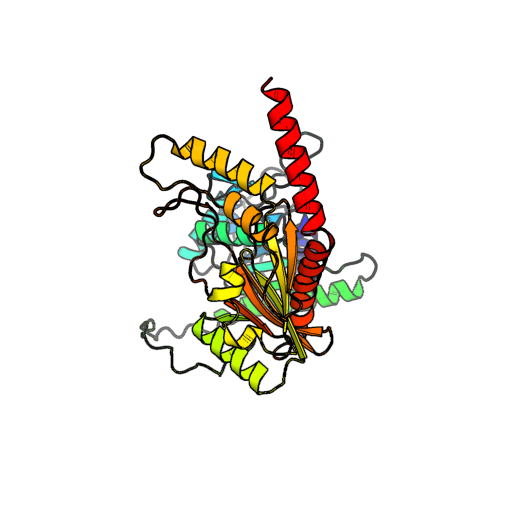2.12 401 GLN A O 1
ATOM 3273 N N . LEU A 1 402 ? 6.845 -27.459 1.547 1.00 90.88 402 LEU A N 1
ATOM 3274 C CA . LEU A 1 402 ? 7.977 -26.796 0.913 1.00 90.88 402 LEU A CA 1
ATOM 3275 C C . LEU A 1 402 ? 9.104 -27.787 0.586 1.00 90.88 402 LEU A C 1
ATOM 3277 O O . LEU A 1 402 ? 9.667 -27.731 -0.504 1.00 90.88 402 LEU A O 1
ATOM 3281 N N . ILE A 1 403 ? 9.459 -28.670 1.525 1.00 89.44 403 ILE A N 1
ATOM 3282 C CA . ILE A 1 403 ? 10.526 -29.661 1.318 1.00 89.44 403 ILE A CA 1
ATOM 3283 C C . ILE A 1 403 ? 10.159 -30.631 0.190 1.00 89.44 403 ILE A C 1
ATOM 3285 O O . ILE A 1 403 ? 11.037 -30.998 -0.588 1.00 89.44 403 ILE A O 1
ATOM 3289 N N . GLU A 1 404 ? 8.897 -31.055 0.110 1.00 90.88 404 GLU A N 1
ATOM 3290 C CA . GLU A 1 404 ? 8.388 -31.911 -0.970 1.00 90.88 404 GLU A CA 1
ATOM 3291 C C . GLU A 1 404 ? 8.512 -31.213 -2.326 1.00 90.88 404 GLU A C 1
ATOM 3293 O O . GLU A 1 404 ? 9.220 -31.711 -3.200 1.00 90.88 404 GLU A O 1
ATOM 3298 N N . LEU A 1 405 ? 7.960 -30.002 -2.443 1.00 89.06 405 LEU A N 1
ATOM 3299 C CA . LEU A 1 405 ? 8.016 -29.200 -3.666 1.00 89.06 405 LEU A CA 1
ATOM 3300 C C . LEU A 1 405 ? 9.459 -28.940 -4.134 1.00 89.06 405 LEU A C 1
ATOM 3302 O O . LEU A 1 405 ? 9.778 -29.004 -5.322 1.00 89.06 405 LEU A O 1
ATOM 3306 N N . TYR A 1 406 ? 10.361 -28.654 -3.194 1.00 85.75 406 TYR A N 1
ATOM 3307 C CA . TYR A 1 406 ? 11.759 -28.384 -3.513 1.00 85.75 406 TYR A CA 1
ATOM 3308 C C . TYR A 1 406 ? 12.488 -29.634 -4.036 1.00 85.75 406 TYR A C 1
ATOM 3310 O O . TYR A 1 406 ? 13.286 -29.528 -4.965 1.00 85.75 406 TYR A O 1
ATOM 3318 N N . LYS A 1 407 ? 12.190 -30.827 -3.497 1.00 86.94 407 LYS A N 1
ATOM 3319 C CA . LYS A 1 407 ? 12.752 -32.096 -3.998 1.00 86.94 407 LYS A CA 1
ATOM 3320 C C . LYS A 1 407 ? 12.290 -32.413 -5.417 1.00 86.94 407 LYS A C 1
ATOM 3322 O O . LYS A 1 407 ? 13.106 -32.853 -6.219 1.00 86.94 407 LYS A O 1
ATOM 3327 N N . GLU A 1 408 ? 11.010 -32.194 -5.717 1.00 86.19 408 GLU A N 1
ATOM 3328 C CA . GLU A 1 408 ? 10.456 -32.373 -7.068 1.00 86.19 408 GLU A CA 1
ATOM 3329 C C . GLU A 1 408 ? 11.184 -31.465 -8.067 1.00 86.19 408 GLU A C 1
ATOM 3331 O O . GLU A 1 408 ? 11.690 -31.934 -9.086 1.00 86.19 408 GLU A O 1
ATOM 3336 N N . THR A 1 409 ? 11.366 -30.195 -7.697 1.00 81.75 409 THR A N 1
ATOM 3337 C CA . THR A 1 409 ? 12.068 -29.201 -8.523 1.00 81.75 409 THR A CA 1
ATOM 3338 C C . THR A 1 409 ? 13.544 -29.569 -8.760 1.00 81.75 409 THR A C 1
ATOM 3340 O O . THR A 1 409 ? 14.068 -29.380 -9.859 1.00 81.75 409 THR A O 1
ATOM 3343 N N . GLU A 1 410 ? 14.252 -30.092 -7.750 1.00 79.25 410 GLU A N 1
ATOM 3344 C CA . GLU A 1 410 ? 15.636 -30.569 -7.920 1.00 79.25 410 GLU A CA 1
ATOM 3345 C C . GLU A 1 410 ? 15.711 -31.825 -8.804 1.00 79.25 410 GLU A C 1
ATOM 3347 O O . GLU A 1 410 ? 16.636 -31.956 -9.611 1.00 79.25 410 GLU A O 1
ATOM 3352 N N . HIS A 1 411 ? 14.730 -32.726 -8.699 1.00 69.88 411 HIS A N 1
ATOM 3353 C CA . HIS A 1 411 ? 14.685 -33.939 -9.510 1.00 69.88 411 HIS A CA 1
ATOM 3354 C C . HIS A 1 411 ? 14.477 -33.627 -10.998 1.00 69.88 411 HIS A C 1
ATOM 3356 O O . HIS A 1 411 ? 15.226 -34.144 -11.829 1.00 69.88 411 HIS A O 1
ATOM 3362 N N . GLU A 1 412 ? 13.555 -32.721 -11.331 1.00 72.06 412 GLU A N 1
ATOM 3363 C CA . GLU A 1 412 ? 13.314 -32.259 -12.708 1.00 72.06 412 GLU A CA 1
ATOM 3364 C C . GLU A 1 412 ? 14.553 -31.593 -13.329 1.00 72.06 412 GLU A C 1
ATOM 3366 O O . GLU A 1 412 ? 14.915 -31.870 -14.478 1.00 72.06 412 GLU A O 1
ATOM 3371 N N . LYS A 1 413 ? 15.272 -30.765 -12.555 1.00 72.31 413 LYS A N 1
ATOM 3372 C CA . LYS A 1 413 ? 16.538 -30.160 -13.007 1.00 72.31 413 LYS A CA 1
ATOM 3373 C C . LYS A 1 413 ? 17.598 -31.219 -13.322 1.00 72.31 413 LYS A C 1
ATOM 3375 O O . LYS A 1 413 ? 18.329 -31.063 -14.296 1.00 72.31 413 LYS A O 1
ATOM 3380 N N . SER A 1 414 ? 17.659 -32.302 -12.540 1.00 65.56 414 SER A N 1
ATOM 3381 C CA . SER A 1 414 ? 18.620 -33.394 -12.760 1.00 65.56 414 SER A CA 1
ATOM 3382 C C . SER A 1 414 ? 18.299 -34.276 -13.973 1.00 65.56 414 SER A C 1
ATOM 3384 O O . SER A 1 414 ? 19.222 -34.792 -14.592 1.00 65.56 414 SER A O 1
ATOM 3386 N N . THR A 1 415 ? 17.021 -34.416 -14.350 1.00 62.00 415 THR A N 1
ATOM 3387 C CA . THR A 1 415 ? 16.592 -35.216 -15.518 1.00 62.00 415 THR A CA 1
ATOM 3388 C C . THR A 1 415 ? 16.661 -34.446 -16.834 1.00 62.00 415 THR A C 1
ATOM 3390 O O . THR A 1 415 ? 16.827 -35.052 -17.884 1.00 62.00 415 THR A O 1
ATOM 3393 N N . THR A 1 416 ? 16.562 -33.115 -16.793 1.00 62.28 416 THR A N 1
ATOM 3394 C CA . THR A 1 416 ? 16.632 -32.263 -17.996 1.00 62.28 416 THR A CA 1
ATOM 3395 C C . THR A 1 416 ? 18.079 -31.974 -18.434 1.00 62.28 416 THR A C 1
ATOM 3397 O O . THR A 1 416 ? 18.307 -31.441 -19.517 1.00 62.28 416 THR A O 1
ATOM 3400 N N . GLN A 1 417 ? 19.071 -32.303 -17.597 1.00 47.16 417 GLN A N 1
ATOM 3401 C CA . GLN A 1 417 ? 20.506 -32.116 -17.871 1.00 47.16 417 GLN A CA 1
ATOM 3402 C C . GLN A 1 417 ? 21.230 -33.394 -18.348 1.00 47.16 417 GLN A C 1
ATOM 3404 O O . GLN A 1 417 ? 22.424 -33.330 -18.642 1.00 47.16 417 GLN A O 1
ATOM 3409 N N . THR A 1 418 ? 20.527 -34.527 -18.433 1.00 45.38 418 THR A N 1
ATOM 3410 C CA . THR A 1 418 ? 20.964 -35.777 -19.094 1.00 45.38 418 THR A CA 1
ATOM 3411 C C . THR A 1 418 ? 20.358 -35.890 -20.476 1.00 45.38 418 THR A C 1
ATOM 3413 O O . THR A 1 418 ? 21.093 -36.310 -21.397 1.00 45.38 418 THR A O 1
#